Protein AF-A0AAD3XWM6-F1 (afdb_monomer_lite)

InterPro domains:
  IPR011012 Longin-like domain superfamily [SSF64356] (263-404)
  IPR022775 AP complex, mu/sigma subunit [PF01217] (263-402)
  IPR039652 Coatomer subunit zeta [PTHR11043] (258-432)
  IPR060290 BOS1/GOSR2/MEM11, N-terminal domain [PF27021] (9-122)

Foldseek 3Di:
DDDDLPPVLVVLLVVLVVLLVVLVVLLVVLVVCVVPPPDDDPCNVVSLVVSVVSLVVSVVSLVVLVVSLVVDPDPVSSVVSVVSSVVSNVSSVVSVVSSVVVVVVVVVVVVVVVVVVVVVVVVVCPPPVVPVVVCVVVVVVVVVVVVVVVVVVVVVVVVVVVVVVVVVVVVVVVVVVVVVVVCVVPDDDPPPVVPPVPPVVVVVVVVVVVVVVVVVVVVVVVVVVVVVCVVVVVPDDDDDDDDPPVVVVVVVVVVVVVPFFFWQWKFKAFLVLHGLDIDGLDCPQVDPVSVSVVSVVVCVVCVVPQQAPHWDWDADPQWIWIWHDHDGIIIIIIGGNPGDPVVSRLLSQLLVLLVCVLLVNPPHSVSCNVPVVLSVQLVCCQDDSRGGNDRHSVVSNVVSVVVPPPDDDDPPVVVCVVVVVVVVVVVVVVVVD

Structure (mmCIF, N/CA/C/O backbone):
data_AF-A0AAD3XWM6-F1
#
_entry.id   AF-A0AAD3XWM6-F1
#
loop_
_atom_site.group_PDB
_atom_site.id
_atom_site.type_symbol
_atom_site.label_atom_id
_atom_site.label_alt_id
_atom_site.label_comp_id
_atom_site.label_asym_id
_atom_site.label_entity_id
_atom_site.label_seq_id
_atom_site.pdbx_PDB_ins_code
_atom_site.Cartn_x
_atom_site.Cartn_y
_atom_site.Cartn_z
_atom_site.occupancy
_atom_site.B_iso_or_equiv
_atom_site.auth_seq_id
_atom_site.auth_comp_id
_atom_site.auth_asym_id
_atom_site.auth_atom_id
_atom_site.pdbx_PDB_model_num
ATOM 1 N N . MET A 1 1 ? -49.920 1.860 55.316 1.00 33.91 1 MET A N 1
ATOM 2 C CA . MET A 1 1 ? -49.590 0.446 55.047 1.00 33.91 1 MET A CA 1
ATOM 3 C C . MET A 1 1 ? -48.452 0.453 54.031 1.00 33.91 1 MET A C 1
ATOM 5 O O . MET A 1 1 ? -48.700 0.677 52.858 1.00 33.91 1 MET A O 1
ATOM 9 N N . ALA A 1 2 ? -47.203 0.439 54.498 1.00 43.81 2 ALA A N 1
ATOM 10 C CA . ALA A 1 2 ? -46.021 0.705 53.671 1.00 43.81 2 ALA A CA 1
ATOM 11 C C . ALA A 1 2 ? -44.886 -0.243 54.066 1.00 43.81 2 ALA A C 1
ATOM 13 O O . ALA A 1 2 ? -43.871 0.194 54.592 1.00 43.81 2 ALA A O 1
ATOM 14 N N . ILE A 1 3 ? -45.095 -1.548 53.903 1.00 47.62 3 ILE A N 1
ATOM 15 C CA . ILE A 1 3 ? -44.076 -2.574 54.141 1.00 47.62 3 ILE A CA 1
ATOM 16 C C . ILE A 1 3 ? -44.417 -3.737 53.206 1.00 47.62 3 ILE A C 1
ATOM 18 O O . ILE A 1 3 ? -45.406 -4.401 53.465 1.00 47.62 3 ILE A O 1
ATOM 22 N N . GLU A 1 4 ? -43.658 -3.913 52.116 1.00 46.25 4 GLU A N 1
ATOM 23 C CA . GLU A 1 4 ? -43.458 -5.221 51.441 1.00 46.25 4 GLU A CA 1
ATOM 24 C C . GLU A 1 4 ? -42.474 -5.171 50.250 1.00 46.25 4 GLU A C 1
ATOM 26 O O . GLU A 1 4 ? -41.913 -6.193 49.877 1.00 46.25 4 GLU A O 1
ATOM 31 N N . GLY A 1 5 ? -42.147 -3.997 49.692 1.00 51.00 5 GLY A N 1
ATOM 32 C CA . GLY A 1 5 ? -41.217 -3.903 48.545 1.00 51.00 5 GLY A CA 1
ATOM 33 C C . GLY A 1 5 ? -39.713 -4.038 48.859 1.00 51.00 5 GLY A C 1
ATOM 34 O O . GLY A 1 5 ? -38.901 -4.108 47.943 1.00 51.00 5 GLY A O 1
ATOM 35 N N . GLY A 1 6 ? -39.311 -4.030 50.137 1.00 53.88 6 GLY A N 1
ATOM 36 C CA . GLY A 1 6 ? -37.893 -4.028 50.533 1.00 53.88 6 GLY A CA 1
ATOM 37 C C . GLY A 1 6 ? -37.232 -5.412 50.581 1.00 53.88 6 GLY A C 1
ATOM 38 O O . GLY A 1 6 ? -36.026 -5.513 50.357 1.00 53.88 6 GLY A O 1
ATOM 39 N N . GLY A 1 7 ? -38.008 -6.467 50.857 1.00 63.25 7 GLY A N 1
ATOM 40 C CA . GLY A 1 7 ? -37.499 -7.842 50.960 1.00 63.25 7 GLY A CA 1
ATOM 41 C C . GLY A 1 7 ? -37.126 -8.419 49.598 1.00 63.25 7 GLY A C 1
ATOM 42 O O . GLY A 1 7 ? -35.996 -8.856 49.397 1.00 63.25 7 GLY A O 1
ATOM 43 N N . THR A 1 8 ? -38.028 -8.287 48.626 1.00 80.56 8 THR A N 1
ATOM 44 C CA . THR A 1 8 ? -37.851 -8.800 47.260 1.00 80.56 8 THR A CA 1
ATOM 45 C C . THR A 1 8 ? -36.663 -8.159 46.538 1.00 80.56 8 THR A C 1
ATOM 47 O O . THR A 1 8 ? -35.859 -8.857 45.927 1.00 80.56 8 THR A O 1
ATOM 50 N N . LEU A 1 9 ? -36.470 -6.841 46.669 1.00 85.19 9 LEU A N 1
ATOM 51 C CA . LEU A 1 9 ? -35.326 -6.132 46.077 1.00 85.19 9 LEU A CA 1
ATOM 52 C C . LEU A 1 9 ? -33.982 -6.607 46.664 1.00 85.19 9 LEU A C 1
ATOM 54 O O . LEU A 1 9 ? -33.001 -6.762 45.937 1.00 85.19 9 LEU A O 1
ATOM 58 N N . SER A 1 10 ? -33.934 -6.857 47.977 1.00 87.19 10 SER A N 1
ATOM 59 C CA . SER A 1 10 ? -32.720 -7.331 48.648 1.00 87.19 10 SER A CA 1
ATOM 60 C C . SER A 1 10 ? -32.379 -8.776 48.291 1.00 87.19 10 SER A C 1
ATOM 62 O O . SER A 1 10 ? -31.202 -9.087 48.113 1.00 87.19 10 SER A O 1
ATOM 64 N N . GLU A 1 11 ? -33.378 -9.645 48.155 1.00 89.25 11 GLU A N 1
ATOM 65 C CA . GLU A 1 11 ? -33.194 -11.036 47.728 1.00 89.25 11 GLU A CA 1
ATOM 66 C C . GLU A 1 11 ? -32.665 -11.121 46.292 1.00 89.25 11 GLU A C 1
ATOM 68 O O . GLU A 1 11 ? -31.664 -11.796 46.039 1.00 89.25 11 GLU A O 1
ATOM 73 N N . ILE A 1 12 ? -33.268 -10.369 45.363 1.00 89.62 12 ILE A N 1
ATOM 74 C CA . ILE A 1 12 ? -32.824 -10.313 43.961 1.00 89.62 12 ILE A CA 1
ATOM 75 C C . ILE A 1 12 ? -31.395 -9.762 43.879 1.00 89.62 12 ILE A C 1
ATOM 77 O O . ILE A 1 12 ? -30.562 -10.308 43.157 1.00 89.62 12 ILE A O 1
ATOM 81 N N . TYR A 1 13 ? -31.068 -8.738 44.670 1.00 91.88 13 TYR A N 1
ATOM 82 C CA . TYR A 1 13 ? -29.719 -8.175 44.729 1.00 91.88 13 TYR A CA 1
ATOM 83 C C . TYR A 1 13 ? -28.683 -9.171 45.266 1.00 91.88 13 TYR A C 1
ATOM 85 O O . TYR A 1 13 ? -27.588 -9.289 44.714 1.00 91.88 13 TYR A O 1
ATOM 93 N N . GLN A 1 14 ? -29.008 -9.915 46.327 1.00 93.25 14 GLN A N 1
ATOM 94 C CA . GLN A 1 14 ? -28.121 -10.954 46.856 1.00 93.25 14 GLN A CA 1
ATOM 95 C C . GLN A 1 14 ? -27.906 -12.083 45.843 1.00 93.25 14 GLN A C 1
ATOM 97 O O . GLN A 1 14 ? -26.777 -12.557 45.694 1.00 93.25 14 GLN A O 1
ATOM 102 N N . ASN A 1 15 ? -28.955 -12.472 45.113 1.00 93.06 15 ASN A N 1
ATOM 103 C CA . ASN A 1 15 ? -28.859 -13.461 44.045 1.00 93.06 15 ASN A CA 1
ATOM 104 C C . ASN A 1 15 ? -27.968 -12.963 42.893 1.00 93.06 15 ASN A C 1
ATOM 106 O O . ASN A 1 15 ? -27.024 -13.652 42.508 1.00 93.06 15 ASN A O 1
ATOM 110 N N . ALA A 1 16 ? -28.192 -11.732 42.418 1.00 93.38 16 ALA A N 1
ATOM 111 C CA . ALA A 1 16 ? -27.374 -11.101 41.382 1.00 93.38 16 ALA A CA 1
ATOM 112 C C . ALA A 1 16 ? -25.897 -11.025 41.798 1.00 93.38 16 ALA A C 1
ATOM 114 O O . ALA A 1 16 ? -25.019 -11.427 41.041 1.00 93.38 16 ALA A O 1
ATOM 115 N N . LYS A 1 17 ? -25.611 -10.615 43.039 1.00 94.56 17 LYS A N 1
ATOM 116 C CA . LYS A 1 17 ? -24.241 -10.547 43.564 1.00 94.56 17 LYS A CA 1
ATOM 117 C C . LYS A 1 17 ? -23.577 -11.925 43.668 1.00 94.56 17 LYS A C 1
ATOM 119 O O . LYS A 1 17 ? -22.400 -12.066 43.347 1.00 94.56 17 LYS A O 1
ATOM 124 N N . LYS A 1 18 ? -24.312 -12.952 44.109 1.00 94.56 18 LYS A N 1
ATOM 125 C CA . LYS A 1 18 ? -23.800 -14.330 44.176 1.00 94.56 18 LYS A CA 1
ATOM 126 C C . LYS A 1 18 ? -23.474 -14.865 42.781 1.00 94.56 18 LYS A C 1
ATOM 128 O O . LYS A 1 18 ? -22.431 -15.488 42.595 1.00 94.56 18 LYS A O 1
ATOM 133 N N . LEU A 1 19 ? -24.354 -14.606 41.817 1.00 93.12 19 LEU A N 1
ATOM 134 C CA . LEU A 1 19 ? -24.161 -15.003 40.430 1.00 93.12 19 LEU A CA 1
ATOM 135 C C . LEU A 1 19 ? -22.972 -14.277 39.799 1.00 93.12 19 LEU A C 1
ATOM 137 O O . LEU A 1 19 ? -22.142 -14.926 39.183 1.00 93.12 19 LEU A O 1
ATOM 141 N N . LEU A 1 20 ? -22.834 -12.972 40.030 1.00 95.00 20 LEU A N 1
ATOM 142 C CA . LEU A 1 20 ? -21.705 -12.172 39.561 1.00 95.00 20 LEU A CA 1
ATOM 143 C C . LEU A 1 20 ? -20.365 -12.752 40.023 1.00 95.00 20 LEU A C 1
ATOM 145 O O . LEU A 1 20 ? -19.479 -12.971 39.200 1.00 95.00 20 LEU A O 1
ATOM 149 N N . MET A 1 21 ? -20.227 -13.064 41.316 1.00 93.44 21 MET A N 1
ATOM 150 C CA . MET A 1 21 ? -18.985 -13.640 41.852 1.00 93.44 21 MET A CA 1
ATOM 151 C C . MET A 1 21 ? -18.682 -15.012 41.237 1.00 93.44 21 MET A C 1
ATOM 153 O O . MET A 1 21 ? -17.532 -15.302 40.919 1.00 93.44 21 MET A O 1
ATOM 157 N N . LYS A 1 22 ? -19.715 -15.837 41.020 1.00 93.94 22 LYS A N 1
ATOM 158 C CA . LYS A 1 22 ? -19.581 -17.138 40.350 1.00 93.94 22 LYS A CA 1
ATOM 159 C C . LYS A 1 22 ? -19.136 -16.979 38.890 1.00 93.94 22 LYS A C 1
ATOM 161 O O . LYS A 1 22 ? -18.253 -17.703 38.443 1.00 93.94 22 LYS A O 1
ATOM 166 N N . THR A 1 23 ? -19.736 -16.042 38.159 1.00 93.94 23 THR A N 1
ATOM 167 C CA . THR A 1 23 ? -19.404 -15.750 36.759 1.00 93.94 23 THR A CA 1
ATOM 168 C C . THR A 1 23 ? -17.978 -15.223 36.628 1.00 93.94 23 THR A C 1
ATOM 170 O O . THR A 1 23 ? -17.250 -15.658 35.741 1.00 93.94 23 THR A O 1
ATOM 173 N N . ARG A 1 24 ? -17.556 -14.338 37.539 1.00 94.88 24 ARG A N 1
ATOM 174 C CA . ARG A 1 24 ? -16.191 -13.809 37.589 1.00 94.88 24 ARG A CA 1
ATOM 175 C C . ARG A 1 24 ? -15.155 -14.906 37.840 1.00 94.88 24 ARG A C 1
ATOM 177 O O . ARG A 1 24 ? -14.197 -14.992 37.085 1.00 94.88 24 ARG A O 1
ATOM 184 N N . ASP A 1 25 ? -15.362 -15.762 38.842 1.00 93.38 25 ASP A N 1
ATOM 185 C CA . ASP A 1 25 ? -14.457 -16.894 39.110 1.00 93.38 25 ASP A CA 1
ATOM 186 C C . ASP A 1 25 ? -14.396 -17.861 37.917 1.00 93.38 25 ASP A C 1
ATOM 188 O O . ASP A 1 25 ? -13.323 -18.314 37.520 1.00 93.38 25 ASP A O 1
ATOM 192 N N . GLY A 1 26 ? -15.542 -18.122 37.277 1.00 90.75 26 GLY A N 1
ATOM 193 C CA . GLY A 1 26 ? -15.605 -18.906 36.045 1.00 90.75 26 GLY A CA 1
ATOM 194 C C . GLY A 1 26 ? -14.770 -18.301 34.913 1.00 90.75 26 GLY A C 1
ATOM 195 O O . GLY A 1 26 ? -14.035 -19.028 34.248 1.00 90.75 26 GLY A O 1
ATOM 196 N N . LEU A 1 27 ? -14.849 -16.982 34.723 1.00 92.00 27 LEU A N 1
ATOM 197 C CA . LEU A 1 27 ? -14.097 -16.259 33.699 1.00 92.00 27 LEU A CA 1
ATOM 198 C C . LEU A 1 27 ? -12.588 -16.246 33.994 1.00 92.00 27 LEU A C 1
ATOM 200 O O . LEU A 1 27 ? -11.800 -16.562 33.110 1.00 92.00 27 LEU A O 1
ATOM 204 N N . GLU A 1 28 ? -12.179 -15.991 35.240 1.00 90.19 28 GLU A N 1
ATOM 205 C CA . GLU A 1 28 ? -10.765 -16.050 35.645 1.00 90.19 28 GLU A CA 1
ATOM 206 C C . GLU A 1 28 ? -10.186 -17.467 35.450 1.00 90.19 28 GLU A C 1
ATOM 208 O O . GLU A 1 28 ? -9.041 -17.639 35.023 1.00 90.19 28 GLU A O 1
ATOM 213 N N . ARG A 1 29 ? -10.979 -18.515 35.711 1.00 88.38 29 ARG A N 1
ATOM 214 C CA . ARG A 1 29 ? -10.588 -19.907 35.434 1.00 88.38 29 ARG A CA 1
ATOM 215 C C . ARG A 1 29 ? -10.486 -20.195 33.937 1.00 88.38 29 ARG A C 1
ATOM 217 O O . ARG A 1 29 ? -9.564 -20.904 33.537 1.00 88.38 29 ARG A O 1
ATOM 224 N N . LEU A 1 30 ? -11.391 -19.648 33.126 1.00 87.12 30 LEU A N 1
ATOM 225 C CA . LEU A 1 30 ? -11.367 -19.775 31.667 1.00 87.12 30 LEU A CA 1
ATOM 226 C C . LEU A 1 30 ? -10.094 -19.146 31.075 1.00 87.12 30 LEU A C 1
ATOM 228 O O . LEU A 1 30 ? -9.419 -19.784 30.270 1.00 87.12 30 LEU A O 1
ATOM 232 N N . GLU A 1 31 ? -9.712 -17.955 31.539 1.00 84.62 31 GLU A N 1
ATOM 233 C CA . GLU A 1 31 ? -8.483 -17.267 31.111 1.00 84.62 31 GLU A CA 1
ATOM 234 C C . GLU A 1 31 ? -7.207 -18.012 31.546 1.00 84.62 31 GLU A C 1
ATOM 236 O O . GLU A 1 31 ? -6.223 -18.081 30.800 1.00 84.62 31 GLU A O 1
ATOM 241 N N . ARG A 1 32 ? -7.210 -18.637 32.735 1.00 83.00 32 ARG A N 1
ATOM 242 C CA . ARG A 1 32 ? -6.089 -19.478 33.198 1.00 83.00 32 ARG A CA 1
ATOM 243 C C . ARG A 1 32 ? -5.938 -20.754 32.372 1.00 83.00 32 ARG A C 1
ATOM 245 O O . ARG A 1 32 ? -4.812 -21.143 32.060 1.00 83.00 32 ARG A O 1
ATOM 252 N N . LEU A 1 33 ? -7.047 -21.407 32.021 1.00 77.56 33 LEU A N 1
ATOM 253 C CA . LEU A 1 33 ? -7.048 -22.586 31.146 1.00 77.56 33 LEU A CA 1
ATOM 254 C C . LEU A 1 33 ? -6.570 -22.236 29.730 1.00 77.56 33 LEU A C 1
ATOM 256 O O . LEU A 1 33 ? -5.799 -22.981 29.131 1.00 77.56 33 LEU A O 1
ATOM 260 N N . GLU A 1 34 ? -6.947 -21.067 29.216 1.00 71.94 34 GLU A N 1
ATOM 261 C CA . GLU A 1 34 ? -6.430 -20.555 27.945 1.00 71.94 34 GLU A CA 1
ATOM 262 C C . GLU A 1 34 ? -4.912 -20.311 27.994 1.00 71.94 34 GLU A C 1
ATOM 264 O O . GLU A 1 34 ? -4.185 -20.733 27.100 1.00 71.94 34 GLU A O 1
ATOM 269 N N . SER A 1 35 ? -4.414 -19.693 29.068 1.00 68.06 35 SER A N 1
ATOM 270 C CA . SER A 1 35 ? -2.983 -19.389 29.230 1.00 68.06 35 SER A CA 1
ATOM 271 C C . SER A 1 35 ? -2.104 -20.639 29.385 1.00 68.06 35 SER A C 1
ATOM 273 O O . SER A 1 35 ? -0.895 -20.574 29.179 1.00 68.06 35 SER A O 1
ATOM 275 N N . SER A 1 36 ? -2.694 -21.775 29.770 1.00 65.12 36 SER A N 1
ATOM 276 C CA . SER A 1 36 ? -1.982 -23.023 30.082 1.00 65.12 36 SER A CA 1
ATOM 277 C C . SER A 1 36 ? -2.018 -24.064 28.960 1.00 65.12 36 SER A C 1
ATOM 279 O O . SER A 1 36 ? -1.298 -25.062 29.028 1.00 65.12 36 SER A O 1
ATOM 281 N N . THR A 1 37 ? -2.806 -23.860 27.902 1.00 55.25 37 THR A N 1
ATOM 282 C CA . THR A 1 37 ? -3.054 -24.901 26.898 1.00 55.25 37 THR A CA 1
ATOM 283 C C . THR A 1 37 ? -2.115 -24.805 25.692 1.00 55.25 37 THR A C 1
ATOM 285 O O . THR A 1 37 ? -2.461 -24.349 24.609 1.00 55.25 37 THR A O 1
ATOM 288 N N . LEU A 1 38 ? -0.924 -25.380 25.893 1.00 50.16 38 LEU A N 1
ATOM 289 C CA . LEU A 1 38 ? -0.132 -26.099 24.879 1.00 50.16 38 LEU A CA 1
ATOM 290 C C . LEU A 1 38 ? -0.655 -27.539 24.647 1.00 50.16 38 LEU A C 1
ATOM 292 O O . LEU A 1 38 ? -0.020 -28.335 23.963 1.00 50.16 38 LEU A O 1
ATOM 296 N N . SER A 1 39 ? -1.804 -27.909 25.218 1.00 43.22 39 SER A N 1
ATOM 297 C CA . SER A 1 39 ? -2.416 -29.232 25.052 1.00 43.22 39 SER A CA 1
ATOM 298 C C . SER A 1 39 ? -3.939 -29.110 25.003 1.00 43.22 39 SER A C 1
ATOM 300 O O . SER A 1 39 ? -4.535 -28.389 25.797 1.00 43.22 39 SER A O 1
ATOM 302 N N . GLY A 1 40 ? -4.564 -29.751 24.013 1.00 52.06 40 GLY A N 1
ATOM 303 C CA . GLY A 1 40 ? -5.990 -29.621 23.720 1.00 52.06 40 GLY A CA 1
ATOM 304 C C . GLY A 1 40 ? -6.883 -30.002 24.902 1.00 52.06 40 GLY A C 1
ATOM 305 O O . GLY A 1 40 ? -6.862 -31.140 25.361 1.00 52.06 40 GLY A O 1
ATOM 306 N N . GLY A 1 41 ? -7.693 -29.047 25.361 1.00 47.22 41 GLY A N 1
ATOM 307 C CA . GLY A 1 41 ? -8.717 -29.255 26.381 1.00 47.22 41 GLY A CA 1
ATOM 308 C C . GLY A 1 41 ? -10.113 -29.192 25.770 1.00 47.22 41 GLY A C 1
ATOM 309 O O . GLY A 1 41 ? -10.584 -28.114 25.409 1.00 47.22 41 GLY A O 1
ATOM 310 N N . ALA A 1 42 ? -10.781 -30.343 25.684 1.00 49.22 42 ALA A N 1
ATOM 311 C CA . ALA A 1 42 ? -12.172 -30.476 25.242 1.00 49.22 42 ALA A CA 1
ATOM 312 C C . ALA A 1 42 ? -13.192 -29.796 26.187 1.00 49.22 42 ALA A C 1
ATOM 314 O O . ALA A 1 42 ? -14.327 -29.563 25.783 1.00 49.22 42 ALA A O 1
ATOM 315 N N . ASP A 1 43 ? -12.770 -29.409 27.398 1.00 53.62 43 ASP A N 1
ATOM 316 C CA . ASP A 1 43 ? -13.629 -28.841 28.453 1.00 53.62 43 ASP A CA 1
ATOM 317 C C . ASP A 1 43 ? -13.791 -27.304 28.374 1.00 53.62 43 ASP A C 1
ATOM 319 O O . ASP A 1 43 ? -14.653 -26.713 29.026 1.00 53.62 43 ASP A O 1
ATOM 323 N N . SER A 1 44 ? -12.969 -26.631 27.560 1.00 66.56 44 SER A N 1
ATOM 324 C CA . SER A 1 44 ? -12.978 -25.170 27.369 1.00 66.56 44 SER A CA 1
ATOM 325 C C . SER A 1 44 ? -14.303 -24.595 26.805 1.00 66.56 44 SER A C 1
ATOM 327 O O . SER A 1 44 ? -14.820 -23.614 27.358 1.00 66.56 44 SER A O 1
ATOM 329 N N . PRO A 1 45 ? -14.928 -25.183 25.758 1.00 74.56 45 PRO A N 1
ATOM 330 C CA . PRO A 1 45 ? -16.137 -24.614 25.160 1.00 74.56 45 PRO A CA 1
ATOM 331 C C . PRO A 1 45 ? -17.378 -24.734 26.057 1.00 74.56 45 PRO A C 1
ATOM 333 O O . PRO A 1 45 ? -18.197 -23.813 26.076 1.00 74.56 45 PRO A O 1
ATOM 336 N N . GLU A 1 46 ? -17.515 -25.810 26.839 1.00 82.06 46 GLU A N 1
ATOM 337 C CA . GLU A 1 46 ? -18.677 -26.019 27.714 1.00 82.06 46 GLU A CA 1
ATOM 338 C C . GLU A 1 46 ? -18.717 -24.992 28.859 1.00 82.06 46 GLU A C 1
ATOM 340 O O . GLU A 1 46 ? -19.760 -24.385 29.126 1.00 82.06 46 GLU A O 1
ATOM 345 N N . LEU A 1 47 ? -17.559 -24.706 29.467 1.00 86.75 47 LEU A N 1
ATOM 346 C CA . LEU A 1 47 ? -17.427 -23.678 30.500 1.00 86.75 47 LEU A CA 1
ATOM 347 C C . LEU A 1 47 ? -17.745 -22.276 29.952 1.00 86.75 47 LEU A C 1
ATOM 349 O O . LEU A 1 47 ? -18.484 -21.521 30.587 1.00 86.75 47 LEU A O 1
ATOM 353 N N . SER A 1 48 ? -17.249 -21.939 28.755 1.00 86.94 48 SER A N 1
ATOM 354 C CA . SER A 1 48 ? -17.517 -20.641 28.115 1.00 86.94 48 SER A CA 1
ATOM 355 C C . SER A 1 48 ? -19.016 -20.410 27.855 1.00 86.94 48 SER A C 1
ATOM 357 O O . SER A 1 48 ? -19.537 -19.311 28.074 1.00 86.94 48 SER A O 1
ATOM 359 N N . PHE A 1 49 ? -19.747 -21.461 27.466 1.00 89.00 49 PHE A N 1
ATOM 360 C CA . PHE A 1 49 ? -21.190 -21.400 27.243 1.00 89.00 49 PHE A CA 1
ATOM 361 C C . PHE A 1 49 ? -21.969 -21.266 28.558 1.00 89.00 49 PHE A C 1
ATOM 363 O O . PHE A 1 49 ? -22.920 -20.482 28.643 1.00 89.00 49 PHE A O 1
ATOM 370 N N . ALA A 1 50 ? -21.538 -21.969 29.611 1.00 90.69 50 ALA A N 1
ATOM 371 C CA . ALA A 1 50 ? -22.116 -21.831 30.945 1.00 90.69 50 ALA A CA 1
ATOM 372 C C . ALA A 1 50 ? -21.967 -20.397 31.488 1.00 90.69 50 ALA A C 1
ATOM 374 O O . ALA A 1 50 ? -22.943 -19.835 31.989 1.00 90.69 50 ALA A O 1
ATOM 375 N N . ILE A 1 51 ? -20.792 -19.777 31.318 1.00 92.94 51 ILE A N 1
ATOM 376 C CA . ILE A 1 51 ? -20.529 -18.381 31.709 1.00 92.94 51 ILE A CA 1
ATOM 377 C C . ILE A 1 51 ? -21.413 -17.421 30.903 1.00 92.94 51 ILE A C 1
ATOM 379 O O . ILE A 1 51 ? -22.050 -16.545 31.484 1.00 92.94 51 ILE A O 1
ATOM 383 N N . LYS A 1 52 ? -21.542 -17.617 29.584 1.00 93.88 52 LYS A N 1
ATOM 384 C CA . LYS A 1 52 ? -22.420 -16.800 28.724 1.00 93.88 52 LYS A CA 1
ATOM 385 C C . LYS A 1 52 ? -23.876 -16.803 29.199 1.00 93.88 52 LYS A C 1
ATOM 387 O O . LYS A 1 52 ? -24.546 -15.764 29.220 1.00 93.88 52 LYS A O 1
ATOM 392 N N . ARG A 1 53 ? -24.373 -17.976 29.592 1.00 94.38 53 ARG A N 1
ATOM 393 C CA . ARG A 1 53 ? -25.719 -18.142 30.150 1.00 94.38 53 ARG A CA 1
ATOM 394 C C . ARG A 1 53 ? -25.852 -17.440 31.504 1.00 94.38 53 ARG A C 1
ATOM 396 O O . ARG A 1 53 ? -26.839 -16.740 31.716 1.00 94.38 53 ARG A O 1
ATOM 403 N N . ASP A 1 54 ? -24.866 -17.588 32.387 1.00 93.75 54 ASP A N 1
ATOM 404 C CA . ASP A 1 54 ? -24.866 -16.949 33.707 1.00 93.75 54 ASP A CA 1
ATOM 405 C C . ASP A 1 54 ? -24.805 -15.404 33.583 1.00 93.75 54 ASP A C 1
ATOM 407 O O . ASP A 1 54 ? -25.518 -14.714 34.311 1.00 93.75 54 ASP A O 1
ATOM 411 N N . ILE A 1 55 ? -24.072 -14.846 32.604 1.00 94.31 55 ILE A N 1
ATOM 412 C CA . ILE A 1 55 ? -24.085 -13.403 32.265 1.00 94.31 55 ILE A CA 1
ATOM 413 C C . ILE A 1 55 ? -25.464 -12.955 31.774 1.00 94.31 55 ILE A C 1
ATOM 415 O O . ILE A 1 55 ? -25.970 -11.922 32.207 1.00 94.31 55 ILE A O 1
ATOM 419 N N . SER A 1 56 ? -26.101 -13.732 30.896 1.00 94.12 56 SER A N 1
ATOM 420 C CA . SER A 1 56 ? -27.438 -13.400 30.381 1.00 94.12 56 SER A CA 1
ATOM 421 C C . SER A 1 56 ? -28.477 -13.371 31.509 1.00 94.12 56 SER A C 1
ATOM 423 O O . SER A 1 56 ? -29.330 -12.483 31.564 1.00 94.12 56 SER A O 1
ATOM 425 N N . LEU A 1 57 ? -28.370 -14.308 32.458 1.00 94.88 57 LEU A N 1
ATOM 426 C CA . LEU A 1 57 ? -29.205 -14.330 33.655 1.00 94.88 57 LEU A CA 1
ATOM 427 C C . LEU A 1 57 ? -28.900 -13.125 34.559 1.00 94.88 57 LEU A C 1
ATOM 429 O O . LEU A 1 57 ? -29.834 -12.472 35.022 1.00 94.88 57 LEU A O 1
ATOM 433 N N . LEU A 1 58 ? -27.625 -12.765 34.745 1.00 93.81 58 LEU A N 1
ATOM 434 C CA . LEU A 1 58 ? -27.225 -11.577 35.505 1.00 93.81 58 LEU A CA 1
ATOM 435 C C . LEU A 1 58 ? -27.827 -10.292 34.916 1.00 93.81 58 LEU A C 1
ATOM 437 O O . LEU A 1 58 ? -28.402 -9.503 35.658 1.00 93.81 58 LEU A O 1
ATOM 441 N N . GLN A 1 59 ? -27.791 -10.123 33.591 1.00 94.19 59 GLN A N 1
ATOM 442 C CA . GLN A 1 59 ? -28.400 -8.975 32.908 1.00 94.19 59 GLN A CA 1
ATOM 443 C C . GLN A 1 59 ? -29.919 -8.915 33.104 1.00 94.19 59 GLN A C 1
ATOM 445 O O . GLN A 1 59 ? -30.474 -7.836 33.319 1.00 94.19 59 GLN A O 1
ATOM 450 N N . SER A 1 60 ? -30.596 -10.067 33.087 1.00 93.50 60 SER A N 1
ATOM 451 C CA . SER A 1 60 ? -32.035 -10.127 33.369 1.00 93.50 60 SER A CA 1
ATOM 452 C C . SER A 1 60 ? -32.367 -9.718 34.812 1.00 93.50 60 SER A C 1
ATOM 454 O O . SER A 1 60 ? -33.309 -8.953 35.025 1.00 93.50 60 SER A O 1
ATOM 456 N N . LEU A 1 61 ? -31.547 -10.127 35.791 1.00 92.00 61 LEU A N 1
ATOM 457 C CA . LEU A 1 61 ? -31.687 -9.708 37.190 1.00 92.00 61 LEU A CA 1
ATOM 458 C C . LEU A 1 61 ? -31.396 -8.211 37.367 1.00 92.00 61 LEU A C 1
ATOM 460 O O . LEU A 1 61 ? -32.104 -7.544 38.119 1.00 92.00 61 LEU A O 1
ATOM 464 N N . CYS A 1 62 ? -30.404 -7.660 36.656 1.00 90.75 62 CYS A N 1
ATOM 465 C CA . CYS A 1 62 ? -30.126 -6.220 36.649 1.00 90.75 62 CYS A CA 1
ATOM 466 C C . CYS A 1 62 ? -31.323 -5.418 36.129 1.00 90.75 62 CYS A C 1
ATOM 468 O O . CYS A 1 62 ? -31.712 -4.441 36.763 1.00 90.75 62 CYS A O 1
ATOM 470 N N . ALA A 1 63 ? -31.955 -5.857 35.036 1.00 91.12 63 ALA A N 1
ATOM 471 C CA . ALA A 1 63 ? -33.145 -5.206 34.487 1.00 91.12 63 ALA A CA 1
ATOM 472 C C . ALA A 1 63 ? -34.343 -5.256 35.456 1.00 91.12 63 ALA A C 1
ATOM 474 O O . ALA A 1 63 ? -35.104 -4.290 35.575 1.00 91.12 63 ALA A O 1
ATOM 475 N N . GLU A 1 64 ? -34.509 -6.365 36.183 1.00 90.12 64 GLU A N 1
ATOM 476 C CA . GLU A 1 64 ? -35.548 -6.492 37.206 1.00 90.12 64 GLU A CA 1
ATOM 477 C C . GLU A 1 64 ? -35.278 -5.590 38.418 1.00 90.12 64 GLU A C 1
ATOM 479 O O . GLU A 1 64 ? -36.178 -4.870 38.864 1.00 90.12 64 GLU A O 1
ATOM 484 N N . LEU A 1 65 ? -34.031 -5.550 38.898 1.00 89.62 65 LEU A N 1
ATOM 485 C CA . LEU A 1 65 ? -33.592 -4.615 39.933 1.00 89.62 65 LEU A CA 1
ATOM 486 C C . LEU A 1 65 ? -33.814 -3.163 39.504 1.00 89.62 65 LEU A C 1
ATOM 488 O O . LEU A 1 65 ? -34.301 -2.366 40.310 1.00 89.62 65 LEU A O 1
ATOM 492 N N . ASP A 1 66 ? -33.534 -2.839 38.238 1.00 89.25 66 ASP A N 1
ATOM 493 C CA . ASP A 1 66 ? -33.719 -1.511 37.652 1.00 89.25 66 ASP A CA 1
ATOM 494 C C . ASP A 1 66 ? -35.173 -1.037 37.695 1.00 89.25 66 ASP A C 1
ATOM 496 O O . ASP A 1 66 ? -35.477 0.127 37.979 1.00 89.25 66 ASP A O 1
ATOM 500 N N . ARG A 1 67 ? -36.099 -1.964 37.452 1.00 87.50 67 ARG A N 1
ATOM 501 C CA . ARG A 1 67 ? -37.534 -1.704 37.556 1.00 87.50 67 ARG A CA 1
ATOM 502 C C . ARG A 1 67 ? -37.959 -1.499 39.010 1.00 87.50 67 ARG A C 1
ATOM 504 O O . ARG A 1 67 ? -38.750 -0.600 39.298 1.00 87.50 67 ARG A O 1
ATOM 511 N N . LEU A 1 68 ? -37.444 -2.320 39.924 1.00 87.31 68 LEU A N 1
ATOM 512 C CA . LEU A 1 68 ? -37.864 -2.329 41.323 1.00 87.31 68 LEU A CA 1
ATOM 513 C C . LEU A 1 68 ? -37.316 -1.137 42.117 1.00 87.31 68 LEU A C 1
ATOM 515 O O . LEU A 1 68 ? -38.077 -0.538 42.880 1.00 87.31 68 LEU A O 1
ATOM 519 N N . TRP A 1 69 ? -36.062 -0.707 41.925 1.00 85.19 69 TRP A N 1
ATOM 520 C CA . TRP A 1 69 ? -35.539 0.438 42.689 1.00 85.19 69 TRP A CA 1
ATOM 521 C C . TRP A 1 69 ? -36.252 1.747 42.334 1.00 85.19 69 TRP A C 1
ATOM 523 O O . TRP A 1 69 ? -36.453 2.596 43.204 1.00 85.19 69 TRP A O 1
ATOM 533 N N . ARG A 1 70 ? -36.724 1.895 41.087 1.00 85.44 70 ARG A N 1
ATOM 534 C CA . ARG A 1 70 ? -37.543 3.043 40.658 1.00 85.44 70 ARG A CA 1
ATOM 535 C C . ARG A 1 70 ? -38.880 3.128 41.398 1.00 85.44 70 ARG A C 1
ATOM 537 O O . ARG A 1 70 ? -39.412 4.225 41.553 1.00 85.44 70 ARG A O 1
ATOM 544 N N . SER A 1 71 ? -39.396 1.998 41.888 1.00 83.19 71 SER A N 1
ATOM 545 C CA . SER A 1 71 ? -40.648 1.927 42.654 1.00 83.19 71 SER A CA 1
ATOM 546 C C . SER A 1 71 ? -40.496 2.283 44.144 1.00 83.19 71 SER A C 1
ATOM 548 O O . SER A 1 71 ? -41.491 2.453 44.846 1.00 83.19 71 SER A O 1
ATOM 550 N N . VAL A 1 72 ? -39.263 2.462 44.641 1.00 85.12 72 VAL A N 1
ATOM 551 C CA . VAL A 1 72 ? -38.992 2.809 46.046 1.00 85.12 72 VAL A CA 1
ATOM 552 C C . VAL A 1 72 ? -39.418 4.251 46.334 1.00 85.12 72 VAL A C 1
ATOM 554 O O . VAL A 1 72 ? -38.928 5.197 45.714 1.00 85.12 72 VAL A O 1
ATOM 557 N N . THR A 1 73 ? -40.315 4.453 47.302 1.00 78.44 73 THR A N 1
ATOM 558 C CA . THR A 1 73 ? -40.902 5.768 47.627 1.00 78.44 73 THR A CA 1
ATOM 559 C C . THR A 1 73 ? -39.943 6.694 48.382 1.00 78.44 73 THR A C 1
ATOM 561 O O . THR A 1 73 ? -39.960 7.905 48.162 1.00 78.44 73 THR A O 1
ATOM 564 N N . ALA A 1 74 ? -39.063 6.146 49.226 1.00 85.06 74 ALA A N 1
ATOM 565 C CA . ALA A 1 74 ? -38.090 6.911 50.002 1.00 85.06 74 ALA A CA 1
ATOM 566 C C . ALA A 1 74 ? -36.877 7.332 49.150 1.00 85.06 74 ALA A C 1
ATOM 568 O O . ALA A 1 74 ? -36.117 6.485 48.679 1.00 85.06 74 ALA A O 1
ATOM 569 N N . LYS A 1 75 ? -36.656 8.646 48.993 1.00 84.12 75 LYS A N 1
ATOM 570 C CA . LYS A 1 75 ? -35.596 9.216 48.133 1.00 84.12 75 LYS A CA 1
ATOM 571 C C . LYS A 1 75 ? -34.183 8.745 48.510 1.00 84.12 75 LYS A C 1
ATOM 573 O O . LYS A 1 75 ? -33.446 8.303 47.640 1.00 84.12 75 LYS A O 1
ATOM 578 N N . SER A 1 76 ? -33.829 8.758 49.796 1.00 84.75 76 SER A N 1
ATOM 579 C CA . SER A 1 76 ? -32.502 8.321 50.268 1.00 84.75 76 SER A CA 1
ATOM 580 C C . SER A 1 76 ? -32.231 6.835 50.007 1.00 84.75 76 SER A C 1
ATOM 582 O O . SER A 1 76 ? -31.130 6.460 49.610 1.00 84.75 76 SER A O 1
ATOM 584 N N . GLN A 1 77 ? -33.242 5.980 50.190 1.00 84.31 77 GLN A N 1
ATOM 585 C CA . GLN A 1 77 ? -33.142 4.551 49.891 1.00 84.31 77 GLN A CA 1
ATOM 586 C C . GLN A 1 77 ? -33.083 4.303 48.383 1.00 84.31 77 GLN A C 1
ATOM 588 O O . GLN A 1 77 ? -32.314 3.456 47.939 1.00 84.31 77 GLN A O 1
ATOM 593 N N . ARG A 1 78 ? -33.841 5.067 47.589 1.00 86.44 78 ARG A N 1
ATOM 594 C CA . ARG A 1 78 ? -33.809 5.013 46.124 1.00 86.44 78 ARG A CA 1
ATOM 595 C C . ARG A 1 78 ? -32.417 5.334 45.579 1.00 86.44 78 ARG A C 1
ATOM 597 O O . ARG A 1 78 ? -31.922 4.584 44.748 1.00 86.44 78 ARG A O 1
ATOM 604 N N . ASP A 1 79 ? -31.771 6.388 46.079 1.00 87.38 79 ASP A N 1
ATOM 605 C CA . ASP A 1 79 ? -30.418 6.776 45.654 1.00 87.38 79 ASP A CA 1
ATOM 606 C C . ASP A 1 79 ? -29.368 5.716 46.034 1.00 87.38 79 ASP A C 1
ATOM 608 O O . ASP A 1 79 ? -28.452 5.435 45.260 1.00 87.38 79 ASP A O 1
ATOM 612 N N . LEU A 1 80 ? -29.515 5.078 47.203 1.00 89.06 80 LEU A N 1
ATOM 613 C CA . LEU A 1 80 ? -28.658 3.964 47.619 1.00 89.06 80 LEU A CA 1
ATOM 614 C C . LEU A 1 80 ? -28.829 2.739 46.709 1.00 89.06 80 LEU A C 1
ATOM 616 O O . LEU A 1 80 ? -27.840 2.139 46.291 1.00 89.06 80 LEU A O 1
ATOM 620 N N . TRP A 1 81 ? -30.074 2.360 46.415 1.00 88.44 81 TRP A N 1
ATOM 621 C CA . TRP A 1 81 ? -30.370 1.225 45.542 1.00 88.44 81 TRP A CA 1
ATOM 622 C C . TRP A 1 81 ? -29.963 1.488 44.099 1.00 88.44 81 TRP A C 1
ATOM 624 O O . TRP A 1 81 ? -29.405 0.593 43.478 1.00 88.44 81 TRP A O 1
ATOM 634 N N . LYS A 1 82 ? -30.125 2.721 43.609 1.00 91.06 82 LYS A N 1
ATOM 635 C CA . LYS A 1 82 ? -29.619 3.135 42.301 1.00 91.06 82 LYS A CA 1
ATOM 636 C C . LYS A 1 82 ? -28.124 2.832 42.169 1.00 91.06 82 LYS A C 1
ATOM 638 O O . LYS A 1 82 ? -27.746 2.109 41.261 1.00 91.06 82 LYS A O 1
ATOM 643 N N . ARG A 1 83 ? -27.295 3.291 43.118 1.00 91.75 83 ARG A N 1
ATOM 644 C CA . ARG A 1 83 ? -25.838 3.041 43.092 1.00 91.75 83 ARG A CA 1
ATOM 645 C C . ARG A 1 83 ? -25.492 1.553 43.121 1.00 91.75 83 ARG A C 1
ATOM 647 O O . ARG A 1 83 ? -24.594 1.116 42.417 1.00 91.75 83 ARG A O 1
ATOM 654 N N . LYS A 1 84 ? -26.203 0.774 43.940 1.00 91.25 84 LYS A N 1
ATOM 655 C CA . LYS A 1 84 ? -26.001 -0.679 44.040 1.00 91.25 84 LYS A CA 1
ATOM 656 C C . LYS A 1 84 ? -26.318 -1.406 42.733 1.00 91.25 84 LYS A C 1
ATOM 658 O O . LYS A 1 84 ? -25.617 -2.347 42.383 1.00 91.25 84 LYS A O 1
ATOM 663 N N . VAL A 1 85 ? -27.385 -1.000 42.048 1.00 92.31 85 VAL A N 1
ATOM 664 C CA . VAL A 1 85 ? -27.801 -1.600 40.773 1.00 92.31 85 VAL A CA 1
ATOM 665 C C . VAL A 1 85 ? -26.874 -1.166 39.643 1.00 92.31 85 VAL A C 1
ATOM 667 O O . VAL A 1 85 ? -26.451 -2.014 38.870 1.00 92.31 85 VAL A O 1
ATOM 670 N N . GLU A 1 86 ? -26.486 0.110 39.611 1.00 92.19 86 GLU A N 1
ATOM 671 C CA . GLU A 1 86 ? -25.521 0.669 38.654 1.00 92.19 86 GLU A CA 1
ATOM 672 C C . GLU A 1 86 ? -24.161 -0.043 38.750 1.00 92.19 86 GLU A C 1
ATOM 674 O O . GLU A 1 86 ? -23.630 -0.471 37.731 1.00 92.19 86 GLU A O 1
ATOM 679 N N . GLN A 1 87 ? -23.678 -0.321 39.968 1.00 93.25 87 GLN A N 1
ATOM 680 C CA . GLN A 1 87 ? -22.455 -1.104 40.176 1.00 93.25 87 GLN A CA 1
ATOM 681 C C . GLN A 1 87 ? -22.555 -2.529 39.600 1.00 93.25 87 GLN A C 1
ATOM 683 O O . GLN A 1 87 ? -21.651 -2.978 38.902 1.00 93.25 87 GLN A O 1
ATOM 688 N N . ILE A 1 88 ? -23.639 -3.265 39.885 1.00 91.94 88 ILE A N 1
ATOM 689 C CA . ILE A 1 88 ? -23.802 -4.630 39.350 1.00 91.94 88 ILE A CA 1
ATOM 690 C C . ILE A 1 88 ? -23.970 -4.596 37.823 1.00 91.94 88 ILE A C 1
ATOM 692 O O . ILE A 1 88 ? -23.482 -5.495 37.140 1.00 91.94 88 ILE A O 1
ATOM 696 N N . ALA A 1 89 ? -24.632 -3.573 37.278 1.00 92.44 89 ALA A N 1
ATOM 697 C CA . ALA A 1 89 ? -24.801 -3.406 35.841 1.00 92.44 89 ALA A CA 1
ATOM 698 C C . ALA A 1 89 ? -23.451 -3.201 35.131 1.00 92.44 89 ALA A C 1
ATOM 700 O O . ALA A 1 89 ? -23.156 -3.962 34.208 1.00 92.44 89 ALA A O 1
ATOM 701 N N . GLU A 1 90 ? -22.609 -2.277 35.607 1.00 94.44 90 GLU A N 1
ATOM 702 C CA . GLU A 1 90 ? -21.252 -2.055 35.075 1.00 94.44 90 GLU A CA 1
ATOM 703 C C . GLU A 1 90 ? -20.376 -3.314 35.187 1.00 94.44 90 GLU A C 1
ATOM 705 O O . GLU A 1 90 ? -19.702 -3.711 34.232 1.00 94.44 90 GLU A O 1
ATOM 710 N N . GLU A 1 91 ? -20.418 -4.009 36.327 1.00 93.31 91 GLU A N 1
ATOM 711 C CA . GLU A 1 91 ? -19.679 -5.264 36.499 1.00 93.31 91 GLU A CA 1
ATOM 712 C C . GLU A 1 91 ? -20.205 -6.369 35.553 1.00 93.31 91 GLU A C 1
ATOM 714 O O . GLU A 1 91 ? -19.424 -7.145 35.005 1.00 93.31 91 GLU A O 1
ATOM 719 N N . SER A 1 92 ? -21.512 -6.425 35.277 1.00 92.56 92 SER A N 1
ATOM 720 C CA . SER A 1 92 ? -22.081 -7.389 34.322 1.00 92.56 92 SER A CA 1
ATOM 721 C C . SER A 1 92 ? -21.700 -7.095 32.867 1.00 92.56 92 SER A C 1
ATOM 723 O O . SER A 1 92 ? -21.476 -8.024 32.087 1.00 92.56 92 SER A O 1
ATOM 725 N N . GLU A 1 93 ? -21.610 -5.814 32.499 1.00 93.38 93 GLU A N 1
ATOM 726 C CA . GLU A 1 93 ? -21.216 -5.372 31.161 1.00 93.38 93 GLU A CA 1
ATOM 727 C C . GLU A 1 93 ? -19.725 -5.613 30.918 1.00 93.38 93 GLU A C 1
ATOM 729 O O . GLU A 1 93 ? -19.360 -6.172 29.884 1.00 93.38 93 GLU A O 1
ATOM 734 N N . SER A 1 94 ? -18.877 -5.319 31.906 1.00 94.75 94 SER A N 1
ATOM 735 C CA . SER A 1 94 ? -17.441 -5.610 31.821 1.00 94.75 94 SER A CA 1
ATOM 736 C C . SER A 1 94 ? -17.149 -7.113 31.712 1.00 94.75 94 SER A C 1
ATOM 738 O O . SER A 1 94 ? -16.341 -7.518 30.876 1.00 94.75 94 SER A O 1
ATOM 740 N N . LEU A 1 95 ? -17.848 -7.970 32.470 1.00 93.75 95 LEU A N 1
ATOM 741 C CA . LEU A 1 95 ? -17.730 -9.430 32.329 1.00 93.75 95 LEU A CA 1
ATOM 742 C C . LEU A 1 95 ? -18.154 -9.914 30.934 1.00 93.75 95 LEU A C 1
ATOM 744 O O . LEU A 1 95 ? -17.523 -10.815 30.377 1.00 93.75 95 LEU A O 1
ATOM 748 N N . LYS A 1 96 ? -19.205 -9.316 30.357 1.00 94.38 96 LYS A N 1
ATOM 749 C CA . LYS A 1 96 ? -19.652 -9.624 28.993 1.00 94.38 96 LYS A CA 1
ATOM 750 C C . LYS A 1 96 ? -18.597 -9.232 27.962 1.00 94.38 96 LYS A C 1
ATOM 752 O O . LYS A 1 96 ? -18.272 -10.048 27.106 1.00 94.38 96 LYS A O 1
ATOM 757 N N . GLU A 1 97 ? -18.045 -8.027 28.062 1.00 93.44 97 GLU A N 1
ATOM 758 C CA . GLU A 1 97 ? -17.020 -7.549 27.134 1.00 93.44 97 GLU A CA 1
ATOM 759 C C . GLU A 1 97 ? -15.767 -8.440 27.166 1.00 93.44 97 GLU A C 1
ATOM 761 O O . GLU A 1 97 ? -15.216 -8.788 26.119 1.00 93.44 97 GLU A O 1
ATOM 766 N N . SER A 1 98 ? -15.341 -8.869 28.357 1.00 91.25 98 SER A N 1
ATOM 767 C CA . SER A 1 98 ? -14.223 -9.805 28.512 1.00 91.25 98 SER A CA 1
ATOM 768 C C . SER A 1 98 ? -14.511 -11.171 27.879 1.00 91.25 98 SER A C 1
ATOM 770 O O . SER A 1 98 ? -13.653 -11.718 27.183 1.00 91.25 98 SER A O 1
ATOM 772 N N . LEU A 1 99 ? -15.729 -11.701 28.035 1.00 91.44 99 LEU A N 1
ATOM 773 C CA . LEU A 1 99 ? -16.132 -12.954 27.393 1.00 91.44 99 LEU A CA 1
ATOM 774 C C . LEU A 1 99 ? -16.225 -12.827 25.860 1.00 91.44 99 LEU A C 1
ATOM 776 O O . LEU A 1 99 ? -15.819 -13.739 25.140 1.00 91.44 99 LEU A O 1
ATOM 780 N N . ASP A 1 100 ? -16.718 -11.701 25.342 1.00 90.12 100 ASP A N 1
ATOM 781 C CA . ASP A 1 100 ? -16.785 -11.446 23.898 1.00 90.12 100 ASP A CA 1
ATOM 782 C C . ASP A 1 100 ? -15.371 -11.358 23.289 1.00 90.12 100 ASP A C 1
ATOM 784 O O . ASP A 1 100 ? -15.101 -11.954 22.242 1.00 90.12 100 ASP A O 1
ATOM 788 N N . LYS A 1 101 ? -14.423 -10.710 23.984 1.00 89.88 101 LYS A N 1
ATOM 789 C CA . LYS A 1 101 ? -12.997 -10.700 23.603 1.00 89.88 101 LYS A CA 1
ATOM 790 C C . LYS A 1 101 ? -12.394 -12.104 23.598 1.00 89.88 101 LYS A C 1
ATOM 792 O O . LYS A 1 101 ? -11.631 -12.428 22.685 1.00 89.88 101 LYS A O 1
ATOM 797 N N . TYR A 1 102 ? -12.740 -12.936 24.580 1.00 86.62 102 TYR A N 1
ATOM 798 C CA . TYR A 1 102 ? -12.337 -14.341 24.611 1.00 86.62 102 TYR A CA 1
ATOM 799 C C . TYR A 1 102 ? -12.851 -15.101 23.376 1.00 86.62 102 TYR A C 1
ATOM 801 O O . TYR A 1 102 ? -12.059 -15.742 22.684 1.00 86.62 102 TYR A O 1
ATOM 809 N N . PHE A 1 103 ? -14.139 -14.975 23.028 1.00 87.00 103 PHE A N 1
ATOM 810 C CA . PHE A 1 103 ? -14.705 -15.644 21.850 1.00 87.00 103 PHE A CA 1
ATOM 811 C C . PHE A 1 103 ? -14.055 -15.192 20.539 1.00 87.00 103 PHE A C 1
ATOM 813 O O . PHE A 1 103 ? -13.741 -16.040 19.705 1.00 87.00 103 PHE A O 1
ATOM 820 N N . LEU A 1 104 ? -13.799 -13.890 20.369 1.00 85.00 104 LEU A N 1
ATOM 821 C CA . LEU A 1 104 ? -13.124 -13.361 19.178 1.00 85.00 104 LEU A CA 1
ATOM 822 C C . LEU A 1 104 ? -11.710 -13.936 19.020 1.00 85.00 104 LEU A C 1
ATOM 824 O O . LEU A 1 104 ? -11.343 -14.385 17.934 1.00 85.00 104 LEU A O 1
ATOM 828 N N . ARG A 1 105 ? -10.926 -13.983 20.107 1.00 82.88 105 ARG A N 1
ATOM 829 C CA . ARG A 1 105 ? -9.577 -14.577 20.092 1.00 82.88 105 ARG A CA 1
ATOM 830 C C . ARG A 1 105 ? -9.620 -16.074 19.813 1.00 82.88 105 ARG A C 1
ATOM 832 O O . ARG A 1 105 ? -8.820 -16.572 19.024 1.00 82.88 105 ARG A O 1
ATOM 839 N N . HIS A 1 106 ? -10.549 -16.789 20.443 1.00 81.62 106 HIS A N 1
ATOM 840 C CA . HIS A 1 106 ? -10.710 -18.223 20.237 1.00 81.62 106 HIS A CA 1
ATOM 841 C C . HIS A 1 106 ? -11.101 -18.542 18.786 1.00 81.62 106 HIS A C 1
ATOM 843 O O . HIS A 1 106 ? -10.520 -19.437 18.173 1.00 81.62 106 HIS A O 1
ATOM 849 N N . GLN A 1 107 ? -12.026 -17.771 18.206 1.00 78.88 107 GLN A N 1
ATOM 850 C CA . GLN A 1 107 ? -12.449 -17.920 16.815 1.00 78.88 107 GLN A CA 1
ATOM 851 C C . GLN A 1 107 ? -11.308 -17.625 15.832 1.00 78.88 107 GLN A C 1
ATOM 853 O O . GLN A 1 107 ? -11.103 -18.412 14.909 1.00 78.88 107 GLN A O 1
ATOM 858 N N . ALA A 1 108 ? -10.536 -16.557 16.058 1.00 82.62 108 ALA A N 1
ATOM 859 C CA . ALA A 1 108 ? -9.375 -16.223 15.233 1.00 82.62 108 ALA A CA 1
ATOM 860 C C . ALA A 1 108 ? -8.331 -17.353 15.235 1.00 82.62 108 ALA A C 1
ATOM 862 O O . ALA A 1 108 ? -7.907 -17.801 14.175 1.00 82.62 108 ALA A O 1
ATOM 863 N N . ARG A 1 109 ? -7.993 -17.913 16.407 1.00 78.75 109 ARG A N 1
ATOM 864 C CA . ARG A 1 109 ? -7.056 -19.050 16.490 1.00 78.75 109 ARG A CA 1
ATOM 865 C C . ARG A 1 109 ? -7.596 -20.318 15.839 1.00 78.75 109 ARG A C 1
ATOM 867 O O . ARG A 1 109 ? -6.835 -21.045 15.210 1.00 78.75 109 ARG A O 1
ATOM 874 N N . MET A 1 110 ? -8.890 -20.600 15.989 1.00 71.88 110 MET A N 1
ATOM 875 C CA . MET A 1 110 ? -9.526 -21.738 15.319 1.00 71.88 110 MET A CA 1
ATOM 876 C C . MET A 1 110 ? -9.486 -21.589 13.796 1.00 71.88 110 MET A C 1
ATOM 878 O O . MET A 1 110 ? -9.335 -22.588 13.097 1.00 71.88 110 MET A O 1
ATOM 882 N N . GLN A 1 111 ? -9.587 -20.363 13.280 1.00 73.31 111 GLN A N 1
ATOM 883 C CA . GLN A 1 111 ? -9.434 -20.077 11.859 1.00 73.31 111 GLN A CA 1
ATOM 884 C C . GLN A 1 111 ? -7.978 -20.242 11.407 1.00 73.31 111 GLN A C 1
ATOM 886 O O . GLN A 1 111 ? -7.732 -21.004 10.477 1.00 73.31 111 GLN A O 1
ATOM 891 N N . GLU A 1 112 ? -7.012 -19.665 12.126 1.00 74.19 112 GLU A N 1
ATOM 892 C CA . GLU A 1 112 ? -5.589 -19.867 11.828 1.00 74.19 112 GLU A CA 1
ATOM 893 C C . GLU A 1 112 ? -5.190 -21.351 11.870 1.00 74.19 112 GLU A C 1
ATOM 895 O O . GLU A 1 112 ? -4.400 -21.815 11.055 1.00 74.19 112 GLU A O 1
ATOM 900 N N . ALA A 1 113 ? -5.713 -22.123 12.829 1.00 73.38 113 ALA A N 1
ATOM 901 C CA . ALA A 1 113 ? -5.439 -23.553 12.940 1.00 73.38 113 ALA A CA 1
ATOM 902 C C . ALA A 1 113 ? -6.053 -24.352 11.781 1.00 73.38 113 ALA A C 1
ATOM 904 O O . ALA A 1 113 ? -5.435 -25.307 11.314 1.00 73.38 113 ALA A O 1
ATOM 905 N N . ARG A 1 114 ? -7.239 -23.958 11.296 1.00 72.81 114 ARG A N 1
ATOM 906 C CA . ARG A 1 114 ? -7.862 -24.550 10.102 1.00 72.81 114 ARG A CA 1
ATOM 907 C C . ARG A 1 114 ? -7.070 -24.228 8.845 1.00 72.81 114 ARG A C 1
ATOM 909 O O . ARG A 1 114 ? -6.739 -25.149 8.114 1.00 72.81 114 ARG A O 1
ATOM 916 N N . GLU A 1 115 ? -6.691 -22.971 8.651 1.00 76.50 115 GLU A N 1
ATOM 917 C CA . GLU A 1 115 ? -5.854 -22.543 7.526 1.00 76.50 115 GLU A CA 1
ATOM 918 C C . GLU A 1 115 ? -4.503 -23.279 7.546 1.00 76.50 115 GLU A C 1
ATOM 920 O O . GLU A 1 115 ? -4.092 -23.860 6.544 1.00 76.50 115 GLU A O 1
ATOM 925 N N . ARG A 1 116 ? -3.850 -23.383 8.714 1.00 70.69 116 ARG A N 1
ATOM 926 C CA . ARG A 1 116 ? -2.632 -24.198 8.889 1.00 70.69 116 ARG A CA 1
ATOM 927 C C . ARG A 1 116 ? -2.870 -25.677 8.566 1.00 70.69 116 ARG A C 1
ATOM 929 O O . ARG A 1 116 ? -2.031 -26.289 7.911 1.00 70.69 116 ARG A O 1
ATOM 936 N N . ALA A 1 117 ? -3.985 -26.265 8.999 1.00 72.44 117 ALA A N 1
ATOM 937 C CA . ALA A 1 117 ? -4.310 -27.665 8.722 1.00 72.44 117 ALA A CA 1
ATOM 938 C C . ALA A 1 117 ? -4.621 -27.919 7.236 1.00 72.44 117 ALA A C 1
ATOM 940 O O . ALA A 1 117 ? -4.236 -28.958 6.707 1.00 72.44 117 ALA A O 1
ATOM 941 N N . GLU A 1 118 ? -5.261 -26.976 6.546 1.00 75.38 118 GLU A N 1
ATOM 942 C CA . GLU A 1 118 ? -5.500 -27.035 5.099 1.00 75.38 118 GLU A CA 1
ATOM 943 C C . GLU A 1 118 ? -4.188 -26.946 4.307 1.00 75.38 118 GLU A C 1
ATOM 945 O O . GLU A 1 118 ? -3.985 -27.692 3.345 1.00 75.38 118 GLU A O 1
ATOM 950 N N . LEU A 1 119 ? -3.256 -26.097 4.750 1.00 62.09 119 LEU A N 1
ATOM 951 C CA . LEU A 1 119 ? -1.918 -25.987 4.166 1.00 62.09 119 LEU A CA 1
ATOM 952 C C . LEU A 1 119 ? -1.072 -27.251 4.416 1.00 62.09 119 LEU A C 1
ATOM 954 O O . LEU A 1 119 ? -0.428 -27.752 3.493 1.00 62.09 119 LEU A O 1
ATOM 958 N N . LEU A 1 120 ? -1.132 -27.834 5.618 1.00 60.78 120 LEU A N 1
ATOM 959 C CA . LEU A 1 120 ? -0.473 -29.111 5.938 1.00 60.78 120 LEU A CA 1
ATOM 960 C C . LEU A 1 120 ? -1.115 -30.306 5.213 1.00 60.78 120 LEU A C 1
ATOM 962 O O . LEU A 1 120 ? -0.415 -31.225 4.789 1.00 60.78 120 LEU A O 1
ATOM 966 N N . GLY A 1 121 ? -2.435 -30.282 5.017 1.00 58.31 121 GLY A N 1
ATOM 967 C CA . GLY A 1 121 ? -3.169 -31.277 4.235 1.00 58.31 121 GLY A CA 1
ATOM 968 C C . GLY A 1 121 ? -2.795 -31.273 2.749 1.00 58.31 121 GLY A C 1
ATOM 969 O O . GLY A 1 121 ? -2.841 -32.320 2.103 1.00 58.31 121 GLY A O 1
ATOM 970 N N . ARG A 1 122 ? -2.365 -30.123 2.210 1.00 58.53 122 ARG A N 1
ATOM 971 C CA . ARG A 1 122 ? -1.753 -30.024 0.875 1.00 58.53 122 ARG A CA 1
ATOM 972 C C . ARG A 1 122 ? -0.318 -30.556 0.842 1.00 58.53 122 ARG A C 1
ATOM 974 O O . ARG A 1 122 ? 0.026 -31.255 -0.107 1.00 58.53 122 ARG A O 1
ATOM 981 N N . ALA A 1 123 ? 0.491 -30.278 1.866 1.00 46.22 123 ALA A N 1
ATOM 982 C CA . ALA A 1 123 ? 1.897 -30.693 1.923 1.00 46.22 123 ALA A CA 1
ATOM 983 C C . ALA A 1 123 ? 2.091 -32.213 2.108 1.00 46.22 123 ALA A C 1
ATOM 985 O O . ALA A 1 123 ? 3.025 -32.784 1.561 1.00 46.22 123 ALA A O 1
ATOM 986 N N . ASN A 1 124 ? 1.186 -32.902 2.811 1.00 43.34 124 ASN A N 1
ATOM 987 C CA . ASN A 1 124 ? 1.281 -34.354 3.040 1.00 43.34 124 ASN A CA 1
ATOM 988 C C . ASN A 1 124 ? 0.756 -35.211 1.857 1.00 43.34 124 ASN A C 1
ATOM 990 O O . ASN A 1 124 ? 0.516 -36.411 1.994 1.00 43.34 124 ASN A O 1
ATOM 994 N N . GLY A 1 125 ? 0.502 -34.587 0.700 1.00 48.88 125 GLY A N 1
ATOM 995 C CA . GLY A 1 125 ? -0.213 -35.160 -0.444 1.00 48.88 125 GLY A CA 1
ATOM 996 C C . GLY A 1 125 ? 0.635 -35.893 -1.488 1.00 48.88 125 GLY A C 1
ATOM 997 O O . GLY A 1 125 ? 0.071 -36.317 -2.495 1.00 48.88 125 GLY A O 1
ATOM 998 N N . GLU A 1 126 ? 1.940 -36.080 -1.281 1.00 44.78 126 GLU A N 1
ATOM 999 C CA . GLU A 1 126 ? 2.811 -36.726 -2.282 1.00 44.78 126 GLU A CA 1
ATOM 1000 C C . GLU A 1 126 ? 2.587 -38.252 -2.397 1.00 44.78 126 GLU A C 1
ATOM 1002 O O . GLU A 1 126 ? 2.962 -38.868 -3.386 1.00 44.78 126 GLU A O 1
ATOM 100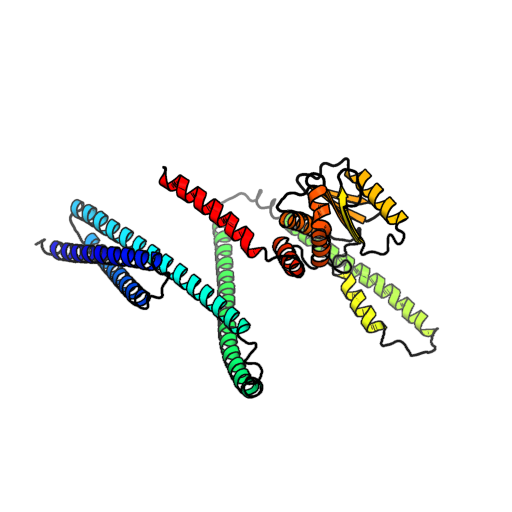7 N N . SER A 1 127 ? 1.860 -38.872 -1.455 1.00 46.53 127 SER A N 1
ATOM 1008 C CA . SER A 1 127 ? 1.441 -40.288 -1.546 1.00 46.53 127 SER A CA 1
ATOM 1009 C C . SER A 1 127 ? -0.030 -40.517 -1.935 1.00 46.53 127 SER A C 1
ATOM 1011 O O . SER A 1 127 ? -0.466 -41.663 -2.007 1.00 46.53 127 SER A O 1
ATOM 1013 N N . ALA A 1 128 ? -0.815 -39.471 -2.224 1.00 47.00 128 ALA A N 1
ATOM 1014 C CA . ALA A 1 128 ? -2.254 -39.603 -2.519 1.00 47.00 128 ALA A CA 1
ATOM 1015 C C . ALA A 1 128 ? -2.623 -39.467 -4.013 1.00 47.00 128 ALA A C 1
ATOM 1017 O O . ALA A 1 128 ? -3.796 -39.580 -4.374 1.00 47.00 128 ALA A O 1
ATOM 1018 N N . HIS A 1 129 ? -1.646 -39.242 -4.899 1.00 46.78 129 HIS A N 1
ATOM 1019 C CA . HIS A 1 129 ? -1.891 -38.956 -6.321 1.00 46.78 129 HIS A CA 1
ATOM 1020 C C . HIS A 1 129 ? -2.465 -40.155 -7.112 1.00 46.78 129 HIS A C 1
ATOM 1022 O O . HIS A 1 129 ? -3.036 -39.973 -8.184 1.00 46.78 129 HIS A O 1
ATOM 1028 N N . ILE A 1 130 ? -2.379 -41.384 -6.594 1.00 45.03 130 ILE A N 1
ATOM 1029 C CA . ILE A 1 130 ? -2.862 -42.580 -7.311 1.00 45.03 130 ILE A CA 1
ATOM 1030 C C . ILE A 1 130 ? -4.345 -42.883 -7.012 1.00 45.03 130 ILE A C 1
ATOM 1032 O O . ILE A 1 130 ? -5.009 -43.528 -7.817 1.00 45.03 130 ILE A O 1
ATOM 1036 N N . LEU A 1 131 ? -4.908 -42.366 -5.910 1.00 46.84 131 LEU A N 1
ATOM 1037 C CA . LEU A 1 131 ? -6.288 -42.674 -5.493 1.00 46.84 131 LEU A CA 1
ATOM 1038 C C . LEU A 1 131 ? -7.314 -41.598 -5.900 1.00 46.84 131 LEU A C 1
ATOM 1040 O O . LEU A 1 131 ? -8.508 -41.872 -5.930 1.00 46.84 131 LEU A O 1
ATOM 1044 N N . ARG A 1 132 ? -6.863 -40.391 -6.273 1.00 51.09 132 ARG A N 1
ATOM 1045 C CA . ARG A 1 132 ? -7.748 -39.269 -6.648 1.00 51.09 132 ARG A CA 1
ATOM 1046 C C . ARG A 1 132 ? -8.336 -39.346 -8.053 1.00 51.09 132 ARG A C 1
ATOM 1048 O O . ARG A 1 132 ? -9.350 -38.708 -8.303 1.00 51.09 132 ARG A O 1
ATOM 1055 N N . ILE A 1 133 ? -7.762 -40.161 -8.935 1.00 47.97 133 ILE A N 1
ATOM 1056 C CA . ILE A 1 133 ? -8.235 -40.285 -10.324 1.00 47.97 133 ILE A CA 1
ATOM 1057 C C . ILE A 1 133 ? -9.645 -40.916 -10.388 1.00 47.97 133 ILE A C 1
ATOM 1059 O O . ILE A 1 133 ? -10.341 -40.748 -11.382 1.00 47.97 133 ILE A O 1
ATOM 1063 N N . PHE A 1 134 ? -10.113 -41.581 -9.320 1.00 51.53 134 PHE A N 1
ATOM 1064 C CA . PHE A 1 134 ? -11.461 -42.166 -9.263 1.00 51.53 134 PHE A CA 1
ATOM 1065 C C . PHE A 1 134 ? -12.517 -41.337 -8.495 1.00 51.53 134 PHE A C 1
ATOM 1067 O O . PHE A 1 134 ? -13.696 -41.649 -8.626 1.00 51.53 134 PHE A O 1
ATOM 1074 N N . ASP A 1 135 ? -12.144 -40.275 -7.762 1.00 51.50 135 ASP A N 1
ATOM 1075 C CA . ASP A 1 135 ? -13.074 -39.463 -6.934 1.00 51.50 135 ASP A CA 1
ATOM 1076 C C . ASP A 1 135 ? -13.326 -38.033 -7.476 1.00 51.50 135 ASP A C 1
ATOM 1078 O O . ASP A 1 135 ? -14.172 -37.297 -6.957 1.00 51.50 135 ASP A O 1
ATOM 1082 N N . GLU A 1 136 ? -12.630 -37.629 -8.545 1.00 50.84 136 GLU A N 1
ATOM 1083 C CA . GLU A 1 136 ? -12.675 -36.271 -9.115 1.00 50.84 136 GLU A CA 1
ATOM 1084 C C . GLU A 1 136 ? -14.049 -35.902 -9.714 1.00 50.84 136 GLU A C 1
ATOM 1086 O O . GLU A 1 136 ? -14.487 -34.756 -9.606 1.00 50.84 136 GLU A O 1
ATOM 1091 N N . GLU A 1 137 ? -14.795 -36.871 -10.254 1.00 46.44 137 GLU A N 1
ATOM 1092 C CA . GLU A 1 137 ? -16.102 -36.613 -10.881 1.00 46.44 137 GLU A CA 1
ATOM 1093 C C . GLU A 1 137 ? -17.246 -36.465 -9.855 1.00 46.44 137 GLU A C 1
ATOM 1095 O O . GLU A 1 137 ? -18.145 -35.637 -10.025 1.00 46.44 137 GLU A O 1
ATOM 1100 N N . ALA A 1 138 ? -17.196 -37.200 -8.737 1.00 54.22 138 ALA A N 1
ATOM 1101 C CA . ALA A 1 138 ? -18.217 -37.129 -7.687 1.00 54.22 138 ALA A CA 1
ATOM 1102 C C . ALA A 1 138 ? -18.027 -35.906 -6.770 1.00 54.22 138 ALA A C 1
ATOM 1104 O O . ALA A 1 138 ? -19.000 -35.278 -6.338 1.00 54.22 138 ALA A O 1
ATOM 1105 N N . GLN A 1 139 ? -16.775 -35.522 -6.503 1.00 58.25 139 GLN A N 1
ATOM 1106 C CA . GLN A 1 139 ? -16.458 -34.385 -5.639 1.00 58.25 139 GLN A CA 1
ATOM 1107 C C . GLN A 1 139 ? -16.674 -33.035 -6.345 1.00 58.25 139 GLN A C 1
ATOM 1109 O O . GLN A 1 139 ? -17.079 -32.067 -5.694 1.00 58.25 139 GLN A O 1
ATOM 1114 N N . ALA A 1 140 ? -16.501 -32.977 -7.673 1.00 57.53 140 ALA A N 1
ATOM 1115 C CA . ALA A 1 140 ? -16.802 -31.794 -8.483 1.00 57.53 140 ALA A CA 1
ATOM 1116 C C . ALA A 1 140 ? -18.307 -31.460 -8.525 1.00 57.53 140 ALA A C 1
ATOM 1118 O O . ALA A 1 140 ? -18.696 -30.292 -8.531 1.00 57.53 140 ALA A O 1
ATOM 1119 N N . MET A 1 141 ? -19.180 -32.472 -8.495 1.00 60.44 141 MET A N 1
ATOM 1120 C CA . MET A 1 141 ? -20.629 -32.246 -8.487 1.00 60.44 141 MET A CA 1
ATOM 1121 C C . MET A 1 141 ? -21.136 -31.773 -7.111 1.00 60.44 141 MET A C 1
ATOM 1123 O O . MET A 1 141 ? -22.011 -30.907 -7.032 1.00 60.44 141 MET A O 1
ATOM 1127 N N . GLN A 1 142 ? -20.536 -32.261 -6.019 1.00 56.03 142 GLN A N 1
ATOM 1128 C CA . GLN A 1 142 ? -20.833 -31.797 -4.658 1.00 56.03 142 GLN A CA 1
ATOM 112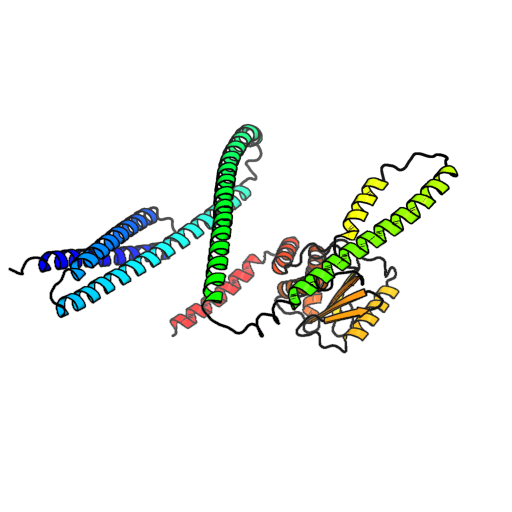9 C C . GLN A 1 142 ? -20.300 -30.373 -4.410 1.00 56.03 142 GLN A C 1
ATOM 1131 O O . GLN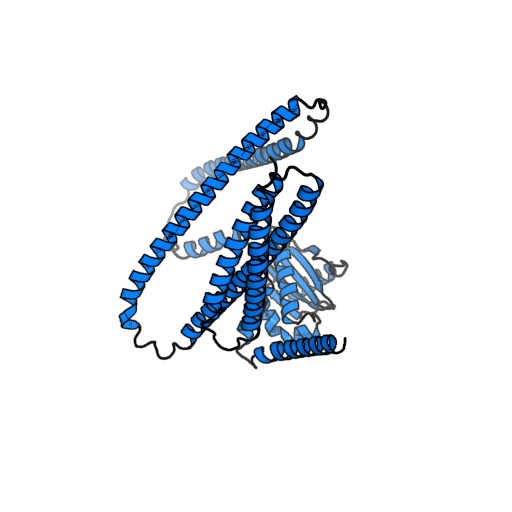 A 1 142 ? -20.962 -29.569 -3.747 1.00 56.03 142 GLN A O 1
ATOM 1136 N N . SER A 1 143 ? -19.128 -30.034 -4.961 1.00 58.69 143 SER A N 1
ATOM 1137 C CA . SER A 1 143 ? -18.567 -28.683 -4.864 1.00 58.69 143 SER A CA 1
ATOM 1138 C C . SER A 1 143 ? -19.399 -27.673 -5.654 1.00 58.69 143 SER A C 1
ATOM 1140 O O . SER A 1 143 ? -19.712 -26.617 -5.113 1.00 58.69 143 SER A O 1
ATOM 1142 N N . ALA A 1 144 ? -19.885 -28.027 -6.849 1.00 60.56 144 ALA A N 1
ATOM 1143 C CA . ALA A 1 144 ? -20.803 -27.183 -7.615 1.00 60.56 144 ALA A CA 1
ATOM 1144 C C . ALA A 1 144 ? -22.123 -26.914 -6.864 1.00 60.56 144 ALA A C 1
ATOM 1146 O O . ALA A 1 144 ? -22.622 -25.786 -6.872 1.00 60.56 144 ALA A O 1
ATOM 1147 N N . HIS A 1 145 ? -22.671 -27.910 -6.158 1.00 66.69 145 HIS A N 1
ATOM 1148 C CA . HIS A 1 145 ? -23.896 -27.736 -5.370 1.00 66.69 145 HIS A CA 1
ATOM 1149 C C . HIS A 1 145 ? -23.681 -26.859 -4.121 1.00 66.69 145 HIS A C 1
ATOM 1151 O O . HIS A 1 145 ? -24.508 -25.998 -3.809 1.00 66.69 145 HIS A O 1
ATOM 1157 N N . ASN A 1 146 ? -22.542 -27.016 -3.439 1.00 68.25 146 ASN A N 1
ATOM 1158 C CA . ASN A 1 146 ? -22.176 -26.176 -2.296 1.00 68.25 146 ASN A CA 1
ATOM 1159 C C . ASN A 1 146 ? -21.873 -24.728 -2.726 1.00 68.25 146 ASN A C 1
ATOM 1161 O O . ASN A 1 146 ? -22.291 -23.786 -2.050 1.00 68.25 146 ASN A O 1
ATOM 1165 N N . SER A 1 147 ? -21.228 -24.541 -3.882 1.00 56.16 147 SER A N 1
ATOM 1166 C CA . SER A 1 147 ? -20.976 -23.225 -4.477 1.00 56.16 147 SER A CA 1
ATOM 1167 C C . SER A 1 147 ? -22.263 -22.532 -4.922 1.00 56.16 147 SER A C 1
ATOM 1169 O O . SER A 1 147 ? -22.398 -21.332 -4.702 1.00 56.16 147 SER A O 1
ATOM 1171 N N . ALA A 1 148 ? -23.243 -23.261 -5.468 1.00 73.94 148 ALA A N 1
ATOM 1172 C CA . ALA A 1 148 ? -24.540 -22.686 -5.829 1.00 73.94 148 ALA A CA 1
ATOM 1173 C C . ALA A 1 148 ? -25.280 -22.129 -4.601 1.00 73.94 148 ALA A C 1
ATOM 1175 O O . ALA A 1 148 ? -25.846 -21.038 -4.655 1.00 73.94 148 ALA A O 1
ATOM 1176 N N . ARG A 1 149 ? -25.220 -22.837 -3.467 1.00 74.75 149 ARG A N 1
ATOM 1177 C CA . ARG A 1 149 ? -25.865 -22.397 -2.223 1.00 74.75 149 ARG A CA 1
ATOM 1178 C C . ARG A 1 149 ? -25.170 -21.184 -1.600 1.00 74.75 149 ARG A C 1
ATOM 1180 O O . ARG A 1 149 ? -25.857 -20.262 -1.171 1.00 74.75 149 ARG A O 1
ATOM 1187 N N . MET A 1 150 ? -23.834 -21.146 -1.616 1.00 65.62 150 MET A N 1
ATOM 1188 C CA . MET A 1 150 ? -23.074 -19.959 -1.197 1.00 65.62 150 MET A CA 1
ATOM 1189 C C . MET A 1 150 ? -23.311 -18.756 -2.117 1.00 65.62 150 MET A C 1
ATOM 1191 O O . MET A 1 150 ? -23.379 -17.627 -1.636 1.00 65.62 150 MET A O 1
ATOM 1195 N N . MET A 1 151 ? -23.458 -18.975 -3.427 1.00 64.62 151 MET A N 1
ATOM 1196 C CA . MET A 1 151 ? -23.709 -17.895 -4.384 1.00 64.62 151 MET A CA 1
ATOM 1197 C C . MET A 1 151 ? -25.110 -17.291 -4.209 1.00 64.62 151 MET A C 1
ATOM 1199 O O . MET A 1 151 ? -25.254 -16.074 -4.280 1.00 64.62 151 MET A O 1
ATOM 1203 N N . GLU A 1 152 ? -26.119 -18.106 -3.892 1.00 76.44 152 GLU A N 1
ATOM 1204 C CA . GLU A 1 152 ? -27.474 -17.633 -3.568 1.00 76.44 152 GLU A CA 1
ATOM 1205 C C . GLU A 1 152 ? -27.508 -16.826 -2.250 1.00 76.44 152 GLU A C 1
ATOM 1207 O O . GLU A 1 152 ? -28.179 -15.795 -2.135 1.00 76.44 152 GLU A O 1
ATOM 1212 N N . GLU A 1 153 ? -26.721 -17.238 -1.252 1.00 79.12 153 GLU A N 1
ATOM 1213 C CA . GLU A 1 153 ? -26.581 -16.525 0.025 1.00 79.12 153 GLU A CA 1
ATOM 1214 C C . GLU A 1 153 ? -25.818 -15.193 -0.135 1.00 79.12 153 GLU A C 1
ATOM 1216 O O . GLU A 1 153 ? -26.209 -14.166 0.429 1.00 79.12 153 GLU A O 1
ATOM 1221 N N . ALA A 1 154 ? -24.791 -15.160 -0.991 1.00 72.75 154 ALA A N 1
ATOM 1222 C CA . ALA A 1 154 ? -24.086 -13.933 -1.360 1.00 72.75 154 ALA A CA 1
ATOM 1223 C C . ALA A 1 154 ? -24.972 -12.980 -2.184 1.00 72.75 154 ALA A C 1
ATOM 1225 O O . ALA A 1 154 ? -24.969 -11.770 -1.944 1.00 72.75 154 ALA A O 1
ATOM 1226 N N . TYR A 1 155 ? -25.774 -13.513 -3.111 1.00 77.12 155 TYR A N 1
ATOM 1227 C CA . TYR A 1 155 ? -26.707 -12.735 -3.926 1.00 77.12 155 TYR A CA 1
ATOM 1228 C C . TYR A 1 155 ? -27.804 -12.089 -3.071 1.00 77.12 155 TYR A C 1
ATOM 1230 O O . TYR A 1 155 ? -28.028 -10.879 -3.149 1.00 77.12 155 TYR A O 1
ATOM 1238 N N . SER A 1 156 ? -28.434 -12.861 -2.183 1.00 84.00 156 SER A N 1
ATOM 1239 C CA . SER A 1 156 ? -29.463 -12.346 -1.271 1.00 84.00 156 SER A CA 1
ATOM 1240 C C . SER A 1 156 ? -28.909 -11.314 -0.279 1.00 84.00 156 SER A C 1
ATOM 1242 O O . SER A 1 156 ? -29.544 -10.281 -0.039 1.00 84.00 156 SER A O 1
ATOM 1244 N N . THR A 1 157 ? -27.688 -11.516 0.224 1.00 78.69 157 THR A N 1
ATOM 1245 C CA . THR A 1 157 ? -26.985 -10.530 1.061 1.00 78.69 157 THR A CA 1
ATOM 1246 C C . THR A 1 157 ? -26.668 -9.252 0.275 1.00 78.69 157 THR A C 1
ATOM 1248 O O . THR A 1 157 ? -26.890 -8.147 0.777 1.00 78.69 157 THR A O 1
ATOM 1251 N N . GLY A 1 158 ? -26.236 -9.369 -0.984 1.00 80.88 158 GLY A N 1
ATOM 1252 C CA . GLY A 1 158 ? -25.997 -8.230 -1.874 1.00 80.88 158 GLY A CA 1
ATOM 1253 C C . GLY A 1 158 ? -27.259 -7.402 -2.133 1.00 80.88 158 GLY A C 1
ATOM 1254 O O . GLY A 1 158 ? -27.230 -6.173 -2.045 1.00 80.88 158 GLY A O 1
ATOM 1255 N N . VAL A 1 159 ? -28.399 -8.062 -2.356 1.00 86.50 159 VAL A N 1
ATOM 1256 C CA . VAL A 1 159 ? -29.703 -7.398 -2.528 1.00 86.50 159 VAL A CA 1
ATOM 1257 C C . VAL A 1 159 ? -30.152 -6.695 -1.239 1.00 86.50 159 VAL A C 1
ATOM 1259 O O . VAL A 1 159 ? -30.672 -5.577 -1.295 1.00 86.50 159 VAL A O 1
ATOM 1262 N N . ALA A 1 160 ? -29.907 -7.286 -0.067 1.00 82.06 160 ALA A N 1
ATOM 1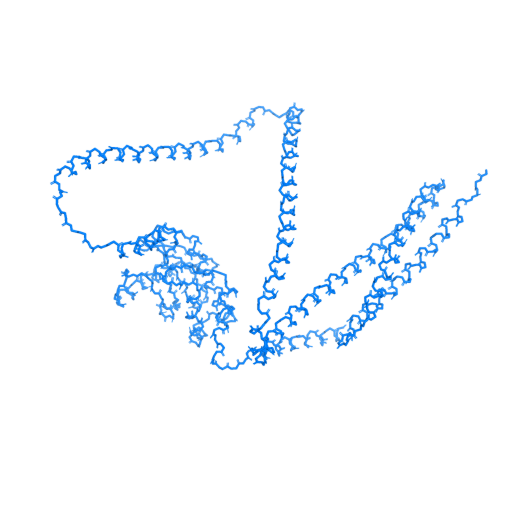263 C CA . ALA A 1 160 ? -30.206 -6.664 1.225 1.00 82.06 160 ALA A CA 1
ATOM 1264 C C . ALA A 1 160 ? -29.330 -5.429 1.516 1.00 82.06 160 ALA A C 1
ATOM 1266 O O . ALA A 1 160 ? -29.786 -4.464 2.132 1.00 82.06 160 ALA A O 1
ATOM 1267 N N . ILE A 1 161 ? -28.078 -5.425 1.056 1.00 76.69 161 ILE A N 1
ATOM 1268 C CA . ILE A 1 161 ? -27.176 -4.273 1.186 1.00 76.69 161 ILE A CA 1
ATOM 1269 C C . ILE A 1 161 ? -27.593 -3.153 0.222 1.00 76.69 161 ILE A C 1
ATOM 1271 O O . ILE A 1 161 ? -27.684 -1.991 0.624 1.00 76.69 161 ILE A O 1
ATOM 1275 N N . LEU A 1 162 ? -27.925 -3.490 -1.028 1.00 80.19 162 LEU A N 1
ATOM 1276 C CA . LEU A 1 162 ? -28.401 -2.525 -2.024 1.00 80.19 162 LEU A CA 1
ATOM 1277 C C . LEU A 1 162 ? -29.729 -1.876 -1.616 1.00 80.19 162 LEU A C 1
ATOM 1279 O O . LEU A 1 162 ? -29.895 -0.663 -1.772 1.00 80.19 162 LEU A O 1
ATOM 1283 N N . SER A 1 163 ? -30.655 -2.644 -1.036 1.00 84.19 163 SER A N 1
ATOM 1284 C CA . SER A 1 163 ? -31.910 -2.091 -0.522 1.00 84.19 163 SER A CA 1
ATOM 1285 C C . SER A 1 163 ? -31.662 -1.133 0.648 1.00 84.19 163 SER A C 1
ATOM 1287 O O . SER A 1 163 ? -32.221 -0.033 0.647 1.00 84.19 163 SER A O 1
ATOM 1289 N N . LYS A 1 164 ? -30.732 -1.454 1.561 1.00 75.31 164 LYS A N 1
ATOM 1290 C CA . LYS A 1 164 ? -30.319 -0.551 2.649 1.00 75.31 164 LYS A CA 1
ATOM 1291 C C . LYS A 1 164 ? -29.655 0.738 2.156 1.00 75.31 164 LYS A C 1
ATOM 1293 O O . LYS A 1 164 ? -29.958 1.805 2.694 1.00 75.31 164 LYS A O 1
ATOM 1298 N N . PHE A 1 165 ? -28.822 0.690 1.115 1.00 73.62 165 PHE A N 1
ATOM 1299 C CA . PHE A 1 165 ? -28.265 1.906 0.505 1.00 73.62 165 PHE A CA 1
ATOM 1300 C C . PHE A 1 165 ? -29.336 2.750 -0.198 1.00 73.62 165 PHE A C 1
ATOM 1302 O O . PHE A 1 165 ? -29.319 3.982 -0.112 1.00 73.62 165 PHE A O 1
ATOM 1309 N N . SER A 1 166 ? -30.311 2.106 -0.846 1.00 76.62 166 SER A N 1
ATOM 1310 C CA . SER A 1 166 ? -31.445 2.809 -1.456 1.00 76.62 166 SER A CA 1
ATOM 1311 C C . SER A 1 166 ? -32.319 3.513 -0.405 1.00 76.62 166 SER A C 1
ATOM 1313 O O . SER A 1 166 ? -32.747 4.650 -0.613 1.00 76.62 166 SER A O 1
ATOM 1315 N N . GLU A 1 167 ? -32.494 2.898 0.768 1.00 73.00 167 GLU A N 1
ATOM 1316 C CA . GLU A 1 167 ? -33.269 3.449 1.880 1.00 73.00 167 GLU A CA 1
ATOM 1317 C C . GLU A 1 167 ? -32.523 4.599 2.585 1.00 73.00 167 GLU A C 1
ATOM 1319 O O . GLU A 1 167 ? -33.117 5.627 2.924 1.00 73.00 167 GLU A O 1
ATOM 1324 N N . GLN A 1 168 ? -31.194 4.495 2.731 1.00 57.00 168 GLN A N 1
ATOM 1325 C CA . GLN A 1 168 ? -30.351 5.599 3.211 1.00 57.00 168 GLN A CA 1
ATOM 1326 C C . GLN A 1 168 ? -30.407 6.823 2.281 1.00 57.00 168 GLN A C 1
ATOM 1328 O O . GLN A 1 168 ? -30.392 7.963 2.756 1.00 57.00 168 GLN A O 1
ATOM 1333 N N . ARG A 1 169 ? -30.553 6.613 0.967 1.00 68.56 169 ARG A N 1
ATOM 1334 C CA . ARG A 1 169 ? -30.693 7.693 -0.021 1.00 68.56 169 ARG A CA 1
ATOM 1335 C C . ARG A 1 169 ? -32.015 8.456 0.118 1.00 68.56 169 ARG A C 1
ATOM 1337 O O . ARG A 1 169 ? -32.021 9.681 -0.004 1.00 68.56 169 ARG A O 1
ATOM 1344 N N . GLU A 1 170 ? -33.118 7.775 0.414 1.00 65.00 170 GLU A N 1
ATOM 1345 C CA . GLU A 1 170 ? -34.412 8.415 0.710 1.00 65.00 170 GLU A CA 1
ATOM 1346 C C . GLU A 1 170 ? -34.371 9.199 2.037 1.00 65.00 170 GLU A C 1
ATOM 1348 O O . GLU A 1 170 ? -34.865 10.329 2.117 1.00 65.00 170 GLU A O 1
ATOM 1353 N N . ARG A 1 171 ? -33.682 8.670 3.061 1.00 62.41 171 ARG A N 1
ATOM 1354 C CA . ARG A 1 171 ? -33.483 9.371 4.346 1.00 62.41 171 ARG A CA 1
ATOM 1355 C C . ARG A 1 171 ? -32.640 10.643 4.198 1.00 62.41 171 ARG A C 1
ATOM 1357 O O . ARG A 1 171 ? -32.996 11.662 4.789 1.00 62.41 171 ARG A O 1
ATOM 1364 N N . MET A 1 172 ? -31.603 10.640 3.354 1.00 56.53 172 MET A N 1
ATOM 1365 C CA . MET A 1 172 ? -30.839 11.855 3.020 1.00 56.53 172 MET A CA 1
ATOM 1366 C C . MET A 1 172 ? -31.668 12.896 2.264 1.00 56.53 172 MET A C 1
ATOM 1368 O O . MET A 1 172 ? -31.546 14.085 2.546 1.00 56.53 172 MET A O 1
ATOM 1372 N N . LYS A 1 173 ? -32.548 12.482 1.345 1.00 69.25 173 LYS A N 1
ATOM 1373 C CA . LYS A 1 173 ? -33.452 13.417 0.653 1.00 69.25 173 LYS A CA 1
ATOM 1374 C C . LYS A 1 173 ? -34.464 14.050 1.610 1.00 69.25 173 LYS A C 1
ATOM 1376 O O . LYS A 1 173 ? -34.778 15.230 1.475 1.00 69.25 173 LYS A O 1
ATOM 1381 N N . SER A 1 174 ? -34.950 13.296 2.596 1.00 66.38 174 SER A N 1
ATOM 1382 C CA . SER A 1 174 ? -35.819 13.815 3.662 1.00 66.38 174 SER A CA 1
ATOM 1383 C C . SER A 1 174 ? -35.069 14.773 4.598 1.00 66.38 174 SER A C 1
ATOM 1385 O O . SER A 1 174 ? -35.593 15.832 4.940 1.00 66.38 174 SER A O 1
ATOM 1387 N N . ALA A 1 175 ? -33.809 14.469 4.934 1.00 60.56 175 ALA A N 1
ATOM 1388 C CA . ALA A 1 175 ? -32.937 15.365 5.694 1.00 60.56 175 ALA A CA 1
ATOM 1389 C C . ALA A 1 175 ? -32.608 16.660 4.924 1.00 60.56 175 ALA A C 1
ATOM 1391 O O . ALA A 1 175 ? -32.654 17.737 5.512 1.00 60.56 175 ALA A O 1
ATOM 1392 N N . GLN A 1 176 ? -32.373 16.588 3.607 1.00 57.06 176 GLN A N 1
ATOM 1393 C CA . GLN A 1 176 ? -32.188 17.765 2.747 1.00 57.06 176 GLN A CA 1
ATOM 1394 C C . GLN A 1 176 ? -33.448 18.631 2.655 1.00 57.06 176 GLN A C 1
ATOM 1396 O O . GLN A 1 176 ? -33.339 19.852 2.712 1.00 57.06 176 GLN A O 1
ATOM 1401 N N . ARG A 1 177 ? -34.642 18.029 2.556 1.00 67.50 177 ARG A N 1
ATOM 1402 C CA . ARG A 1 177 ? -35.913 18.779 2.564 1.00 67.50 177 ARG A CA 1
ATOM 1403 C C . ARG A 1 177 ? -36.162 19.460 3.915 1.00 67.50 177 ARG A C 1
ATOM 1405 O O . ARG A 1 177 ? -36.522 20.628 3.937 1.00 67.50 177 ARG A O 1
ATOM 1412 N N . LYS A 1 178 ? -35.865 18.781 5.030 1.00 62.88 178 LYS A N 1
ATOM 1413 C CA . LYS A 1 178 ? -35.971 19.353 6.387 1.00 62.88 178 LYS A CA 1
ATOM 1414 C C . LYS A 1 178 ? -34.947 20.459 6.657 1.00 62.88 178 LYS A C 1
ATOM 1416 O O . LYS A 1 178 ? -35.271 21.423 7.339 1.00 62.88 178 LYS A O 1
ATOM 1421 N N . ALA A 1 179 ? -33.738 20.360 6.103 1.00 55.34 179 ALA A N 1
ATOM 1422 C CA . ALA A 1 179 ? -32.750 21.437 6.166 1.00 55.34 179 ALA A CA 1
ATOM 1423 C C . ALA A 1 179 ? -33.194 22.680 5.369 1.00 55.34 179 ALA A C 1
ATOM 1425 O O . ALA A 1 179 ? -32.919 23.803 5.785 1.00 55.34 179 ALA A O 1
ATOM 1426 N N . LEU A 1 180 ? -33.929 22.487 4.268 1.00 60.84 180 LEU A N 1
ATOM 1427 C CA . LEU A 1 180 ? -34.492 23.560 3.440 1.00 60.84 180 LEU A CA 1
ATOM 1428 C C . LEU A 1 180 ? -35.618 24.332 4.159 1.00 60.84 180 LEU A C 1
ATOM 1430 O O . LEU A 1 180 ? -35.688 25.553 4.039 1.00 60.84 180 LEU A O 1
ATOM 1434 N N . ASP A 1 181 ? -36.423 23.656 4.984 1.00 59.16 181 ASP A N 1
ATOM 1435 C CA . ASP A 1 181 ? -37.461 24.294 5.814 1.00 59.16 181 ASP A CA 1
ATOM 1436 C C . ASP A 1 181 ? -36.885 25.016 7.053 1.00 59.16 181 ASP A C 1
ATOM 1438 O O . ASP A 1 181 ? -37.402 26.052 7.483 1.00 59.16 181 ASP A O 1
ATOM 1442 N N . ILE A 1 182 ? -35.763 24.528 7.598 1.00 55.25 182 ILE A N 1
ATOM 1443 C CA . ILE A 1 182 ? -35.029 25.195 8.691 1.00 55.25 182 ILE A CA 1
ATOM 1444 C C . ILE A 1 182 ? -34.294 26.448 8.175 1.00 55.25 182 ILE A C 1
ATOM 1446 O O . ILE A 1 182 ? -34.171 27.443 8.887 1.00 55.25 182 ILE A O 1
ATOM 1450 N N . LEU A 1 183 ? -33.880 26.461 6.905 1.00 51.38 183 LEU A N 1
ATOM 1451 C CA . LEU A 1 183 ? -33.257 27.627 6.270 1.00 51.38 183 LEU A CA 1
ATOM 1452 C C . LEU A 1 183 ? -34.265 28.749 5.948 1.00 51.38 183 LEU A C 1
ATOM 1454 O O . LEU A 1 183 ? -33.883 29.913 5.877 1.00 51.38 183 LEU A O 1
ATOM 1458 N N . ASN A 1 184 ? -35.555 28.422 5.817 1.00 54.56 184 ASN A N 1
ATOM 1459 C CA . ASN A 1 184 ? -36.635 29.402 5.644 1.00 54.56 184 ASN A CA 1
ATOM 1460 C C . ASN A 1 184 ? -37.122 30.021 6.967 1.00 54.56 184 ASN A C 1
ATOM 1462 O O . ASN A 1 184 ? -37.858 31.005 6.954 1.00 54.56 184 ASN A O 1
ATOM 1466 N N . THR A 1 185 ? -36.720 29.460 8.110 1.00 54.91 185 THR A N 1
ATOM 1467 C CA . THR A 1 185 ? -37.100 29.950 9.446 1.00 54.91 185 THR A CA 1
ATOM 1468 C C . THR A 1 185 ? -35.955 30.649 10.177 1.00 54.91 185 THR A C 1
ATOM 1470 O O . THR A 1 185 ? -36.207 31.464 11.064 1.00 54.91 185 THR A O 1
ATOM 1473 N N . VAL A 1 186 ? -34.704 30.430 9.761 1.00 54.62 186 VAL A N 1
ATOM 1474 C CA . VAL A 1 186 ? -33.536 31.157 10.273 1.00 54.62 186 VAL A CA 1
ATOM 1475 C C . VAL A 1 186 ? -33.105 32.195 9.240 1.00 54.62 186 VAL A C 1
ATOM 1477 O O . VAL A 1 186 ? -32.299 31.929 8.352 1.00 54.62 186 VAL A O 1
ATOM 1480 N N . GLY A 1 187 ? -33.692 33.389 9.346 1.00 59.06 187 GLY A N 1
ATOM 1481 C CA . GLY A 1 187 ? -33.440 34.531 8.471 1.00 59.06 187 GLY A CA 1
ATOM 1482 C C . GLY A 1 187 ? -31.962 34.922 8.390 1.00 59.06 187 GLY A C 1
ATOM 1483 O O . GLY A 1 187 ? -31.470 35.716 9.189 1.00 59.06 187 GLY A O 1
ATOM 1484 N N . LEU A 1 188 ? -31.275 34.414 7.369 1.00 41.59 188 LEU A N 1
ATOM 1485 C CA . LEU A 1 188 ? -29.952 34.855 6.950 1.00 41.59 188 LEU A CA 1
ATOM 1486 C C . LEU A 1 188 ? -30.057 35.509 5.570 1.00 41.59 188 LEU A C 1
ATOM 1488 O O . LEU A 1 188 ? -30.579 34.953 4.608 1.00 41.59 188 LEU A O 1
ATOM 1492 N N . SER A 1 189 ? -29.599 36.755 5.529 1.00 42.50 189 SER A N 1
ATOM 1493 C CA . SER A 1 189 ? -29.787 37.731 4.459 1.00 42.50 189 SER A CA 1
ATOM 1494 C C . SER A 1 189 ? -29.359 37.238 3.065 1.00 42.50 189 SER A C 1
ATOM 1496 O O . SER A 1 189 ? -28.266 36.699 2.872 1.00 42.50 189 SER A O 1
ATOM 1498 N N . ASN A 1 190 ? -30.202 37.528 2.068 1.00 51.12 190 ASN A N 1
ATOM 1499 C CA . ASN A 1 190 ? -30.084 37.184 0.642 1.00 51.12 190 ASN A CA 1
ATOM 1500 C C . ASN A 1 190 ? -28.800 37.662 -0.079 1.00 51.12 190 ASN A C 1
ATOM 1502 O O . ASN A 1 190 ? -28.628 37.375 -1.265 1.00 51.12 190 ASN A O 1
ATOM 1506 N N . SER A 1 191 ? -27.887 38.368 0.593 1.00 57.00 191 SER A N 1
ATOM 1507 C CA . SER A 1 191 ? -26.652 38.872 -0.025 1.00 57.00 191 SER A CA 1
ATOM 1508 C C . SER A 1 191 ? -25.450 37.928 0.084 1.00 57.00 191 SER A C 1
ATOM 1510 O O . SER A 1 191 ? -24.551 38.028 -0.745 1.00 57.00 191 SER A O 1
ATOM 1512 N N . VAL A 1 192 ? -25.427 36.978 1.029 1.00 51.56 192 VAL A N 1
ATOM 1513 C CA . VAL A 1 192 ? -24.280 36.052 1.190 1.00 51.56 192 VAL A CA 1
ATOM 1514 C C . VAL A 1 192 ? -24.544 34.685 0.542 1.00 51.56 192 VAL A C 1
ATOM 1516 O O . VAL A 1 192 ? -23.624 34.064 0.010 1.00 51.56 192 VAL A O 1
ATOM 1519 N N . LEU A 1 193 ? -25.810 34.257 0.458 1.00 50.91 193 LEU A N 1
ATOM 1520 C CA . LEU A 1 193 ? -26.191 32.973 -0.152 1.00 50.91 193 LEU A CA 1
ATOM 1521 C C . LEU A 1 193 ? -25.953 32.930 -1.678 1.00 50.91 193 LEU A C 1
ATOM 1523 O O . LEU A 1 193 ? -25.710 31.870 -2.246 1.00 50.91 193 LEU A O 1
ATOM 1527 N N . ARG A 1 194 ? -25.944 34.086 -2.358 1.00 54.75 194 ARG A N 1
ATOM 1528 C CA . ARG A 1 194 ? -25.684 34.167 -3.810 1.00 54.75 194 ARG A CA 1
ATOM 1529 C C . ARG A 1 194 ? -24.206 34.112 -4.201 1.00 54.75 194 ARG A C 1
ATOM 1531 O O . ARG A 1 194 ? -23.913 33.946 -5.385 1.00 54.75 194 ARG A O 1
ATOM 1538 N N . LEU A 1 195 ? -23.280 34.243 -3.251 1.00 56.09 195 LEU A N 1
ATOM 1539 C CA . LEU A 1 195 ? -21.844 34.293 -3.552 1.00 56.09 195 LEU A CA 1
ATOM 1540 C C . LEU A 1 195 ? -21.156 32.921 -3.500 1.00 56.09 195 LEU A C 1
ATOM 1542 O O . LEU A 1 195 ? -20.104 32.758 -4.114 1.00 56.09 195 LEU A O 1
ATOM 1546 N N . ILE A 1 196 ? -21.768 31.917 -2.862 1.00 53.00 196 ILE A N 1
ATOM 1547 C CA . ILE A 1 196 ? -21.165 30.579 -2.705 1.00 53.00 196 ILE A CA 1
ATOM 1548 C C . ILE A 1 196 ? -21.674 29.579 -3.761 1.00 53.00 196 ILE A C 1
ATOM 1550 O O . ILE A 1 196 ? -20.941 28.684 -4.171 1.00 53.00 196 ILE A O 1
ATOM 1554 N N . GLU A 1 197 ? -22.867 29.773 -4.330 1.00 50.62 197 GLU A N 1
ATOM 1555 C CA . GLU A 1 197 ? -23.435 28.828 -5.310 1.00 50.62 197 GLU A CA 1
ATOM 1556 C C . GLU A 1 197 ? -23.001 29.077 -6.772 1.00 50.62 197 GLU A C 1
ATOM 1558 O O . GLU A 1 197 ? -23.374 28.331 -7.684 1.00 50.62 197 GLU A O 1
ATOM 1563 N N . ARG A 1 198 ? -22.214 30.134 -7.030 1.00 56.00 198 ARG A N 1
ATOM 1564 C CA . ARG A 1 198 ? -21.808 30.514 -8.396 1.00 56.00 198 ARG A CA 1
ATOM 1565 C C . ARG A 1 198 ? -20.497 29.883 -8.867 1.00 56.00 198 ARG A C 1
ATOM 1567 O O . ARG A 1 198 ? -20.319 29.760 -10.073 1.00 56.00 198 ARG A O 1
ATOM 1574 N N . ARG A 1 199 ? -19.607 29.443 -7.966 1.00 58.41 199 ARG A N 1
ATOM 1575 C CA . ARG A 1 199 ? -18.295 28.896 -8.371 1.00 58.41 199 ARG A CA 1
ATOM 1576 C C . ARG A 1 199 ? -18.384 27.480 -8.944 1.00 58.41 199 ARG A C 1
ATOM 1578 O O . ARG A 1 199 ? -17.777 27.206 -9.967 1.00 58.41 199 ARG A O 1
ATOM 1585 N N . ASN A 1 200 ? -19.238 26.622 -8.385 1.00 55.41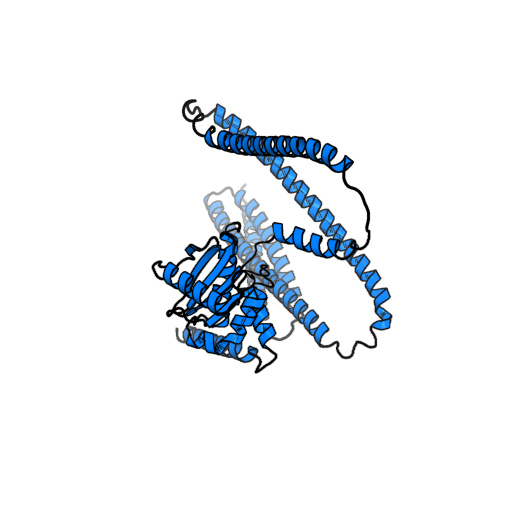 200 ASN A N 1
ATOM 1586 C CA . ASN A 1 200 ? -19.282 25.216 -8.802 1.00 55.41 200 ASN A CA 1
ATOM 1587 C C . ASN A 1 200 ? -20.120 24.969 -10.077 1.00 55.41 200 ASN A C 1
ATOM 1589 O O . ASN A 1 200 ? -19.860 24.037 -10.838 1.00 55.41 200 ASN A O 1
ATOM 1593 N N . ARG A 1 201 ? -21.115 25.829 -10.361 1.00 57.91 201 ARG A N 1
ATOM 1594 C CA . ARG A 1 201 ? -21.909 25.747 -11.604 1.00 57.91 201 ARG A CA 1
ATOM 1595 C C . ARG A 1 201 ? -21.159 26.264 -12.828 1.00 57.91 201 ARG A C 1
ATOM 1597 O O . ARG A 1 201 ? -21.352 25.715 -13.908 1.00 57.91 201 ARG A O 1
ATOM 1604 N N . LEU A 1 202 ? -20.306 27.278 -12.662 1.00 58.38 202 LEU A N 1
ATOM 1605 C CA . LEU A 1 202 ? -19.490 27.796 -13.761 1.00 58.38 202 LEU A CA 1
ATOM 1606 C C . LEU A 1 202 ? -18.405 26.795 -14.170 1.00 58.38 202 LEU A C 1
ATOM 1608 O O . LEU A 1 202 ? -18.291 26.517 -15.358 1.00 58.38 202 LEU A O 1
ATOM 1612 N N . ASP A 1 203 ? -17.720 26.158 -13.215 1.00 55.75 203 ASP A N 1
ATOM 1613 C CA . ASP A 1 203 ? -16.748 25.098 -13.531 1.00 55.75 203 ASP A CA 1
ATOM 1614 C C . ASP A 1 203 ? -17.398 23.898 -14.218 1.00 55.75 203 ASP A C 1
ATOM 1616 O O . ASP A 1 203 ? -16.844 23.321 -15.151 1.00 55.75 203 ASP A O 1
ATOM 1620 N N . THR A 1 204 ? -18.605 23.534 -13.791 1.00 72.56 204 THR A N 1
ATOM 1621 C CA . THR A 1 204 ? -19.355 22.445 -14.419 1.00 72.56 204 THR A CA 1
ATOM 1622 C C . THR A 1 204 ? -19.751 22.813 -15.852 1.00 72.56 204 THR A C 1
ATOM 1624 O O . THR A 1 204 ? -19.568 22.016 -16.768 1.00 72.56 204 THR A O 1
ATOM 1627 N N . TRP A 1 205 ? -20.238 24.037 -16.078 1.00 77.88 205 TRP A N 1
ATOM 1628 C CA . TRP A 1 205 ? -20.636 24.492 -17.410 1.00 77.88 205 TRP A CA 1
ATOM 1629 C C . TRP A 1 205 ? -19.448 24.619 -18.370 1.00 77.88 205 TRP A C 1
ATOM 1631 O O . TRP A 1 205 ? -19.568 24.193 -19.514 1.00 77.88 205 TRP A O 1
ATOM 1641 N N . ILE A 1 206 ? -18.292 25.111 -17.908 1.00 79.19 206 ILE A N 1
ATOM 1642 C CA . ILE A 1 206 ? -17.072 25.217 -18.727 1.00 79.19 206 ILE A CA 1
ATOM 1643 C C . ILE A 1 206 ? -16.585 23.830 -19.168 1.00 79.19 206 ILE A C 1
ATOM 1645 O O . ILE A 1 206 ? -16.242 23.651 -20.335 1.00 79.19 206 ILE A O 1
ATOM 1649 N N . LYS A 1 207 ? -16.628 22.824 -18.283 1.00 79.38 207 LYS A N 1
ATOM 1650 C CA . LYS A 1 207 ? -16.249 21.438 -18.617 1.00 79.38 207 LYS A CA 1
ATOM 1651 C C . LYS A 1 207 ? -17.152 20.838 -19.696 1.00 79.38 207 LYS A C 1
ATOM 1653 O O . LYS A 1 207 ? -16.657 20.276 -20.670 1.00 79.38 207 LYS A O 1
ATOM 1658 N N . TYR A 1 208 ? -18.471 20.988 -19.556 1.00 87.94 208 TYR A N 1
ATOM 1659 C CA . TYR A 1 208 ? -19.419 20.464 -20.546 1.00 87.94 208 TYR A CA 1
ATOM 1660 C C . TYR A 1 208 ? -19.412 21.256 -21.857 1.00 87.94 208 TYR A C 1
ATOM 1662 O O . TYR A 1 208 ? -19.537 20.658 -22.923 1.00 87.94 208 TYR A O 1
ATOM 1670 N N . ALA A 1 209 ? -19.203 22.574 -21.806 1.00 92.56 209 ALA A N 1
ATOM 1671 C CA . ALA A 1 209 ? -19.016 23.391 -23.000 1.00 92.56 209 ALA A CA 1
ATOM 1672 C C . ALA A 1 209 ? -17.735 22.994 -23.755 1.00 92.56 209 ALA A C 1
ATOM 1674 O O . ALA A 1 209 ? -17.768 22.880 -24.978 1.00 92.56 209 ALA A O 1
ATOM 1675 N N . GLY A 1 210 ? -16.643 22.713 -23.035 1.00 88.31 210 GLY A N 1
ATOM 1676 C CA . GLY A 1 210 ? -15.393 22.205 -23.604 1.00 88.31 210 GLY A CA 1
ATOM 1677 C C . GLY A 1 210 ? -15.562 20.844 -24.280 1.00 88.31 210 GLY A C 1
ATOM 1678 O O . GLY A 1 210 ? -15.172 20.696 -25.433 1.00 88.31 210 GLY A O 1
ATOM 1679 N N . MET A 1 211 ? -16.220 19.884 -23.617 1.00 89.31 211 MET A N 1
ATOM 1680 C CA . MET A 1 211 ? -16.523 18.569 -24.210 1.00 89.31 211 MET A CA 1
ATOM 1681 C C . MET A 1 211 ? -17.418 18.662 -25.454 1.00 89.31 211 MET A C 1
ATOM 1683 O O . MET A 1 211 ? -17.250 17.900 -26.404 1.00 89.31 211 MET A O 1
ATOM 1687 N N . LEU A 1 212 ? -18.377 19.592 -25.472 1.00 92.50 212 LEU A N 1
ATOM 1688 C CA . LEU A 1 212 ? -19.239 19.790 -26.636 1.00 92.50 212 LEU A CA 1
ATOM 1689 C C . LEU A 1 212 ? -18.468 20.424 -27.801 1.00 92.50 212 LEU A C 1
ATOM 1691 O O . LEU A 1 212 ? -18.633 20.007 -28.945 1.00 92.50 212 LEU A O 1
ATOM 1695 N N . LEU A 1 213 ? -17.611 21.407 -27.515 1.00 92.44 213 LEU A N 1
ATOM 1696 C CA . LEU A 1 213 ? -16.773 22.058 -28.519 1.00 92.44 213 LEU A CA 1
ATOM 1697 C C . LEU A 1 213 ? -15.814 21.054 -29.172 1.00 92.44 213 LEU A C 1
ATOM 1699 O O . LEU A 1 213 ? -15.705 21.037 -30.397 1.00 92.44 213 LEU A O 1
ATOM 1703 N N . THR A 1 214 ? -15.162 20.193 -28.384 1.00 87.06 214 THR A N 1
ATOM 1704 C CA . THR A 1 214 ? -14.248 19.174 -28.920 1.00 87.06 214 THR A CA 1
ATOM 1705 C C . THR A 1 214 ? -14.984 18.156 -29.786 1.00 87.06 214 THR A C 1
ATOM 1707 O O . THR A 1 214 ? -14.511 17.845 -30.877 1.00 87.06 214 THR A O 1
ATOM 1710 N N . LEU A 1 215 ? -16.179 17.711 -29.383 1.00 89.19 215 LEU A N 1
ATOM 1711 C CA . LEU A 1 215 ? -17.024 16.845 -30.214 1.00 89.19 215 LEU A CA 1
ATOM 1712 C C . LEU A 1 215 ? -17.423 17.508 -31.538 1.00 89.19 215 LEU A C 1
ATOM 1714 O O . LEU A 1 215 ? -17.373 16.860 -32.581 1.00 89.19 215 LEU A O 1
ATOM 1718 N N . VAL A 1 216 ? -17.780 18.795 -31.529 1.00 89.75 216 VAL A N 1
ATOM 1719 C CA . VAL A 1 216 ? -18.125 19.531 -32.757 1.00 89.75 216 VAL A CA 1
ATOM 1720 C C . VAL A 1 216 ? -16.913 19.663 -33.678 1.00 89.75 216 VAL A C 1
ATOM 1722 O O . VAL A 1 216 ? -17.047 19.435 -34.877 1.00 89.75 216 VAL A O 1
ATOM 1725 N N . VAL A 1 217 ? -15.730 19.975 -33.140 1.00 87.88 217 VAL A N 1
ATOM 1726 C CA . VAL A 1 217 ? -14.493 20.055 -33.933 1.00 87.88 217 VAL A CA 1
ATOM 1727 C C . VAL A 1 217 ? -14.164 18.704 -34.561 1.00 87.88 217 VAL A C 1
ATOM 1729 O O . VAL A 1 217 ? -13.899 18.657 -35.758 1.00 87.88 217 VAL A O 1
ATOM 1732 N N . ILE A 1 218 ? -14.263 17.608 -33.801 1.00 83.75 218 ILE A N 1
ATOM 1733 C CA . ILE A 1 218 ? -14.050 16.253 -34.323 1.00 83.75 218 ILE A CA 1
ATOM 1734 C C . ILE A 1 218 ? -15.051 15.954 -35.440 1.00 83.75 218 ILE A C 1
ATOM 1736 O O . ILE A 1 218 ? -14.640 15.535 -36.513 1.00 83.75 218 ILE A O 1
ATOM 1740 N N . VAL A 1 219 ? -16.345 16.230 -35.254 1.00 84.44 219 VAL A N 1
ATOM 1741 C CA . VAL A 1 219 ? -17.372 15.963 -36.278 1.00 84.44 219 VAL A CA 1
ATOM 1742 C C . VAL A 1 219 ? -17.171 16.815 -37.538 1.00 84.44 219 VAL A C 1
ATOM 1744 O O . VAL A 1 219 ? -17.339 16.315 -38.651 1.00 84.44 219 VAL A O 1
ATOM 1747 N N . VAL A 1 220 ? -16.777 18.083 -37.403 1.00 83.06 220 VAL A N 1
ATOM 1748 C CA . VAL A 1 220 ? -16.475 18.959 -38.549 1.00 83.06 220 VAL A CA 1
ATOM 1749 C C . VAL A 1 220 ? -15.227 18.477 -39.293 1.00 83.06 220 VAL A C 1
ATOM 1751 O O . VAL A 1 220 ? -15.225 18.430 -40.521 1.00 83.06 220 VAL A O 1
ATOM 1754 N N . PHE A 1 221 ? -14.194 18.047 -38.570 1.00 79.06 221 PHE A N 1
ATOM 1755 C CA . PHE A 1 221 ? -12.973 17.514 -39.173 1.00 79.06 221 PHE A CA 1
ATOM 1756 C C . PHE A 1 221 ? -13.234 16.179 -39.888 1.00 79.06 221 PHE A C 1
ATOM 1758 O O . PHE A 1 221 ? -12.852 15.994 -41.041 1.00 79.06 221 PHE A O 1
ATOM 1765 N N . TRP A 1 222 ? -13.994 15.285 -39.253 1.00 69.19 222 TRP A N 1
ATOM 1766 C CA . TRP A 1 222 ? -14.347 13.978 -39.810 1.00 69.19 222 TRP A CA 1
ATOM 1767 C C . TRP A 1 222 ? -15.308 14.080 -41.003 1.00 69.19 222 TRP A C 1
ATOM 1769 O O . TRP A 1 222 ? -15.182 13.328 -41.968 1.00 69.19 222 TRP A O 1
ATOM 1779 N N . SER A 1 223 ? -16.237 15.043 -40.990 1.00 66.62 223 SER A N 1
ATOM 1780 C CA . SER A 1 223 ? -17.110 15.318 -42.145 1.00 66.62 223 SER A CA 1
ATOM 1781 C C . SER A 1 223 ? -16.363 15.974 -43.315 1.00 66.62 223 SER A C 1
ATOM 1783 O O . SER A 1 223 ? -16.693 15.710 -44.477 1.00 66.62 223 SER A O 1
ATOM 1785 N N . GLY A 1 224 ? -15.313 16.754 -43.031 1.00 66.75 224 GLY A N 1
ATOM 1786 C CA . GLY A 1 224 ? -14.391 17.290 -44.034 1.00 66.75 224 GLY A CA 1
ATOM 1787 C C . GLY A 1 224 ? -13.572 16.200 -44.732 1.00 66.75 224 GLY A C 1
ATOM 1788 O O . GLY A 1 224 ? -13.514 16.161 -45.963 1.00 66.75 224 GLY A O 1
ATOM 1789 N N . GLU A 1 225 ? -13.004 15.261 -43.972 1.00 59.41 225 GLU A N 1
ATOM 1790 C CA . GLU A 1 225 ? -12.194 14.171 -44.532 1.00 59.41 225 GLU A CA 1
ATOM 1791 C C . GLU A 1 225 ? -13.022 13.086 -45.231 1.00 59.41 225 GLU A C 1
ATOM 1793 O O . GLU A 1 225 ? -12.588 12.554 -46.254 1.00 59.41 225 GLU A O 1
ATOM 1798 N N . ALA A 1 226 ? -14.244 12.801 -44.768 1.00 57.56 226 ALA A N 1
ATOM 1799 C CA . ALA A 1 226 ? -15.128 11.834 -45.424 1.00 57.56 226 ALA A CA 1
ATOM 1800 C C . ALA A 1 226 ? -15.476 12.242 -46.869 1.00 57.56 226 ALA A C 1
ATOM 1802 O O . ALA A 1 226 ? -15.576 11.388 -47.752 1.00 57.56 226 ALA A O 1
ATOM 1803 N N . THR A 1 227 ? -15.588 13.545 -47.143 1.00 57.91 227 THR A N 1
ATOM 1804 C CA . THR A 1 227 ? -15.857 14.059 -48.497 1.00 57.91 227 THR A CA 1
ATOM 1805 C C . THR A 1 227 ? -14.642 13.886 -49.422 1.00 57.91 227 THR A C 1
ATOM 1807 O O . THR A 1 227 ? -14.798 13.572 -50.603 1.00 57.91 227 THR A O 1
ATOM 1810 N N . ILE A 1 228 ? -13.424 14.001 -48.880 1.00 56.62 228 ILE A N 1
ATOM 1811 C CA . ILE A 1 228 ? -12.156 13.794 -49.601 1.00 56.62 228 ILE A CA 1
ATOM 1812 C C . ILE A 1 228 ? -11.895 12.298 -49.845 1.00 56.62 228 ILE A C 1
ATOM 1814 O O . ILE A 1 228 ? -11.516 11.909 -50.950 1.00 56.62 228 ILE A O 1
ATOM 1818 N N . PHE A 1 229 ? -12.171 11.436 -48.862 1.00 53.88 229 PHE A N 1
ATOM 1819 C CA . PHE A 1 229 ? -11.987 9.985 -48.980 1.00 53.88 229 PHE A CA 1
ATOM 1820 C C . PHE A 1 229 ? -12.958 9.335 -49.978 1.00 53.88 229 PHE A C 1
ATOM 1822 O O . PHE A 1 229 ? -12.573 8.392 -50.669 1.00 53.88 229 PHE A O 1
ATOM 1829 N N . ILE A 1 230 ? -14.191 9.841 -50.112 1.00 57.28 230 ILE A N 1
ATOM 1830 C CA . ILE A 1 230 ? -15.147 9.362 -51.129 1.00 57.28 230 ILE A CA 1
ATOM 1831 C C . ILE A 1 230 ? -14.679 9.737 -52.547 1.00 57.28 230 ILE A C 1
ATOM 1833 O O . ILE A 1 230 ? -14.797 8.919 -53.457 1.00 57.28 230 ILE A O 1
ATOM 1837 N N . TYR A 1 231 ? -14.069 10.914 -52.732 1.00 52.72 231 TYR A N 1
ATOM 1838 C CA . TYR A 1 231 ? -13.490 11.316 -54.021 1.00 52.72 231 TYR A CA 1
ATOM 1839 C C . TYR A 1 231 ? -12.196 10.556 -54.367 1.00 52.72 231 TYR A C 1
ATOM 1841 O O . TYR A 1 231 ? -11.993 10.198 -55.527 1.00 52.72 231 TYR A O 1
ATOM 1849 N N . LEU A 1 232 ? -11.342 10.243 -53.384 1.00 49.88 232 LEU A N 1
ATOM 1850 C CA . LEU A 1 232 ? -10.104 9.476 -53.604 1.00 49.88 232 LEU A CA 1
ATOM 1851 C C . LEU A 1 232 ? -10.326 7.961 -53.763 1.00 49.88 232 LEU A C 1
ATOM 1853 O O . LEU A 1 232 ? -9.545 7.295 -54.445 1.00 49.88 232 LEU A O 1
ATOM 1857 N N . ARG A 1 233 ? -11.405 7.396 -53.203 1.00 47.16 233 ARG A N 1
ATOM 1858 C CA . ARG A 1 233 ? -11.718 5.957 -53.312 1.00 47.16 233 ARG A CA 1
ATOM 1859 C C . ARG A 1 233 ? -12.226 5.535 -54.699 1.00 47.16 233 ARG A C 1
ATOM 1861 O O . ARG A 1 233 ? -12.213 4.344 -54.999 1.00 47.16 233 ARG A O 1
ATOM 1868 N N . GLN A 1 234 ? -12.600 6.477 -55.570 1.00 45.41 234 GLN A N 1
ATOM 1869 C CA . GLN A 1 234 ? -12.979 6.185 -56.960 1.00 45.41 234 GLN A CA 1
ATOM 1870 C C . GLN A 1 234 ? -11.761 5.884 -57.866 1.00 45.41 234 GLN A C 1
ATOM 1872 O O . GLN A 1 234 ? -11.949 5.354 -58.959 1.00 45.41 234 GLN A O 1
ATOM 1877 N N . PHE A 1 235 ? -10.523 6.194 -57.442 1.00 46.16 235 PHE A N 1
ATOM 1878 C CA . PHE A 1 235 ? -9.356 6.207 -58.344 1.00 46.16 235 PHE A CA 1
ATOM 1879 C C . PHE A 1 235 ? -8.296 5.112 -58.116 1.00 46.16 235 PHE A C 1
ATOM 1881 O O . PHE A 1 235 ? -7.418 4.956 -58.958 1.00 46.16 235 PHE A O 1
ATOM 1888 N N . CYS A 1 236 ? -8.357 4.319 -57.041 1.00 41.16 236 CYS A N 1
ATOM 1889 C CA . CYS A 1 236 ? -7.312 3.322 -56.762 1.00 41.16 236 CYS A CA 1
ATOM 1890 C C . CYS A 1 236 ? -7.864 2.003 -56.203 1.00 41.16 236 CYS A C 1
ATOM 1892 O O . CYS A 1 236 ? -8.041 1.843 -54.998 1.00 41.16 236 CYS A O 1
ATOM 1894 N N . ILE A 1 237 ? -8.071 1.027 -57.091 1.00 41.38 237 ILE A N 1
ATOM 1895 C CA . ILE A 1 237 ? -8.053 -0.411 -56.777 1.00 41.38 237 ILE A CA 1
ATOM 1896 C C . ILE A 1 237 ? -7.211 -1.067 -57.887 1.00 41.38 237 ILE A C 1
ATOM 1898 O O . ILE A 1 237 ? -7.564 -0.920 -59.057 1.00 41.38 237 ILE A O 1
ATOM 1902 N N . PRO A 1 238 ? -6.087 -1.740 -57.561 1.00 43.78 238 PRO A N 1
ATOM 1903 C CA . PRO A 1 238 ? -6.169 -3.196 -57.436 1.00 43.78 238 PRO A CA 1
ATOM 1904 C C . PRO A 1 238 ? -5.324 -3.838 -56.319 1.00 43.78 238 PRO A C 1
ATOM 1906 O O . PRO A 1 238 ? -4.156 -3.541 -56.114 1.00 43.78 238 PRO A O 1
ATOM 1909 N N . HIS A 1 239 ? -5.988 -4.787 -55.655 1.00 39.59 239 HIS A N 1
ATOM 1910 C CA . HIS A 1 239 ? -5.588 -6.178 -55.405 1.00 39.59 239 HIS A CA 1
ATOM 1911 C C . HIS A 1 239 ? -4.205 -6.500 -54.802 1.00 39.59 239 HIS A C 1
ATOM 1913 O O . HIS A 1 239 ? -3.192 -6.450 -55.484 1.00 39.59 239 HIS A O 1
ATOM 1919 N N . SER A 1 240 ? -4.208 -7.031 -53.572 1.00 33.47 240 SER A N 1
ATOM 1920 C CA . SER A 1 240 ? -3.560 -8.314 -53.240 1.00 33.47 240 SER A CA 1
ATOM 1921 C C . SER A 1 240 ? -3.818 -8.669 -51.771 1.00 33.47 240 SER A C 1
ATOM 1923 O O . SER A 1 240 ? -3.351 -8.003 -50.850 1.00 33.47 240 SER A O 1
ATOM 1925 N N . SER A 1 241 ? -4.591 -9.733 -51.571 1.00 44.78 241 SER A N 1
ATOM 1926 C CA . SER A 1 241 ? -4.869 -10.375 -50.287 1.00 44.78 241 SER A CA 1
ATOM 1927 C C . SER A 1 241 ? -3.681 -11.246 -49.883 1.00 44.78 241 SER A C 1
ATOM 1929 O O . SER A 1 241 ? -3.385 -12.170 -50.627 1.00 44.78 241 SER A O 1
ATOM 1931 N N . HIS A 1 242 ? -3.013 -10.964 -48.753 1.00 41.41 242 HIS A N 1
ATOM 1932 C CA . HIS A 1 242 ? -2.306 -11.955 -47.910 1.00 41.41 242 HIS A CA 1
ATOM 1933 C C . HIS A 1 242 ? -1.642 -11.288 -46.677 1.00 41.41 242 HIS A C 1
ATOM 1935 O O . HIS A 1 242 ? -0.422 -11.241 -46.555 1.00 41.41 242 HIS A O 1
ATOM 1941 N N . SER A 1 243 ? -2.415 -10.746 -45.728 1.00 42.75 243 SER A N 1
ATOM 1942 C CA . SER A 1 243 ? -1.835 -10.214 -44.470 1.00 42.75 243 SER A CA 1
ATOM 1943 C C . SER A 1 243 ? -2.815 -10.127 -43.288 1.00 42.75 243 SER A C 1
ATOM 1945 O O . SER A 1 243 ? -2.595 -9.374 -42.347 1.00 42.75 243 SER A O 1
ATOM 1947 N N . SER A 1 244 ? -3.889 -10.924 -43.271 1.00 44.47 244 SER A N 1
ATOM 1948 C CA . SER A 1 244 ? -4.950 -10.757 -42.261 1.00 44.47 244 SER A CA 1
ATOM 1949 C C . SER A 1 244 ? -4.636 -11.320 -40.862 1.00 44.47 244 SER A C 1
ATOM 1951 O O . SER A 1 244 ? -5.327 -10.950 -39.918 1.00 44.47 244 SER A O 1
ATOM 1953 N N . LEU A 1 245 ? -3.618 -12.179 -40.684 1.00 40.88 245 LEU A N 1
ATOM 1954 C CA . LEU A 1 245 ? -3.349 -12.811 -39.376 1.00 40.88 245 LEU A CA 1
ATOM 1955 C C . LEU A 1 245 ? -2.268 -12.132 -38.516 1.00 40.88 245 LEU A C 1
ATOM 1957 O O . LEU A 1 245 ? -2.278 -12.313 -37.305 1.00 40.88 245 LEU A O 1
ATOM 1961 N N . ARG A 1 246 ? -1.373 -11.309 -39.083 1.00 42.62 246 ARG A N 1
ATOM 1962 C CA . ARG A 1 246 ? -0.398 -10.534 -38.278 1.00 42.62 246 ARG A CA 1
ATOM 1963 C C . ARG A 1 246 ? -0.952 -9.202 -37.771 1.00 42.62 246 ARG A C 1
ATOM 1965 O O . ARG A 1 246 ? -0.475 -8.687 -36.766 1.00 42.62 246 ARG A O 1
ATOM 1972 N N . PHE A 1 247 ? -1.981 -8.668 -38.426 1.00 42.91 247 PHE A N 1
ATOM 1973 C CA . PHE A 1 247 ? -2.581 -7.391 -38.044 1.00 42.91 247 PHE A CA 1
ATOM 1974 C C . PHE A 1 247 ? -3.450 -7.479 -36.787 1.00 42.91 247 PHE A C 1
ATOM 1976 O O . PHE A 1 247 ? -3.463 -6.527 -36.020 1.00 42.91 247 PHE A O 1
ATOM 1983 N N . HIS A 1 248 ? -4.115 -8.607 -36.510 1.00 38.94 248 HIS A N 1
ATOM 1984 C CA . HIS A 1 248 ? -4.928 -8.732 -35.291 1.00 38.94 248 HIS A CA 1
ATOM 1985 C C . HIS A 1 248 ? -4.077 -8.797 -34.013 1.00 38.94 248 HIS A C 1
ATOM 1987 O O . HIS A 1 248 ? -4.428 -8.176 -33.013 1.00 38.94 248 HIS A O 1
ATOM 1993 N N . GLN A 1 249 ? -2.919 -9.463 -34.049 1.00 36.47 249 GLN A N 1
ATOM 1994 C CA . GLN A 1 249 ? -2.024 -9.536 -32.887 1.00 36.47 249 GLN A CA 1
ATOM 1995 C C . GLN A 1 249 ? -1.295 -8.202 -32.634 1.00 36.47 249 GLN A C 1
ATOM 1997 O O . GLN A 1 249 ? -1.114 -7.808 -31.487 1.00 36.47 249 GLN A O 1
ATOM 2002 N N . MET A 1 250 ? -0.965 -7.459 -33.697 1.00 39.62 250 MET A N 1
ATOM 2003 C CA . MET A 1 250 ? -0.378 -6.113 -33.607 1.00 39.62 250 MET A CA 1
ATOM 2004 C C . MET A 1 250 ? -1.405 -5.040 -33.206 1.00 39.62 250 MET A C 1
ATOM 2006 O O . MET A 1 250 ? -1.078 -4.144 -32.435 1.00 39.62 250 MET A O 1
ATOM 2010 N N . ALA A 1 251 ? -2.657 -5.140 -33.666 1.00 41.84 251 ALA A N 1
ATOM 2011 C CA . ALA A 1 251 ? -3.718 -4.188 -33.325 1.00 41.84 251 ALA A CA 1
ATOM 2012 C C . ALA A 1 251 ? -4.187 -4.316 -31.867 1.00 41.84 251 ALA A C 1
ATOM 2014 O O . ALA A 1 251 ? -4.534 -3.316 -31.248 1.00 41.84 251 ALA A O 1
ATOM 2015 N N . THR A 1 252 ? -4.146 -5.525 -31.297 1.00 42.81 252 THR A N 1
ATOM 2016 C CA . THR A 1 252 ? -4.511 -5.744 -29.886 1.00 42.81 252 THR A CA 1
ATOM 2017 C C . THR A 1 252 ? -3.428 -5.208 -28.935 1.00 42.81 252 THR A C 1
ATOM 2019 O O . THR A 1 252 ? -3.753 -4.645 -27.896 1.00 42.81 252 THR A O 1
ATOM 2022 N N . LEU A 1 253 ? -2.147 -5.295 -29.320 1.00 46.12 253 LEU A N 1
ATOM 2023 C CA . LEU A 1 253 ? -1.024 -4.673 -28.598 1.00 46.12 253 LEU A CA 1
ATOM 2024 C C . LEU A 1 253 ? -1.008 -3.141 -28.731 1.00 46.12 253 LEU A C 1
ATOM 2026 O O . LEU A 1 253 ? -0.703 -2.446 -27.766 1.00 46.12 253 LEU A O 1
ATOM 2030 N N . ALA A 1 254 ? -1.364 -2.608 -29.903 1.00 46.72 254 ALA A N 1
ATOM 2031 C CA . ALA A 1 254 ? -1.462 -1.165 -30.116 1.00 46.72 254 ALA A CA 1
ATOM 2032 C C . ALA A 1 254 ? -2.614 -0.537 -29.312 1.00 46.72 254 ALA A C 1
ATOM 2034 O O . ALA A 1 254 ? -2.428 0.513 -28.713 1.00 46.72 254 ALA A O 1
ATOM 2035 N N . ALA A 1 255 ? -3.766 -1.210 -29.216 1.00 43.81 255 ALA A N 1
ATOM 2036 C CA . ALA A 1 255 ? -4.902 -0.729 -28.425 1.00 43.81 255 ALA A CA 1
ATOM 2037 C C . ALA A 1 255 ? -4.664 -0.774 -26.901 1.00 43.81 255 ALA A C 1
ATOM 2039 O O . ALA A 1 255 ? -5.316 -0.038 -26.168 1.00 43.81 255 ALA A O 1
ATOM 2040 N N . TYR A 1 256 ? -3.740 -1.616 -26.418 1.00 42.56 256 TYR A N 1
ATOM 2041 C CA . TYR A 1 256 ? -3.338 -1.650 -25.004 1.00 42.56 256 TYR A CA 1
ATOM 2042 C C . TYR A 1 256 ? -2.305 -0.560 -24.659 1.00 42.56 256 TYR A C 1
ATOM 2044 O O . TYR A 1 256 ? -2.303 -0.046 -23.543 1.00 42.56 256 TYR A O 1
ATOM 2052 N N . ARG A 1 257 ? -1.460 -0.156 -25.625 1.00 45.00 257 ARG A N 1
ATOM 2053 C CA . ARG A 1 257 ? -0.454 0.909 -25.445 1.00 45.00 257 ARG A CA 1
ATOM 2054 C C . ARG A 1 257 ? -1.050 2.284 -25.138 1.00 45.00 257 ARG A C 1
ATOM 2056 O O . ARG A 1 257 ? -0.418 3.038 -24.419 1.00 45.00 257 ARG A O 1
ATOM 2063 N N . ASP A 1 258 ? -2.254 2.584 -25.618 1.00 49.59 258 ASP A N 1
ATOM 2064 C CA . ASP A 1 258 ? -2.872 3.907 -25.425 1.00 49.59 258 ASP A CA 1
ATOM 2065 C C . ASP A 1 258 ? -3.589 4.066 -24.066 1.00 49.59 258 ASP A C 1
ATOM 2067 O O . ASP A 1 258 ? -4.200 5.100 -23.804 1.00 49.59 258 ASP A O 1
ATOM 2071 N N . SER A 1 259 ? -3.597 3.043 -23.201 1.00 54.94 259 SER A N 1
ATOM 2072 C CA . SER A 1 259 ? -4.338 3.073 -21.922 1.00 54.94 259 SER A CA 1
ATOM 2073 C C . SER A 1 259 ? -3.510 2.721 -20.687 1.00 54.94 259 SER A C 1
ATOM 2075 O O . SER A 1 259 ? -4.015 2.862 -19.572 1.00 54.94 259 SER A O 1
ATOM 2077 N N . CYS A 1 260 ? -2.266 2.272 -20.854 1.00 60.28 260 CYS A N 1
ATOM 2078 C CA . CYS A 1 260 ? -1.408 1.874 -19.744 1.00 60.28 260 CYS A CA 1
ATOM 2079 C C . CYS A 1 260 ? -0.162 2.761 -19.688 1.00 60.28 260 CYS A C 1
ATOM 2081 O O . CYS A 1 260 ? 0.493 2.921 -20.715 1.00 60.28 260 CYS A O 1
ATOM 2083 N N . PRO A 1 261 ? 0.176 3.298 -18.506 1.00 77.38 261 PRO A N 1
ATOM 2084 C CA . PRO A 1 261 ? 1.306 4.198 -18.351 1.00 77.38 261 PRO A CA 1
ATOM 2085 C C . PRO A 1 261 ? 2.612 3.467 -18.655 1.00 77.38 261 PRO A C 1
ATOM 2087 O O . PRO A 1 261 ? 2.873 2.397 -18.091 1.00 77.38 261 PRO A O 1
ATOM 2090 N N . LEU A 1 262 ? 3.417 4.034 -19.552 1.00 88.31 262 LEU A N 1
ATOM 2091 C CA . LEU A 1 262 ? 4.641 3.425 -20.046 1.00 88.31 262 LEU A CA 1
ATOM 2092 C C . LEU A 1 262 ? 5.878 4.063 -19.409 1.00 88.31 262 LEU A C 1
ATOM 2094 O O . LEU A 1 262 ? 6.218 5.229 -19.622 1.00 88.31 262 LEU A O 1
ATOM 2098 N N . ILE A 1 263 ? 6.627 3.249 -18.675 1.00 94.31 263 ILE A N 1
ATOM 2099 C CA . ILE A 1 263 ? 7.922 3.637 -18.125 1.00 94.31 263 ILE A CA 1
ATOM 2100 C C . ILE A 1 263 ? 8.992 3.427 -19.184 1.00 94.31 263 ILE A C 1
ATOM 2102 O O . ILE A 1 263 ? 9.160 2.335 -19.722 1.00 94.31 263 ILE A O 1
ATOM 2106 N N . LYS A 1 264 ? 9.784 4.468 -19.440 1.00 94.25 264 LYS A N 1
ATOM 2107 C CA . LYS A 1 264 ? 10.891 4.423 -20.399 1.00 94.25 264 LYS A CA 1
ATOM 2108 C C . LYS A 1 264 ? 12.162 3.853 -19.785 1.00 94.25 264 LYS A C 1
ATOM 2110 O O . LYS A 1 264 ? 12.872 3.090 -20.445 1.00 94.25 264 LYS A O 1
ATOM 2115 N N . ASN A 1 265 ? 12.477 4.232 -18.546 1.00 94.88 265 ASN A N 1
ATOM 2116 C CA . ASN A 1 265 ? 13.628 3.710 -17.810 1.00 94.88 265 ASN A CA 1
ATOM 2117 C C . ASN A 1 265 ? 13.486 3.884 -16.292 1.00 94.88 265 ASN A C 1
ATOM 2119 O O . ASN A 1 265 ? 12.770 4.767 -15.820 1.00 94.88 265 ASN A O 1
ATOM 2123 N N . ILE A 1 266 ? 14.216 3.044 -15.558 1.00 96.25 266 ILE A N 1
ATOM 2124 C CA . ILE A 1 266 ? 14.452 3.170 -14.119 1.00 96.25 266 ILE A CA 1
ATOM 2125 C C . ILE A 1 266 ? 15.962 3.174 -13.894 1.00 96.25 266 ILE A C 1
ATOM 2127 O O . ILE A 1 266 ? 16.676 2.291 -14.384 1.00 96.25 266 ILE A O 1
ATOM 2131 N N . LEU A 1 267 ? 16.449 4.177 -13.164 1.00 95.62 267 LEU A N 1
ATOM 2132 C CA . LEU A 1 267 ? 17.866 4.356 -12.863 1.00 95.62 267 LEU A CA 1
ATOM 2133 C C . LEU A 1 267 ? 18.065 4.390 -11.346 1.00 95.62 267 LEU A C 1
ATOM 2135 O O . LEU A 1 267 ? 17.437 5.178 -10.644 1.00 95.62 267 LEU A O 1
ATOM 2139 N N . LEU A 1 268 ? 18.994 3.577 -10.862 1.00 95.50 268 LEU A N 1
ATOM 2140 C CA . LEU A 1 268 ? 19.560 3.651 -9.524 1.00 95.50 268 LEU A CA 1
ATOM 2141 C C . LEU A 1 268 ? 21.026 4.058 -9.663 1.00 95.50 268 LEU A C 1
ATOM 2143 O O . LEU A 1 268 ? 21.862 3.293 -10.164 1.00 95.50 268 LEU A O 1
ATOM 2147 N N . LEU A 1 269 ? 21.323 5.288 -9.256 1.00 94.69 269 LEU A N 1
ATOM 2148 C CA . LEU A 1 269 ? 22.657 5.871 -9.311 1.00 94.69 269 LEU A CA 1
ATOM 2149 C C . LEU A 1 269 ? 23.200 6.086 -7.900 1.00 94.69 269 LEU A C 1
ATOM 2151 O O . LEU A 1 269 ? 22.453 6.220 -6.940 1.00 94.69 269 LEU A O 1
ATOM 2155 N N . ASP A 1 270 ? 24.516 6.143 -7.791 1.00 92.81 270 ASP A N 1
ATOM 2156 C CA . ASP A 1 270 ? 25.213 6.575 -6.584 1.00 92.81 270 ASP A CA 1
ATOM 2157 C C . ASP A 1 270 ? 25.247 8.115 -6.488 1.00 92.81 270 ASP A C 1
ATOM 2159 O O . ASP A 1 270 ? 24.993 8.829 -7.464 1.00 92.81 270 ASP A O 1
ATOM 2163 N N . SER A 1 271 ? 25.653 8.621 -5.331 1.00 90.19 271 SER A N 1
ATOM 2164 C CA . SER A 1 271 ? 25.964 10.017 -5.014 1.00 90.19 271 SER A CA 1
ATOM 2165 C C . SER A 1 271 ? 26.920 10.699 -6.006 1.00 90.19 271 SER A C 1
ATOM 2167 O O . SER A 1 271 ? 26.883 11.919 -6.157 1.00 90.19 271 SER A O 1
ATOM 2169 N N . GLU A 1 272 ? 27.747 9.929 -6.723 1.00 90.12 272 GLU A N 1
ATOM 2170 C CA . GLU A 1 272 ? 28.662 10.407 -7.774 1.00 90.12 272 GLU A CA 1
ATOM 2171 C C . GLU A 1 272 ? 28.057 10.361 -9.194 1.00 90.12 272 GLU A C 1
ATOM 2173 O O . GLU A 1 272 ? 28.711 10.745 -10.166 1.00 90.12 272 GLU A O 1
ATOM 2178 N N . GLY A 1 273 ? 26.830 9.856 -9.348 1.00 88.31 273 GLY A N 1
ATOM 2179 C CA . GLY A 1 273 ? 26.175 9.655 -10.645 1.00 88.31 273 GLY A CA 1
ATOM 2180 C C . GLY A 1 273 ? 26.641 8.401 -11.389 1.00 88.31 273 GLY A C 1
ATOM 2181 O O . GLY A 1 273 ? 26.401 8.258 -12.588 1.00 88.31 273 GLY A O 1
ATOM 2182 N N . LYS A 1 274 ? 27.320 7.480 -10.696 1.00 91.44 274 LYS A N 1
ATOM 2183 C CA . LYS A 1 274 ? 27.713 6.175 -11.243 1.00 91.44 274 LYS A CA 1
ATOM 2184 C C . LYS A 1 274 ? 26.540 5.193 -11.175 1.00 91.44 274 LYS A C 1
ATOM 2186 O O . LYS A 1 274 ? 25.792 5.193 -10.203 1.00 91.44 274 LYS A O 1
ATOM 2191 N N . ARG A 1 275 ? 26.408 4.324 -12.182 1.00 93.06 275 ARG A N 1
ATOM 2192 C CA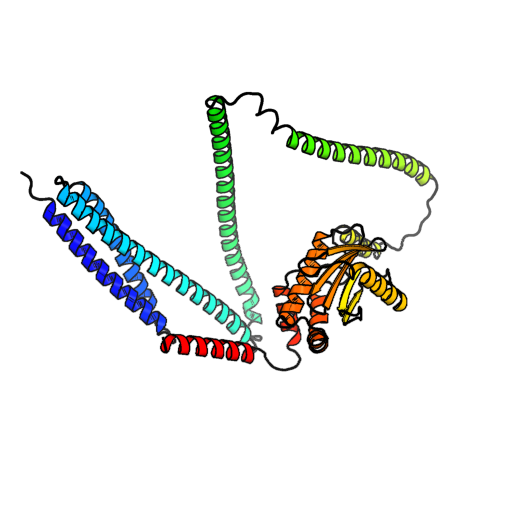 . ARG A 1 275 ? 25.378 3.273 -12.226 1.00 93.06 275 ARG A CA 1
ATOM 2193 C C . ARG A 1 275 ? 25.549 2.267 -11.085 1.00 93.06 275 ARG A C 1
ATOM 2195 O O . ARG A 1 275 ? 26.634 1.701 -10.943 1.00 93.06 275 ARG A O 1
ATOM 2202 N N . VAL A 1 276 ? 24.465 2.011 -10.356 1.00 92.06 276 VAL A N 1
ATOM 2203 C CA . VAL A 1 276 ? 24.320 0.860 -9.453 1.00 92.06 276 VAL A CA 1
ATOM 2204 C C . VAL A 1 276 ? 23.448 -0.194 -10.136 1.00 92.06 276 VAL A C 1
ATOM 2206 O O . VAL A 1 276 ? 23.934 -1.278 -10.438 1.00 92.06 276 VAL A O 1
ATOM 2209 N N . ALA A 1 277 ? 22.212 0.161 -10.497 1.00 92.81 277 ALA A N 1
ATOM 2210 C CA . ALA A 1 277 ? 21.306 -0.679 -11.280 1.00 92.81 277 ALA A CA 1
ATOM 2211 C C . ALA A 1 277 ? 20.547 0.189 -12.287 1.00 92.81 277 ALA A C 1
ATOM 2213 O O . ALA A 1 277 ? 20.074 1.269 -11.950 1.00 92.81 277 ALA A O 1
ATOM 2214 N N . VAL A 1 278 ? 20.462 -0.238 -13.545 1.00 94.00 278 VAL A N 1
ATOM 2215 C CA . VAL A 1 278 ? 19.843 0.565 -14.607 1.00 94.00 278 VAL A CA 1
ATOM 2216 C C . VAL A 1 278 ? 19.091 -0.344 -15.563 1.00 94.00 278 VAL A C 1
ATOM 2218 O O . VAL A 1 278 ? 19.670 -1.298 -16.084 1.00 94.00 278 VAL A O 1
ATOM 2221 N N . LYS A 1 279 ? 17.829 -0.011 -15.846 1.00 93.56 279 LYS A N 1
ATOM 2222 C CA . LYS A 1 279 ? 16.984 -0.754 -16.782 1.00 93.56 279 LYS A CA 1
ATOM 2223 C C . LYS A 1 279 ? 16.249 0.208 -17.711 1.00 93.56 279 LYS A C 1
ATOM 2225 O O . LYS A 1 279 ? 15.635 1.176 -17.270 1.00 93.56 279 LYS A O 1
ATOM 2230 N N . TYR A 1 280 ? 16.357 -0.047 -19.012 1.00 93.94 280 TYR A N 1
ATOM 2231 C CA . TYR A 1 280 ? 15.700 0.725 -20.066 1.00 93.94 280 TYR A CA 1
ATOM 2232 C C . TYR A 1 280 ? 14.675 -0.167 -20.756 1.00 93.94 280 TYR A C 1
ATOM 2234 O O . TYR A 1 280 ? 15.007 -1.292 -21.125 1.00 93.94 280 TYR A O 1
ATOM 2242 N N . TYR A 1 281 ? 13.471 0.361 -20.943 1.00 91.50 281 TYR A N 1
ATOM 2243 C CA . TYR A 1 281 ? 12.348 -0.314 -21.593 1.00 91.50 281 TYR A CA 1
ATOM 2244 C C . TYR A 1 281 ? 11.990 0.323 -22.943 1.00 91.50 281 TYR A C 1
ATOM 2246 O O . TYR A 1 281 ? 11.392 -0.334 -23.788 1.00 91.50 281 TYR A O 1
ATOM 2254 N N . SER A 1 282 ? 12.378 1.587 -23.155 1.00 87.88 282 SER A N 1
ATOM 2255 C CA . SER A 1 282 ? 12.241 2.286 -24.437 1.00 87.88 282 SER A CA 1
ATOM 2256 C C . SER A 1 282 ? 13.503 2.162 -25.299 1.00 87.88 282 SER A C 1
ATOM 2258 O O . SER A 1 282 ? 14.630 2.153 -24.790 1.00 87.88 282 SER A O 1
ATOM 2260 N N . ASP A 1 283 ? 13.302 2.159 -26.616 1.00 84.75 283 ASP A N 1
ATOM 2261 C CA . ASP A 1 283 ? 14.356 2.165 -27.635 1.00 84.75 283 ASP A CA 1
ATOM 2262 C C . ASP A 1 283 ? 14.893 3.579 -27.950 1.00 84.75 283 ASP A C 1
ATOM 2264 O O . ASP A 1 283 ? 15.737 3.734 -28.833 1.00 84.75 283 ASP A O 1
ATOM 2268 N N . ASP A 1 284 ? 14.461 4.610 -27.208 1.00 84.19 284 ASP A N 1
ATOM 2269 C CA . ASP A 1 284 ? 14.890 6.013 -27.378 1.00 84.19 284 ASP A CA 1
ATOM 2270 C C . ASP A 1 284 ? 16.420 6.195 -27.254 1.00 84.19 284 ASP A C 1
ATOM 2272 O O . ASP A 1 284 ? 17.013 7.078 -27.880 1.00 84.19 284 ASP A O 1
ATOM 2276 N N . TRP A 1 285 ? 17.089 5.324 -26.486 1.00 90.62 285 TRP A N 1
ATOM 2277 C CA . TRP A 1 285 ? 18.547 5.315 -26.311 1.00 90.62 285 TRP A CA 1
ATOM 2278 C C . TRP A 1 285 ? 19.152 3.966 -26.730 1.00 90.62 285 TRP A C 1
ATOM 2280 O O . TRP A 1 285 ? 19.495 3.145 -25.875 1.00 90.62 285 TRP A O 1
ATOM 2290 N N . PRO A 1 286 ? 19.348 3.713 -28.037 1.00 84.88 286 PRO A N 1
ATOM 2291 C CA . PRO A 1 286 ? 19.769 2.400 -28.530 1.00 84.88 286 PRO A CA 1
ATOM 2292 C C . PRO A 1 286 ? 21.249 2.095 -28.251 1.00 84.88 286 PRO A C 1
ATOM 2294 O O . PRO A 1 286 ? 21.643 0.937 -28.130 1.00 84.88 286 PRO A O 1
ATOM 2297 N N . THR A 1 287 ? 22.096 3.124 -28.124 1.00 90.69 287 THR A N 1
ATOM 2298 C CA . THR A 1 287 ? 23.537 2.956 -27.865 1.00 90.69 287 THR A CA 1
ATOM 2299 C C . THR A 1 287 ? 23.878 3.175 -26.394 1.00 90.69 287 THR A C 1
ATOM 2301 O O . THR A 1 287 ? 23.317 4.047 -25.731 1.00 90.69 287 THR A O 1
ATOM 2304 N N . ASN A 1 288 ? 24.859 2.430 -25.872 1.00 88.56 288 ASN A N 1
ATOM 2305 C CA . ASN A 1 288 ? 25.310 2.602 -24.485 1.00 88.56 288 ASN A CA 1
ATOM 2306 C C . ASN A 1 288 ? 25.893 4.009 -24.242 1.00 88.56 288 ASN A C 1
ATOM 2308 O O . ASN A 1 288 ? 25.689 4.592 -23.182 1.00 88.56 288 ASN A O 1
ATOM 2312 N N . THR A 1 289 ? 26.542 4.595 -25.252 1.00 92.94 289 THR A N 1
ATOM 2313 C CA . THR A 1 289 ? 27.034 5.979 -25.210 1.00 92.94 289 THR A CA 1
ATOM 2314 C C . THR A 1 289 ? 25.895 6.985 -25.037 1.00 92.94 289 THR A C 1
ATOM 2316 O O . THR A 1 289 ? 26.026 7.907 -24.236 1.00 92.94 289 THR A O 1
ATOM 2319 N N . ALA A 1 290 ? 24.763 6.794 -25.729 1.00 91.31 290 ALA A N 1
ATOM 2320 C CA . ALA A 1 290 ? 23.582 7.643 -25.566 1.00 91.31 290 ALA A CA 1
ATOM 2321 C C . ALA A 1 290 ? 22.950 7.485 -24.173 1.00 91.31 290 ALA A C 1
ATOM 2323 O O . ALA A 1 290 ? 22.626 8.490 -23.546 1.00 91.31 290 ALA A O 1
ATOM 2324 N N . LYS A 1 291 ? 22.863 6.252 -23.649 1.00 93.00 291 LYS A N 1
ATOM 2325 C CA . LYS A 1 291 ? 22.388 5.983 -22.277 1.00 93.00 291 LYS A CA 1
ATOM 2326 C C . LYS A 1 291 ? 23.249 6.694 -21.225 1.00 93.00 291 LYS A C 1
ATOM 2328 O O . LYS A 1 291 ? 22.730 7.366 -20.342 1.00 93.00 291 LYS A O 1
ATOM 2333 N N . LEU A 1 292 ? 24.576 6.606 -21.353 1.00 92.19 292 LEU A N 1
ATOM 2334 C CA . LEU A 1 292 ? 25.518 7.281 -20.448 1.00 92.19 292 LEU A CA 1
ATOM 2335 C C . LEU A 1 292 ? 25.417 8.811 -20.533 1.00 92.19 292 LEU A C 1
ATOM 2337 O O . LEU A 1 292 ? 25.514 9.497 -19.517 1.00 92.19 292 LEU A O 1
ATOM 2341 N N . ALA A 1 293 ? 25.230 9.355 -21.739 1.00 93.06 293 ALA A N 1
ATOM 2342 C CA . ALA A 1 293 ? 25.033 10.788 -21.925 1.00 93.06 293 ALA A CA 1
ATOM 2343 C C . ALA A 1 293 ? 23.731 11.265 -21.262 1.00 93.06 293 ALA A C 1
ATOM 2345 O O . ALA A 1 293 ? 23.747 12.281 -20.570 1.00 93.06 293 ALA A O 1
ATOM 2346 N N . TYR A 1 294 ? 22.640 10.507 -21.418 1.00 93.69 294 TYR A N 1
ATOM 2347 C CA . TYR A 1 294 ? 21.354 10.801 -20.788 1.00 93.69 294 TYR A CA 1
ATOM 2348 C C . TYR A 1 294 ? 21.442 10.783 -19.259 1.00 93.69 294 TYR A C 1
ATOM 2350 O O . TYR A 1 294 ? 21.069 11.759 -18.616 1.00 93.69 294 TYR A O 1
ATOM 2358 N N . GLU A 1 295 ? 22.020 9.739 -18.667 1.00 94.19 295 GLU A N 1
ATOM 2359 C CA . GLU A 1 295 ? 22.199 9.644 -17.210 1.00 94.19 295 GLU A CA 1
ATOM 2360 C C . GLU A 1 295 ? 23.012 10.804 -16.644 1.00 94.19 295 GLU A C 1
ATOM 2362 O O . GLU A 1 295 ? 22.661 11.370 -15.609 1.00 94.19 295 GLU A O 1
ATOM 2367 N N . LYS A 1 296 ? 24.075 11.210 -17.348 1.00 93.44 296 LYS A N 1
ATOM 2368 C CA . LYS A 1 296 ? 24.874 12.369 -16.954 1.00 93.44 296 LYS A CA 1
ATOM 2369 C C . LYS A 1 296 ? 24.050 13.657 -16.997 1.00 93.44 296 LYS A C 1
ATOM 2371 O O . LYS A 1 296 ? 24.187 14.490 -16.099 1.00 93.44 296 LYS A O 1
ATOM 2376 N N . SER A 1 297 ? 23.198 13.823 -18.007 1.00 92.81 297 SER A N 1
ATOM 2377 C CA . SER A 1 297 ? 22.283 14.963 -18.122 1.00 92.81 297 SER A CA 1
ATOM 2378 C C . SER A 1 297 ? 21.231 14.972 -17.009 1.00 92.81 297 SER A C 1
ATOM 2380 O O . SER A 1 297 ? 21.054 16.011 -16.372 1.00 92.81 297 SER A O 1
ATOM 2382 N N . VAL A 1 298 ? 20.601 13.824 -16.719 1.00 93.50 298 VAL A N 1
ATOM 2383 C CA . VAL A 1 298 ? 19.648 13.652 -15.607 1.00 93.50 298 VAL A CA 1
ATOM 2384 C C . VAL A 1 298 ? 20.314 14.031 -14.291 1.00 93.50 298 VAL A C 1
ATOM 2386 O O . VAL A 1 298 ? 19.855 14.946 -13.614 1.00 93.50 298 VAL A O 1
ATOM 2389 N N . PHE A 1 299 ? 21.448 13.407 -13.974 1.00 92.75 299 PHE A N 1
ATOM 2390 C CA . PHE A 1 299 ? 22.160 13.633 -12.720 1.00 92.75 299 PHE A CA 1
ATOM 2391 C C . PHE A 1 299 ? 22.604 15.093 -12.553 1.00 92.75 299 PHE A C 1
ATOM 2393 O O . PHE A 1 299 ? 22.412 15.694 -11.499 1.00 92.75 299 PHE A O 1
ATOM 2400 N N . THR A 1 300 ? 23.144 15.711 -13.608 1.00 92.19 300 THR A N 1
ATOM 2401 C CA . THR A 1 300 ? 23.575 17.121 -13.560 1.00 92.19 300 THR A CA 1
ATOM 2402 C C . THR A 1 300 ? 22.398 18.068 -13.314 1.00 92.19 300 THR A C 1
ATOM 2404 O O . THR A 1 300 ? 22.551 19.093 -12.644 1.00 92.19 300 THR A O 1
ATOM 2407 N N . LYS A 1 301 ? 21.220 17.745 -13.858 1.00 90.44 301 LYS A N 1
ATOM 2408 C CA . LYS A 1 301 ? 20.014 18.562 -13.715 1.00 90.44 301 LYS A CA 1
ATOM 2409 C C . LYS A 1 301 ? 19.382 18.426 -12.330 1.00 90.44 301 LYS A C 1
ATOM 2411 O O . LYS A 1 301 ? 18.916 19.426 -11.792 1.00 90.44 301 LYS A O 1
ATOM 2416 N N . THR A 1 302 ? 19.407 17.231 -11.745 1.00 89.94 302 THR A N 1
ATOM 2417 C CA . THR A 1 302 ? 18.772 16.939 -10.451 1.00 89.94 302 THR A CA 1
ATOM 2418 C C . THR A 1 302 ? 19.669 17.220 -9.246 1.00 89.94 302 THR A C 1
ATOM 2420 O O . THR A 1 302 ? 19.154 17.482 -8.164 1.00 89.94 302 THR A O 1
ATOM 2423 N N . GLN A 1 303 ? 20.996 17.282 -9.418 1.00 83.06 303 GLN A N 1
ATOM 2424 C CA . GLN A 1 303 ? 21.959 17.531 -8.331 1.00 83.06 303 GLN A CA 1
ATOM 2425 C C . GLN A 1 303 ? 21.704 18.834 -7.548 1.00 83.06 303 GLN A C 1
ATOM 2427 O O . GLN A 1 303 ? 22.079 18.944 -6.382 1.00 83.06 303 GLN A O 1
ATOM 2432 N N . LYS A 1 304 ? 21.096 19.845 -8.180 1.00 78.00 304 LYS A N 1
ATOM 2433 C CA . LYS A 1 304 ? 20.849 21.156 -7.554 1.00 78.00 304 LYS A CA 1
ATOM 2434 C C . LYS A 1 304 ? 19.593 21.194 -6.679 1.00 78.00 304 LYS A C 1
ATOM 2436 O O . LYS A 1 304 ? 19.417 22.162 -5.942 1.00 78.00 304 LYS A O 1
ATOM 2441 N N . THR A 1 305 ? 18.742 20.176 -6.753 1.00 78.12 305 THR A N 1
ATOM 2442 C CA . THR A 1 305 ? 17.441 20.132 -6.079 1.00 78.12 305 THR A CA 1
ATOM 2443 C C . THR A 1 305 ? 17.503 19.156 -4.906 1.00 78.12 305 THR A C 1
ATOM 2445 O O . THR A 1 305 ? 18.068 18.072 -5.021 1.00 78.12 305 THR A O 1
ATOM 2448 N N . ASN A 1 306 ? 16.954 19.529 -3.748 1.00 71.50 306 ASN A N 1
ATOM 2449 C CA . ASN A 1 306 ? 17.048 18.713 -2.535 1.00 71.50 306 ASN A CA 1
ATOM 2450 C C . ASN A 1 306 ? 15.873 17.722 -2.419 1.00 71.50 306 ASN A C 1
ATOM 2452 O O . ASN A 1 306 ? 14.976 17.924 -1.607 1.00 71.50 306 ASN A O 1
ATOM 2456 N N . ALA A 1 307 ? 15.903 16.640 -3.202 1.00 80.62 307 ALA A N 1
ATOM 2457 C CA . ALA A 1 307 ? 14.867 15.595 -3.234 1.00 80.62 307 ALA A CA 1
ATOM 2458 C C . ALA A 1 307 ? 15.034 14.521 -2.133 1.00 80.62 307 ALA A C 1
ATOM 2460 O O . ALA A 1 307 ? 14.947 13.323 -2.399 1.00 80.62 307 ALA A O 1
ATOM 2461 N N . ARG A 1 308 ? 15.377 14.922 -0.898 1.00 81.44 308 ARG A N 1
ATOM 2462 C CA . ARG A 1 308 ? 15.657 13.982 0.214 1.00 81.44 308 ARG A CA 1
ATOM 2463 C C . ARG A 1 308 ? 14.425 13.570 1.015 1.00 81.44 308 ARG A C 1
ATOM 2465 O O . ARG A 1 308 ? 14.400 12.476 1.571 1.00 81.44 308 ARG A O 1
ATOM 2472 N N . THR A 1 309 ? 13.439 14.454 1.124 1.00 78.25 309 THR A N 1
ATOM 2473 C CA . THR A 1 309 ? 12.230 14.202 1.926 1.00 78.25 309 THR A CA 1
ATOM 2474 C C . THR A 1 309 ? 11.108 13.642 1.060 1.00 78.25 309 THR A C 1
ATOM 2476 O O . THR A 1 309 ? 10.460 12.669 1.437 1.00 78.25 309 THR A O 1
ATOM 2479 N N . GLU A 1 310 ? 10.917 14.231 -0.116 1.00 83.44 310 GLU A N 1
ATOM 2480 C CA . GLU A 1 310 ? 9.840 13.921 -1.053 1.00 83.44 310 GLU A CA 1
ATOM 2481 C C . GLU A 1 310 ? 10.422 13.722 -2.454 1.00 83.44 310 GLU A C 1
ATOM 2483 O O . GLU A 1 310 ? 11.549 14.143 -2.737 1.00 83.44 310 GLU A O 1
ATOM 2488 N N . ALA A 1 311 ? 9.666 13.026 -3.299 1.00 88.88 311 ALA A N 1
ATOM 2489 C CA . ALA A 1 311 ? 10.013 12.868 -4.698 1.00 88.88 311 ALA A CA 1
ATOM 2490 C C . ALA A 1 311 ? 9.804 14.191 -5.445 1.00 88.88 311 ALA A C 1
ATOM 2492 O O . ALA A 1 311 ? 8.815 14.893 -5.244 1.00 88.88 311 ALA A O 1
ATOM 2493 N N . GLU A 1 312 ? 10.751 14.524 -6.312 1.00 92.31 312 GLU A N 1
ATOM 2494 C CA . GLU A 1 312 ? 10.742 15.736 -7.125 1.00 92.31 312 GLU A CA 1
ATOM 2495 C C . GLU A 1 312 ? 10.566 15.376 -8.599 1.00 92.31 312 GLU A C 1
ATOM 2497 O O . GLU A 1 312 ? 11.000 14.317 -9.058 1.00 92.31 312 GLU A O 1
ATOM 2502 N N . ILE A 1 313 ? 9.959 16.286 -9.359 1.00 92.75 313 ILE A N 1
ATOM 2503 C CA . ILE A 1 313 ? 9.617 16.068 -10.766 1.00 92.75 313 ILE A CA 1
ATOM 2504 C C . ILE A 1 313 ? 10.373 17.081 -11.623 1.00 92.75 313 ILE A C 1
ATOM 2506 O O . ILE A 1 313 ? 10.438 18.274 -11.322 1.00 92.75 313 ILE A O 1
ATOM 2510 N N . THR A 1 314 ? 10.978 16.621 -12.716 1.00 92.50 314 THR A N 1
ATOM 2511 C CA . THR A 1 314 ? 11.606 17.504 -13.698 1.00 92.50 314 THR A CA 1
ATOM 2512 C C . THR A 1 314 ? 11.373 17.012 -15.117 1.00 92.50 314 THR A C 1
ATOM 2514 O O . THR A 1 314 ? 11.384 15.818 -15.386 1.00 92.50 314 THR A O 1
ATOM 2517 N N . LEU A 1 315 ? 11.206 17.945 -16.050 1.00 91.44 315 LEU A N 1
ATOM 2518 C CA . LEU A 1 315 ? 11.086 17.639 -17.472 1.00 91.44 315 LEU A CA 1
ATOM 2519 C C . LEU A 1 315 ? 12.470 17.692 -18.128 1.00 91.44 315 LEU A C 1
ATOM 2521 O O . LEU A 1 315 ? 13.131 18.731 -18.064 1.00 91.44 315 LEU A O 1
ATOM 2525 N N . LEU A 1 316 ? 12.923 16.623 -18.781 1.00 90.19 316 LEU A N 1
ATOM 2526 C CA . LEU A 1 316 ? 14.192 16.556 -19.514 1.00 90.19 316 LEU A CA 1
ATOM 2527 C C . LEU A 1 316 ? 13.992 15.905 -20.888 1.00 90.19 316 LEU A C 1
ATOM 2529 O O . LEU A 1 316 ? 13.537 14.773 -20.966 1.00 90.19 316 LEU A O 1
ATOM 2533 N N . ASP A 1 317 ? 14.370 16.607 -21.961 1.00 86.44 317 ASP A N 1
ATOM 2534 C CA . ASP A 1 317 ? 14.304 16.111 -23.347 1.00 86.44 317 ASP A CA 1
ATOM 2535 C C . ASP A 1 317 ? 12.936 15.506 -23.721 1.00 86.44 317 ASP A C 1
ATOM 2537 O O . ASP A 1 317 ? 12.864 14.421 -24.290 1.00 86.44 317 ASP A O 1
ATOM 2541 N N . ASN A 1 318 ? 11.851 16.205 -23.364 1.00 88.31 318 ASN A N 1
ATOM 2542 C CA . ASN A 1 318 ? 10.461 15.751 -23.517 1.00 88.31 318 ASN A CA 1
ATOM 2543 C C . ASN A 1 318 ? 10.153 14.432 -22.786 1.00 88.31 318 ASN A C 1
ATOM 2545 O O . ASN A 1 318 ? 9.321 13.645 -23.217 1.00 88.31 318 ASN A O 1
ATOM 2549 N N . ASN A 1 319 ? 10.834 14.184 -21.672 1.00 91.31 319 ASN A N 1
ATOM 2550 C CA . ASN A 1 319 ? 10.526 13.089 -20.767 1.00 91.31 319 ASN A CA 1
ATOM 2551 C C . ASN A 1 319 ? 10.325 13.634 -19.360 1.00 91.31 319 ASN A C 1
ATOM 2553 O O . ASN A 1 319 ? 11.086 14.490 -18.895 1.00 91.31 319 ASN A O 1
ATOM 2557 N N . ILE A 1 320 ? 9.315 13.121 -18.675 1.00 93.12 320 ILE A N 1
ATOM 2558 C CA . ILE A 1 320 ? 9.087 13.410 -17.266 1.00 93.12 320 ILE A CA 1
ATOM 2559 C C . ILE A 1 320 ? 10.007 12.497 -16.460 1.00 93.12 320 ILE A C 1
ATOM 2561 O O . ILE A 1 320 ? 9.985 11.279 -16.621 1.00 93.12 320 ILE A O 1
ATOM 2565 N N . VAL A 1 321 ? 10.821 13.088 -15.591 1.00 94.81 321 VAL A N 1
ATOM 2566 C CA . VAL A 1 321 ? 11.729 12.379 -14.691 1.00 94.81 321 VAL A CA 1
ATOM 2567 C C . VAL A 1 321 ? 11.306 12.661 -13.259 1.00 94.81 321 VAL A C 1
ATOM 2569 O O . VAL A 1 321 ? 11.390 13.801 -12.798 1.00 94.81 321 VAL A O 1
ATOM 2572 N N . VAL A 1 322 ? 10.889 11.615 -12.553 1.00 95.31 322 VAL A N 1
ATOM 2573 C CA . VAL A 1 322 ? 10.584 11.658 -11.121 1.00 95.31 322 VAL A CA 1
ATOM 2574 C C . VAL A 1 322 ? 11.752 11.042 -10.366 1.00 95.31 322 VAL A C 1
ATOM 2576 O O . VAL A 1 322 ? 12.269 9.995 -10.766 1.00 95.31 322 VAL A O 1
ATOM 2579 N N . TYR A 1 323 ? 12.220 11.700 -9.308 1.00 95.50 323 TYR A N 1
ATOM 2580 C CA . TYR A 1 323 ? 13.420 11.272 -8.597 1.00 95.50 323 TYR A CA 1
ATOM 2581 C C . TYR A 1 323 ? 13.380 11.546 -7.099 1.00 95.50 323 TYR A C 1
ATOM 2583 O O . TYR A 1 323 ? 12.753 12.494 -6.634 1.00 95.50 323 TYR A O 1
ATOM 2591 N N . LYS A 1 324 ? 14.095 10.709 -6.346 1.00 94.62 324 LYS A N 1
ATOM 2592 C CA . LYS A 1 324 ? 14.219 10.794 -4.887 1.00 94.62 324 LYS A CA 1
ATOM 2593 C C . LYS A 1 324 ? 15.610 10.348 -4.455 1.00 94.62 324 LYS A C 1
ATOM 2595 O O . LYS A 1 324 ? 16.180 9.412 -5.017 1.00 94.62 324 LYS A O 1
ATOM 2600 N N . PHE A 1 325 ? 16.168 11.017 -3.455 1.00 92.94 325 PHE A N 1
ATOM 2601 C CA . PHE A 1 325 ? 17.495 10.732 -2.918 1.00 92.94 325 PHE A CA 1
ATOM 2602 C C . PHE A 1 325 ? 17.378 10.132 -1.519 1.00 92.94 325 PHE A C 1
ATOM 2604 O O . PHE A 1 325 ? 16.838 10.763 -0.611 1.00 92.94 325 PHE A O 1
ATOM 2611 N N . VAL A 1 326 ? 17.919 8.929 -1.335 1.00 91.50 326 VAL A N 1
ATOM 2612 C CA . VAL A 1 326 ? 17.946 8.227 -0.049 1.00 91.50 326 VAL A CA 1
ATOM 2613 C C . VAL A 1 326 ? 19.398 7.911 0.286 1.00 91.50 326 VAL A C 1
ATOM 2615 O O . VAL A 1 326 ? 20.022 7.084 -0.369 1.00 91.50 326 VAL A O 1
ATOM 2618 N N . GLN A 1 327 ? 19.931 8.581 1.311 1.00 89.44 327 GLN A N 1
ATOM 2619 C CA . GLN A 1 327 ? 21.339 8.467 1.717 1.00 89.44 327 GLN A CA 1
ATOM 2620 C C . GLN A 1 327 ? 22.290 8.712 0.527 1.00 89.44 327 GLN A C 1
ATOM 2622 O O . GLN A 1 327 ? 22.303 9.827 -0.000 1.00 89.44 327 GLN A O 1
ATOM 2627 N N . ASP A 1 328 ? 23.042 7.690 0.111 1.00 88.56 328 ASP A N 1
ATOM 2628 C CA . ASP A 1 328 ? 24.018 7.750 -0.983 1.00 88.56 328 ASP A CA 1
ATOM 2629 C C . ASP A 1 328 ? 23.450 7.242 -2.318 1.00 88.56 328 ASP A C 1
ATOM 2631 O O . ASP A 1 328 ? 24.153 7.234 -3.328 1.00 88.56 328 ASP A O 1
ATOM 2635 N N . LEU A 1 329 ? 22.185 6.813 -2.346 1.00 93.25 329 LEU A N 1
ATOM 2636 C CA . LEU A 1 329 ? 21.526 6.292 -3.537 1.00 93.25 329 LEU A CA 1
ATOM 2637 C C . LEU A 1 329 ? 20.480 7.264 -4.073 1.00 93.25 329 LEU A C 1
ATOM 2639 O O . LEU A 1 329 ? 19.653 7.826 -3.351 1.00 93.25 329 LEU A O 1
ATOM 2643 N N . HIS A 1 330 ? 20.515 7.453 -5.383 1.00 94.12 330 HIS A N 1
ATOM 2644 C CA . HIS A 1 330 ? 19.627 8.328 -6.124 1.00 94.12 330 HIS A CA 1
ATOM 2645 C C . HIS A 1 330 ? 18.744 7.492 -7.050 1.00 94.12 330 HIS A C 1
ATOM 2647 O O . HIS A 1 330 ? 19.235 6.794 -7.942 1.00 94.12 330 HIS A O 1
ATOM 2653 N N . PHE A 1 331 ? 17.437 7.586 -6.837 1.00 96.00 331 PHE A N 1
ATOM 2654 C CA . PHE A 1 331 ? 16.414 6.822 -7.532 1.00 96.00 331 PHE A CA 1
ATOM 2655 C C . PHE A 1 331 ? 15.756 7.705 -8.590 1.00 96.00 331 PHE A C 1
ATOM 2657 O O . PHE A 1 331 ? 15.384 8.840 -8.294 1.00 96.00 331 PHE A O 1
ATOM 2664 N N . PHE A 1 332 ? 15.600 7.185 -9.807 1.00 96.00 332 PHE A N 1
ATOM 2665 C CA . PHE A 1 332 ? 14.985 7.888 -10.931 1.00 96.00 332 PHE A CA 1
ATOM 2666 C C . PHE A 1 332 ? 14.028 6.971 -11.688 1.00 96.00 332 PHE A C 1
ATOM 2668 O O . PHE A 1 332 ? 14.373 5.830 -12.001 1.00 96.00 332 PHE A O 1
ATOM 2675 N N . VAL A 1 333 ? 12.872 7.507 -12.064 1.00 96.81 333 VAL A N 1
ATOM 2676 C CA . VAL A 1 333 ? 11.919 6.891 -12.990 1.00 96.81 333 VAL A CA 1
ATOM 2677 C C . VAL A 1 333 ? 11.624 7.898 -14.096 1.00 96.81 333 VAL A C 1
ATOM 2679 O O . VAL A 1 333 ? 11.293 9.049 -13.820 1.00 96.81 333 VAL A O 1
ATOM 2682 N N . THR A 1 334 ? 11.763 7.474 -15.352 1.00 95.44 334 THR A N 1
ATOM 2683 C CA . THR A 1 334 ? 11.473 8.310 -16.524 1.00 95.44 334 THR A CA 1
ATOM 2684 C C . THR A 1 334 ? 10.245 7.783 -17.265 1.00 95.44 334 THR A C 1
ATOM 2686 O O . THR A 1 334 ? 10.214 6.604 -17.629 1.00 95.44 334 THR A O 1
ATOM 2689 N N . GLY A 1 335 ? 9.290 8.662 -17.563 1.00 94.44 335 GLY A N 1
ATOM 2690 C CA . GLY A 1 335 ? 8.156 8.426 -18.465 1.00 94.44 335 GLY A CA 1
ATOM 2691 C C . GLY A 1 335 ? 8.144 9.391 -19.658 1.00 94.44 335 GLY A C 1
ATOM 2692 O O . GLY A 1 335 ? 9.015 10.258 -19.773 1.00 94.44 335 GLY A O 1
ATOM 2693 N N . GLY A 1 336 ? 7.178 9.224 -20.564 1.00 89.75 336 GLY A N 1
ATOM 2694 C CA . GLY A 1 336 ? 6.895 10.200 -21.628 1.00 89.75 336 GLY A CA 1
ATOM 2695 C C . GLY A 1 336 ? 6.419 11.550 -21.078 1.00 89.75 336 GLY A C 1
ATOM 2696 O O . GLY A 1 336 ? 6.131 11.673 -19.891 1.00 89.75 336 GLY A O 1
ATOM 2697 N N . ASP A 1 337 ? 6.370 12.580 -21.921 1.00 89.62 337 ASP A N 1
ATOM 2698 C CA . ASP A 1 337 ? 5.779 13.885 -21.587 1.00 89.62 337 ASP A CA 1
ATOM 2699 C C . ASP A 1 337 ? 4.241 13.879 -21.575 1.00 89.62 337 ASP A C 1
ATOM 2701 O O . ASP A 1 337 ? 3.616 14.805 -21.061 1.00 89.62 337 ASP A O 1
ATOM 2705 N N . ASP A 1 338 ? 3.643 12.820 -22.108 1.00 88.19 338 ASP A N 1
ATOM 2706 C CA . ASP A 1 338 ? 2.218 12.506 -22.115 1.00 88.19 338 ASP A CA 1
ATOM 2707 C C . ASP A 1 338 ? 1.765 11.642 -20.923 1.00 88.19 338 ASP A C 1
ATOM 2709 O O . ASP A 1 338 ? 0.564 11.457 -20.711 1.00 88.19 338 ASP A O 1
ATOM 2713 N N . GLU A 1 339 ? 2.708 11.148 -20.118 1.00 88.81 339 GLU A N 1
ATOM 2714 C CA . GLU A 1 339 ? 2.440 10.243 -19.003 1.00 88.81 339 GLU A CA 1
ATOM 2715 C C . GLU A 1 339 ? 1.998 10.956 -17.720 1.00 88.81 339 GLU A C 1
ATOM 2717 O O . GLU A 1 339 ? 2.339 12.108 -17.445 1.00 88.81 339 GLU A O 1
ATOM 2722 N N . ASN A 1 340 ? 1.252 10.240 -16.875 1.00 89.19 340 ASN A N 1
ATOM 2723 C CA . ASN A 1 340 ? 0.816 10.777 -15.588 1.00 89.19 340 ASN A CA 1
ATOM 2724 C C . ASN A 1 340 ? 1.941 10.709 -14.542 1.00 89.19 340 ASN A C 1
ATOM 2726 O O . ASN A 1 340 ? 2.293 9.632 -14.055 1.00 89.19 340 ASN A O 1
ATOM 2730 N N . GLU A 1 341 ? 2.424 11.881 -14.130 1.00 89.50 341 GLU A N 1
ATOM 2731 C CA . GLU A 1 341 ? 3.450 12.072 -13.096 1.00 89.50 341 GLU A CA 1
ATOM 2732 C C . GLU A 1 341 ? 3.161 11.301 -11.797 1.00 89.50 341 GLU A C 1
ATOM 2734 O O . GLU A 1 341 ? 4.073 10.723 -11.212 1.00 89.50 341 GLU A O 1
ATOM 2739 N N . LEU A 1 342 ? 1.890 11.224 -11.375 1.00 90.06 342 LEU A N 1
ATOM 2740 C CA . LEU A 1 342 ? 1.491 10.533 -10.140 1.00 90.06 342 LEU A CA 1
ATOM 2741 C C . LEU A 1 342 ? 1.736 9.024 -10.199 1.00 90.06 342 LEU A C 1
ATOM 2743 O O . LEU A 1 342 ? 1.951 8.385 -9.172 1.00 90.06 342 LEU A O 1
ATOM 2747 N N . ILE A 1 343 ? 1.678 8.436 -11.394 1.00 91.00 343 ILE A N 1
ATOM 2748 C CA . ILE A 1 343 ? 1.923 7.004 -11.563 1.00 91.00 343 ILE A CA 1
ATOM 2749 C C . ILE A 1 343 ? 3.424 6.727 -11.517 1.00 91.00 343 ILE A C 1
ATOM 2751 O O . ILE A 1 343 ? 3.854 5.772 -10.873 1.00 91.00 343 ILE A O 1
ATOM 2755 N N . LEU A 1 344 ? 4.223 7.586 -12.154 1.00 93.56 344 LEU A N 1
ATOM 2756 C CA . LEU A 1 344 ? 5.683 7.505 -12.094 1.00 93.56 344 LEU A CA 1
ATOM 2757 C C . LEU A 1 344 ? 6.184 7.679 -10.653 1.00 93.56 344 LEU A C 1
ATOM 2759 O O . LEU A 1 344 ? 7.075 6.946 -10.226 1.00 93.56 344 LEU A O 1
ATOM 2763 N N . ASP A 1 345 ? 5.571 8.590 -9.895 1.00 94.38 345 ASP A N 1
ATOM 2764 C CA . ASP A 1 345 ? 5.828 8.771 -8.465 1.00 94.38 345 ASP A CA 1
ATOM 2765 C C . ASP A 1 345 ? 5.469 7.524 -7.644 1.00 94.38 345 ASP A C 1
ATOM 2767 O O . ASP A 1 345 ? 6.290 7.040 -6.868 1.00 94.38 345 ASP A O 1
ATOM 2771 N N . ALA A 1 346 ? 4.296 6.923 -7.875 1.00 93.56 346 ALA A N 1
ATOM 2772 C CA . ALA A 1 346 ? 3.904 5.687 -7.196 1.00 93.56 346 ALA A CA 1
ATOM 2773 C C . ALA A 1 346 ? 4.898 4.537 -7.446 1.00 93.56 346 ALA A C 1
ATOM 2775 O O . ALA A 1 346 ? 5.212 3.774 -6.533 1.00 93.56 346 ALA A O 1
ATOM 2776 N N . VAL A 1 347 ? 5.426 4.431 -8.667 1.00 95.38 347 VAL A N 1
ATOM 2777 C CA . VAL A 1 347 ? 6.436 3.428 -9.030 1.00 95.38 347 VAL A CA 1
ATOM 2778 C C . VAL A 1 347 ? 7.778 3.724 -8.369 1.00 95.38 347 VAL A C 1
ATOM 2780 O O . VAL A 1 347 ? 8.407 2.819 -7.822 1.00 95.38 347 VAL A O 1
ATOM 2783 N N . LEU A 1 348 ? 8.212 4.986 -8.380 1.00 95.81 348 LEU A N 1
ATOM 2784 C CA . LEU A 1 348 ? 9.434 5.411 -7.704 1.00 95.81 348 LEU A CA 1
ATOM 2785 C C . LEU A 1 348 ? 9.351 5.121 -6.202 1.00 95.81 348 LEU A C 1
ATOM 2787 O O . LEU A 1 348 ? 10.297 4.576 -5.635 1.00 95.81 348 LEU A O 1
ATOM 2791 N N . GLN A 1 349 ? 8.229 5.456 -5.566 1.00 94.62 349 GLN A N 1
ATOM 2792 C CA . GLN A 1 349 ? 8.017 5.251 -4.139 1.00 94.62 349 GLN A CA 1
ATOM 2793 C C . GLN A 1 349 ? 7.987 3.756 -3.799 1.00 94.62 349 GLN A C 1
ATOM 2795 O O . GLN A 1 349 ? 8.703 3.333 -2.892 1.00 94.62 349 GLN A O 1
ATOM 2800 N N . GLY A 1 350 ? 7.258 2.948 -4.578 1.00 94.00 350 GLY A N 1
ATOM 2801 C CA . GLY A 1 350 ? 7.253 1.489 -4.451 1.00 94.00 350 GLY A CA 1
ATOM 2802 C C . GLY A 1 350 ? 8.652 0.882 -4.569 1.00 94.00 350 GLY A C 1
ATOM 2803 O O . GLY A 1 350 ? 9.041 0.059 -3.742 1.00 94.00 350 GLY A O 1
ATOM 2804 N N . PHE A 1 351 ? 9.451 1.350 -5.534 1.00 95.62 351 PHE A N 1
ATOM 2805 C CA . PHE A 1 351 ? 10.840 0.923 -5.707 1.00 95.62 351 PHE A CA 1
ATOM 2806 C C . PHE A 1 351 ? 11.738 1.330 -4.529 1.00 95.62 351 PHE A C 1
ATOM 2808 O O . PHE A 1 351 ? 12.468 0.492 -3.997 1.00 95.62 351 PHE A O 1
ATOM 2815 N N . CYS A 1 352 ? 11.670 2.591 -4.085 1.00 94.69 352 CYS A N 1
ATOM 2816 C CA . CYS A 1 352 ? 12.447 3.092 -2.945 1.00 94.69 352 CYS A CA 1
ATOM 2817 C C . CYS A 1 352 ? 12.161 2.290 -1.672 1.00 94.69 352 CYS A C 1
ATOM 2819 O O . CYS A 1 352 ? 13.084 1.868 -0.971 1.00 94.69 352 CYS A O 1
ATOM 2821 N N . ASP A 1 353 ? 10.882 2.073 -1.379 1.00 94.50 353 ASP A N 1
ATOM 2822 C CA . ASP A 1 353 ? 10.446 1.400 -0.163 1.00 94.50 353 ASP A CA 1
ATOM 2823 C C . ASP A 1 353 ? 10.761 -0.104 -0.229 1.00 94.50 353 ASP A C 1
ATOM 2825 O O . ASP A 1 353 ? 11.255 -0.665 0.749 1.00 94.50 353 ASP A O 1
ATOM 2829 N N . ALA A 1 354 ? 10.585 -0.753 -1.388 1.00 94.44 354 ALA A N 1
ATOM 2830 C CA . ALA A 1 354 ? 10.926 -2.166 -1.569 1.00 94.44 354 ALA A CA 1
ATOM 2831 C C . ALA A 1 354 ? 12.431 -2.413 -1.402 1.00 94.44 354 ALA A C 1
ATOM 2833 O O . ALA A 1 354 ? 12.833 -3.326 -0.679 1.00 94.44 354 ALA A O 1
ATOM 2834 N N . VAL A 1 355 ? 13.277 -1.572 -2.007 1.00 93.25 355 VAL A N 1
ATOM 2835 C CA . VAL A 1 355 ? 14.736 -1.645 -1.824 1.00 93.25 355 VAL A CA 1
ATOM 2836 C C . VAL A 1 355 ? 15.111 -1.378 -0.366 1.00 93.25 355 VAL A C 1
ATOM 2838 O O . VAL A 1 355 ? 15.942 -2.092 0.189 1.00 93.25 355 VAL A O 1
ATOM 2841 N N . SER A 1 356 ? 14.461 -0.418 0.297 1.00 92.44 356 SER A N 1
ATOM 2842 C CA . SER A 1 356 ? 14.693 -0.154 1.723 1.00 92.44 356 SER A CA 1
ATOM 2843 C C . SER A 1 356 ? 14.363 -1.368 2.596 1.00 92.44 356 SER A C 1
ATOM 2845 O O . SER A 1 356 ? 15.139 -1.704 3.490 1.00 92.44 356 SER A O 1
ATOM 2847 N N . LEU A 1 357 ? 13.263 -2.073 2.313 1.00 91.94 357 LEU A N 1
ATOM 2848 C CA . LEU A 1 357 ? 12.890 -3.303 3.015 1.00 91.94 357 LEU A CA 1
ATOM 2849 C C . LEU A 1 357 ? 13.901 -4.433 2.776 1.00 91.94 357 LEU A C 1
ATOM 2851 O O . LEU A 1 357 ? 14.352 -5.060 3.738 1.00 91.94 357 LEU A O 1
ATOM 2855 N N . LEU A 1 358 ? 14.293 -4.663 1.519 1.00 90.00 358 LEU A N 1
ATOM 2856 C CA . LEU A 1 358 ? 15.246 -5.714 1.142 1.00 90.00 358 LEU A CA 1
ATOM 2857 C C . LEU A 1 358 ? 16.635 -5.479 1.757 1.00 90.00 358 LEU A C 1
ATOM 2859 O O . LEU A 1 358 ? 17.259 -6.422 2.239 1.00 90.00 358 LEU A O 1
ATOM 2863 N N . LEU A 1 359 ? 17.078 -4.220 1.832 1.00 88.50 359 LEU A N 1
ATOM 2864 C CA . LEU A 1 359 ? 18.358 -3.820 2.431 1.00 88.50 359 LEU A CA 1
ATOM 2865 C C . LEU A 1 359 ? 18.266 -3.525 3.941 1.00 88.50 359 LEU A C 1
ATOM 2867 O O . LEU A 1 359 ? 19.176 -2.931 4.522 1.00 88.50 359 LEU A O 1
ATOM 2871 N N . ARG A 1 360 ? 17.168 -3.903 4.614 1.00 87.62 360 ARG A N 1
ATOM 2872 C CA . ARG A 1 360 ? 16.976 -3.720 6.070 1.00 87.62 360 ARG A CA 1
ATOM 2873 C C . ARG A 1 360 ? 17.199 -2.270 6.539 1.00 87.62 360 ARG A C 1
ATOM 2875 O O . ARG A 1 360 ? 17.802 -2.032 7.587 1.00 87.62 360 ARG A O 1
ATOM 2882 N N . ASN A 1 361 ? 16.705 -1.308 5.763 1.00 87.44 361 ASN A N 1
ATOM 2883 C CA . ASN A 1 361 ? 16.840 0.143 5.944 1.00 87.44 361 ASN A CA 1
ATOM 2884 C C . ASN A 1 361 ? 18.279 0.692 5.877 1.00 87.44 361 ASN A C 1
ATOM 2886 O O . ASN A 1 361 ? 18.521 1.831 6.284 1.00 87.44 361 ASN A O 1
ATOM 2890 N N . LYS A 1 362 ? 19.232 -0.078 5.341 1.00 87.31 362 LYS A N 1
ATOM 2891 C CA . LYS A 1 362 ? 20.591 0.385 5.031 1.00 87.31 362 LYS A CA 1
ATOM 2892 C C . LYS A 1 362 ? 20.724 0.656 3.536 1.00 87.31 362 LYS A C 1
ATOM 2894 O O . LYS A 1 362 ? 21.234 -0.163 2.779 1.00 87.31 362 LYS A O 1
ATOM 2899 N N . VAL A 1 363 ? 20.235 1.811 3.101 1.00 87.00 363 VAL A N 1
ATOM 2900 C CA . VAL A 1 363 ? 20.187 2.200 1.681 1.00 87.00 363 VAL A CA 1
ATOM 2901 C C . VAL A 1 363 ? 21.505 2.877 1.274 1.00 87.00 363 VAL A C 1
ATOM 2903 O O . VAL A 1 363 ? 21.536 3.981 0.738 1.00 87.00 363 VAL A O 1
ATOM 2906 N N . GLU A 1 364 ? 22.619 2.205 1.564 1.00 91.31 364 GLU A N 1
ATOM 2907 C CA . GLU A 1 364 ? 23.973 2.671 1.261 1.00 91.31 364 GLU A CA 1
ATOM 2908 C C . GLU A 1 364 ? 24.532 1.933 0.040 1.00 91.31 364 GLU A C 1
ATOM 2910 O O . GLU A 1 364 ? 24.185 0.782 -0.236 1.00 91.31 364 GLU A O 1
ATOM 2915 N N . LYS A 1 365 ? 25.461 2.574 -0.678 1.00 90.75 365 LYS A N 1
ATOM 2916 C CA . LYS A 1 365 ? 26.095 2.016 -1.884 1.00 90.75 365 LYS A CA 1
ATOM 2917 C C . LYS A 1 365 ? 26.661 0.610 -1.674 1.00 90.75 365 LYS A C 1
ATOM 2919 O O . LYS A 1 365 ? 26.519 -0.239 -2.547 1.00 90.75 365 LYS A O 1
ATOM 2924 N N . TYR A 1 366 ? 27.341 0.381 -0.552 1.00 90.62 366 TYR A N 1
ATOM 2925 C CA . TYR A 1 366 ? 27.996 -0.897 -0.274 1.00 90.62 366 TYR A CA 1
ATOM 2926 C C . TYR A 1 366 ? 26.973 -2.035 -0.136 1.00 90.62 366 TYR A C 1
ATOM 2928 O O . TYR A 1 366 ? 27.077 -3.037 -0.838 1.00 90.62 366 TYR A O 1
ATOM 2936 N N . GLU A 1 367 ? 25.939 -1.833 0.683 1.00 90.38 367 GLU A N 1
ATOM 2937 C CA . GLU A 1 367 ? 24.880 -2.823 0.920 1.00 90.38 367 GLU A CA 1
ATOM 2938 C C . GLU A 1 367 ? 24.063 -3.101 -0.354 1.00 90.38 367 GLU A C 1
ATOM 2940 O O . GLU A 1 367 ? 23.719 -4.248 -0.642 1.00 90.38 367 GLU A O 1
ATOM 2945 N N . ALA A 1 368 ? 23.798 -2.068 -1.162 1.00 90.38 368 ALA A N 1
ATOM 2946 C CA . ALA A 1 368 ? 23.102 -2.224 -2.437 1.00 90.38 368 ALA A CA 1
ATOM 2947 C C . ALA A 1 368 ? 23.917 -3.002 -3.483 1.00 90.38 368 ALA A C 1
ATOM 2949 O O . ALA A 1 368 ? 23.339 -3.708 -4.306 1.00 90.38 368 ALA A O 1
ATOM 2950 N N . LEU A 1 369 ? 25.249 -2.886 -3.459 1.00 90.62 369 LEU A N 1
ATOM 2951 C CA . LEU A 1 369 ? 26.129 -3.660 -4.338 1.00 90.62 369 LEU A CA 1
ATOM 2952 C C . LEU A 1 369 ? 26.274 -5.116 -3.883 1.00 90.62 369 LEU A C 1
ATOM 2954 O O . LEU A 1 369 ? 26.357 -5.992 -4.739 1.00 90.62 369 LEU A O 1
ATOM 2958 N N . GLU A 1 370 ? 26.290 -5.384 -2.573 1.00 91.00 370 GLU A N 1
ATOM 2959 C CA . GLU A 1 370 ? 26.294 -6.759 -2.050 1.00 91.00 370 GLU A CA 1
ATOM 2960 C C . GLU A 1 370 ? 24.990 -7.498 -2.375 1.00 91.00 370 GLU A C 1
ATOM 2962 O O . GLU A 1 370 ? 25.019 -8.687 -2.679 1.00 91.00 370 GLU A O 1
ATOM 2967 N N . ASN A 1 371 ? 23.858 -6.788 -2.374 1.00 90.75 371 ASN A N 1
ATOM 2968 C CA . ASN A 1 371 ? 22.528 -7.354 -2.608 1.00 90.75 371 ASN A CA 1
ATOM 2969 C C . ASN A 1 371 ? 21.935 -6.944 -3.970 1.00 90.75 371 ASN A C 1
ATOM 2971 O O . ASN A 1 371 ? 20.719 -6.778 -4.106 1.00 90.75 371 ASN A O 1
ATOM 2975 N N . LEU A 1 372 ? 22.782 -6.768 -4.990 1.00 91.88 372 LEU A N 1
ATOM 2976 C CA . LEU A 1 372 ? 22.357 -6.279 -6.305 1.00 91.88 372 LEU A CA 1
ATOM 2977 C C . LEU A 1 372 ? 21.319 -7.196 -6.970 1.00 91.88 372 LEU A C 1
ATOM 2979 O O . LEU A 1 372 ? 20.386 -6.706 -7.605 1.00 91.88 372 LEU A O 1
ATOM 2983 N N . ASP A 1 373 ? 21.445 -8.510 -6.786 1.00 90.38 373 ASP A N 1
ATOM 2984 C CA . ASP A 1 373 ? 20.526 -9.496 -7.361 1.00 90.38 373 ASP A CA 1
ATOM 2985 C C . ASP A 1 373 ? 19.085 -9.288 -6.866 1.00 90.38 373 ASP A C 1
ATOM 2987 O O . ASP A 1 373 ? 18.139 -9.342 -7.653 1.00 90.38 373 ASP A O 1
ATOM 2991 N N . LEU A 1 374 ? 18.909 -8.944 -5.583 1.00 90.94 374 LEU A N 1
ATOM 2992 C CA . LEU A 1 374 ? 17.597 -8.626 -5.010 1.00 90.94 374 LEU A CA 1
ATOM 2993 C C . LEU A 1 374 ? 17.016 -7.340 -5.607 1.00 90.94 374 LEU A C 1
ATOM 2995 O O . LEU A 1 374 ? 15.812 -7.254 -5.838 1.00 90.94 374 LEU A O 1
ATOM 2999 N N . ILE A 1 375 ? 17.861 -6.343 -5.882 1.00 92.88 375 ILE A N 1
ATOM 3000 C CA . ILE A 1 375 ? 17.438 -5.080 -6.501 1.00 92.88 375 ILE A CA 1
ATOM 3001 C C . ILE A 1 375 ? 17.006 -5.307 -7.955 1.00 92.88 375 ILE A C 1
ATOM 3003 O O . ILE A 1 375 ? 16.023 -4.716 -8.396 1.00 92.88 375 ILE A O 1
ATOM 3007 N N . LEU A 1 376 ? 17.699 -6.172 -8.700 1.00 91.62 376 LEU A N 1
ATOM 3008 C CA . LEU A 1 376 ? 17.324 -6.514 -10.075 1.00 91.62 376 LEU A CA 1
ATOM 3009 C C . LEU A 1 376 ? 16.004 -7.295 -10.128 1.00 91.62 376 LEU A C 1
ATOM 3011 O O . LEU A 1 376 ? 15.131 -6.931 -10.911 1.00 91.62 376 LEU A O 1
ATOM 3015 N N . LEU A 1 377 ? 15.816 -8.278 -9.243 1.00 91.75 377 LEU A N 1
ATOM 3016 C CA . LEU A 1 377 ? 14.537 -8.982 -9.102 1.00 91.75 377 LEU A CA 1
ATOM 3017 C C . LEU A 1 377 ? 13.404 -8.027 -8.699 1.00 91.75 377 LEU A C 1
ATOM 3019 O O . LEU A 1 377 ? 12.301 -8.113 -9.223 1.00 91.75 377 LEU A O 1
ATOM 3023 N N . CYS A 1 378 ? 13.681 -7.072 -7.808 1.00 93.62 378 CYS A N 1
ATOM 3024 C CA . CYS A 1 378 ? 12.732 -6.023 -7.438 1.00 93.62 378 CYS A CA 1
ATOM 3025 C C . CYS A 1 378 ? 12.301 -5.193 -8.658 1.00 93.62 378 CYS A C 1
ATOM 3027 O O . CYS A 1 378 ? 11.112 -4.955 -8.846 1.00 93.62 378 CYS A O 1
ATOM 3029 N N . LEU A 1 379 ? 13.234 -4.811 -9.536 1.00 93.31 379 LEU A N 1
ATOM 3030 C CA . LEU A 1 379 ? 12.900 -4.105 -10.778 1.00 93.31 379 LEU A CA 1
ATOM 3031 C C . LEU A 1 379 ? 12.022 -4.937 -11.723 1.00 93.31 379 LEU A C 1
ATOM 3033 O O . LEU A 1 379 ? 11.175 -4.356 -12.400 1.00 93.31 379 LEU A O 1
ATOM 3037 N N . ASP A 1 380 ? 12.226 -6.256 -11.780 1.00 91.88 380 ASP A N 1
ATOM 3038 C CA . ASP A 1 380 ? 11.420 -7.171 -12.599 1.00 91.88 380 ASP A CA 1
ATOM 3039 C C . ASP A 1 380 ? 9.982 -7.311 -12.070 1.00 91.88 380 ASP A C 1
ATOM 3041 O O . ASP A 1 380 ? 9.042 -7.340 -12.859 1.00 91.88 380 ASP A O 1
ATOM 3045 N N . GLU A 1 381 ? 9.791 -7.329 -10.748 1.00 93.12 381 GLU A N 1
ATOM 3046 C CA . GLU A 1 381 ? 8.458 -7.393 -10.127 1.00 93.12 381 GLU A CA 1
ATOM 3047 C C . GLU A 1 381 ? 7.677 -6.072 -10.235 1.00 93.12 381 GLU A C 1
ATOM 3049 O O . GLU A 1 381 ? 6.446 -6.077 -10.234 1.00 93.12 381 GLU A O 1
ATOM 3054 N N . ILE A 1 382 ? 8.372 -4.933 -10.323 1.00 92.50 382 ILE A N 1
ATOM 3055 C CA . ILE A 1 382 ? 7.740 -3.608 -10.431 1.00 92.50 382 ILE A CA 1
ATOM 3056 C C . ILE A 1 382 ? 7.330 -3.313 -11.875 1.00 92.50 382 ILE A C 1
ATOM 3058 O O . ILE A 1 382 ? 6.221 -2.829 -12.116 1.00 92.50 382 ILE A O 1
ATOM 3062 N N . VAL A 1 383 ? 8.222 -3.566 -12.840 1.00 92.94 383 VAL A N 1
ATOM 3063 C CA . VAL A 1 383 ? 8.009 -3.209 -14.248 1.00 92.94 383 VAL A CA 1
ATOM 3064 C C . VAL A 1 383 ? 8.477 -4.314 -15.182 1.00 92.94 383 VAL A C 1
ATOM 3066 O O . VAL A 1 383 ? 9.657 -4.677 -15.205 1.00 92.94 383 VAL A O 1
ATOM 3069 N N . ASP A 1 384 ? 7.580 -4.723 -16.076 1.00 88.88 384 ASP A N 1
ATOM 3070 C CA . ASP A 1 384 ? 7.895 -5.626 -17.180 1.00 88.88 384 ASP A CA 1
ATOM 3071 C C . ASP A 1 384 ? 7.557 -4.984 -18.530 1.00 88.88 384 ASP A C 1
ATOM 3073 O O . ASP A 1 384 ? 6.458 -4.476 -18.752 1.00 88.88 384 ASP A O 1
ATOM 3077 N N . GLY A 1 385 ? 8.535 -4.948 -19.437 1.00 84.62 385 GLY A N 1
ATOM 3078 C CA . GLY A 1 385 ? 8.376 -4.344 -20.765 1.00 84.62 385 GLY A CA 1
ATOM 3079 C C . GLY A 1 385 ? 7.952 -2.865 -20.766 1.00 84.62 385 GLY A C 1
ATOM 3080 O O . GLY A 1 385 ? 7.366 -2.406 -21.744 1.00 84.62 385 GLY A O 1
ATOM 3081 N N . GLY A 1 386 ? 8.218 -2.129 -19.681 1.00 85.62 386 GLY A N 1
ATOM 3082 C CA . GLY A 1 386 ? 7.772 -0.745 -19.484 1.00 85.62 386 GLY A CA 1
ATOM 3083 C C . GLY A 1 386 ? 6.366 -0.614 -18.889 1.00 85.62 386 GLY A C 1
ATOM 3084 O O . GLY A 1 386 ? 5.946 0.499 -18.594 1.00 85.62 386 GLY A O 1
ATOM 3085 N N . MET A 1 387 ? 5.651 -1.720 -18.673 1.00 88.19 387 MET A N 1
ATOM 3086 C CA . MET A 1 387 ? 4.341 -1.733 -18.023 1.00 88.19 387 MET A CA 1
ATOM 3087 C C . MET A 1 387 ? 4.496 -1.920 -16.517 1.00 88.19 387 MET A C 1
ATOM 3089 O O . MET A 1 387 ? 5.229 -2.798 -16.063 1.00 88.19 387 MET A O 1
ATOM 3093 N N . VAL A 1 388 ? 3.775 -1.111 -15.746 1.00 91.00 388 VAL A N 1
ATOM 3094 C CA . VAL A 1 388 ? 3.730 -1.235 -14.285 1.00 91.00 388 VAL A CA 1
ATOM 3095 C C . VAL A 1 388 ? 2.957 -2.496 -13.903 1.00 91.00 388 VAL A C 1
ATOM 3097 O O . VAL A 1 388 ? 1.803 -2.654 -14.302 1.00 91.00 388 VAL A O 1
ATOM 3100 N N . LEU A 1 389 ? 3.589 -3.375 -13.126 1.00 90.19 389 LEU A N 1
ATOM 3101 C CA . LEU A 1 389 ? 2.978 -4.593 -12.594 1.00 90.19 389 LEU A CA 1
ATOM 3102 C C . LEU A 1 389 ? 2.522 -4.399 -11.147 1.00 90.19 389 LEU A C 1
ATOM 3104 O O . LEU A 1 389 ? 1.365 -4.661 -10.828 1.00 90.19 389 LEU A O 1
ATOM 3108 N N . GLU A 1 390 ? 3.422 -3.920 -10.289 1.00 90.56 390 GLU A N 1
ATOM 3109 C CA . GLU A 1 390 ? 3.179 -3.723 -8.861 1.00 90.56 390 GLU A CA 1
ATOM 3110 C C . GLU A 1 390 ? 3.835 -2.442 -8.356 1.00 90.56 390 GLU A C 1
ATOM 3112 O O . GLU A 1 390 ? 4.913 -2.049 -8.799 1.00 90.56 390 GLU A O 1
ATOM 3117 N N . THR A 1 391 ? 3.190 -1.810 -7.379 1.00 92.31 391 THR A N 1
ATOM 3118 C CA . THR A 1 391 ? 3.695 -0.598 -6.716 1.00 92.31 391 THR A CA 1
ATOM 3119 C C . THR A 1 391 ? 3.775 -0.734 -5.194 1.00 92.31 391 THR A C 1
ATOM 3121 O O . THR A 1 391 ? 4.409 0.098 -4.548 1.00 92.31 391 THR A O 1
ATOM 3124 N N . ASP A 1 392 ? 3.183 -1.777 -4.594 1.00 92.06 392 ASP A N 1
ATOM 3125 C CA . ASP A 1 392 ? 3.250 -2.003 -3.145 1.00 92.06 392 ASP A CA 1
ATOM 3126 C C . ASP A 1 392 ? 4.566 -2.678 -2.743 1.00 92.06 392 ASP A C 1
ATOM 3128 O O . ASP A 1 392 ? 4.842 -3.832 -3.083 1.00 92.06 392 ASP A O 1
ATOM 3132 N N . ALA A 1 393 ? 5.365 -1.961 -1.957 1.00 92.00 393 ALA A N 1
ATOM 3133 C CA . ALA A 1 393 ? 6.687 -2.396 -1.535 1.00 92.00 393 ALA A CA 1
ATOM 3134 C C . ALA A 1 393 ? 6.705 -3.704 -0.730 1.00 92.00 393 ALA A C 1
ATOM 3136 O O . ALA A 1 393 ? 7.647 -4.486 -0.868 1.00 92.00 393 ALA A O 1
ATOM 3137 N N . ASN A 1 394 ? 5.688 -3.974 0.095 1.00 92.31 394 ASN A N 1
ATOM 3138 C CA . ASN A 1 394 ? 5.637 -5.199 0.897 1.00 92.31 394 ASN A CA 1
ATOM 3139 C C . ASN A 1 394 ? 5.353 -6.411 0.012 1.00 92.31 394 ASN A C 1
ATOM 3141 O O . ASN A 1 394 ? 5.934 -7.479 0.213 1.00 92.31 394 ASN A O 1
ATOM 3145 N N . VAL A 1 395 ? 4.474 -6.236 -0.977 1.00 91.31 395 VAL A N 1
ATOM 3146 C CA . VAL A 1 395 ? 4.151 -7.277 -1.958 1.00 91.31 395 VAL A CA 1
ATOM 3147 C C . VAL A 1 395 ? 5.373 -7.579 -2.820 1.00 91.31 395 VAL A C 1
ATOM 3149 O O . VAL A 1 395 ? 5.735 -8.746 -2.966 1.00 91.31 395 VAL A O 1
ATOM 3152 N N . ILE A 1 396 ? 6.049 -6.542 -3.325 1.00 91.31 396 ILE A N 1
ATOM 3153 C CA . ILE A 1 396 ? 7.272 -6.677 -4.125 1.00 91.31 396 ILE A CA 1
ATOM 3154 C C . ILE A 1 396 ? 8.363 -7.388 -3.314 1.00 91.31 396 ILE A C 1
ATOM 3156 O O . ILE A 1 396 ? 8.867 -8.427 -3.734 1.00 91.31 396 ILE A O 1
ATOM 3160 N N . ALA A 1 397 ? 8.691 -6.888 -2.118 1.00 90.19 397 ALA A N 1
ATOM 3161 C CA . ALA A 1 397 ? 9.731 -7.477 -1.278 1.00 90.19 397 ALA A CA 1
ATOM 3162 C C . ALA A 1 397 ? 9.405 -8.927 -0.877 1.00 90.19 397 ALA A C 1
ATOM 3164 O O . ALA A 1 397 ? 10.300 -9.769 -0.843 1.00 90.19 397 ALA A O 1
ATOM 3165 N N . GLY A 1 398 ? 8.129 -9.246 -0.627 1.00 86.50 398 GLY A N 1
ATOM 3166 C CA . GLY A 1 398 ? 7.680 -10.610 -0.346 1.00 86.50 398 GLY A CA 1
ATOM 3167 C C . GLY A 1 398 ? 7.867 -11.565 -1.531 1.00 86.50 398 GLY A C 1
ATOM 3168 O O . GLY A 1 398 ? 8.349 -12.687 -1.345 1.00 86.50 398 GLY A O 1
ATOM 3169 N N . LYS A 1 399 ? 7.544 -11.121 -2.754 1.00 87.19 399 LYS A N 1
ATOM 3170 C CA . LYS A 1 399 ? 7.761 -11.898 -3.988 1.00 87.19 399 LYS A CA 1
ATOM 3171 C C . LYS A 1 399 ? 9.254 -12.121 -4.247 1.00 87.19 399 LYS A C 1
ATOM 3173 O O . LYS A 1 399 ? 9.681 -13.263 -4.416 1.00 87.19 399 LYS A O 1
ATOM 3178 N N . VAL A 1 400 ? 10.063 -11.063 -4.152 1.00 86.56 400 VAL A N 1
ATOM 3179 C CA . VAL A 1 400 ? 11.524 -11.121 -4.337 1.00 86.56 400 VAL A CA 1
ATOM 3180 C C . VAL A 1 400 ? 12.191 -12.039 -3.308 1.00 86.56 400 VAL A C 1
ATOM 3182 O O . VAL A 1 400 ? 13.011 -12.878 -3.677 1.00 86.56 400 VAL A O 1
ATOM 3185 N N . ALA A 1 401 ? 11.802 -11.947 -2.032 1.00 79.19 401 ALA A N 1
ATOM 3186 C CA . ALA A 1 401 ? 12.341 -12.800 -0.971 1.00 79.19 401 ALA A CA 1
ATOM 3187 C C . ALA A 1 401 ? 12.005 -14.286 -1.174 1.00 79.19 401 ALA A C 1
ATOM 3189 O O . ALA A 1 401 ? 12.777 -15.152 -0.770 1.00 79.19 401 ALA A O 1
ATOM 3190 N N . THR A 1 402 ? 10.877 -14.592 -1.821 1.00 71.31 402 THR A N 1
ATOM 3191 C CA . THR A 1 402 ? 10.490 -15.972 -2.147 1.00 71.31 402 THR A CA 1
ATOM 3192 C C . THR A 1 402 ? 11.273 -16.495 -3.355 1.00 71.31 402 THR A C 1
ATOM 3194 O O . THR A 1 402 ? 11.716 -17.641 -3.340 1.00 71.31 402 THR A O 1
ATOM 3197 N N . ASN A 1 403 ? 11.532 -15.642 -4.352 1.00 61.38 403 ASN A N 1
ATOM 3198 C CA . ASN A 1 403 ? 12.353 -15.976 -5.522 1.00 61.38 403 ASN A CA 1
ATOM 3199 C C . ASN A 1 403 ? 13.853 -16.131 -5.190 1.00 61.38 403 ASN A C 1
ATOM 3201 O O . ASN A 1 403 ? 14.558 -16.852 -5.889 1.00 61.38 403 ASN A O 1
ATOM 3205 N N . SER A 1 404 ? 14.355 -15.521 -4.107 1.00 55.12 404 SER A N 1
ATOM 3206 C CA . SER A 1 404 ? 15.754 -15.680 -3.664 1.00 55.12 404 SER A CA 1
ATOM 3207 C C . SER A 1 404 ? 16.072 -17.010 -2.952 1.00 55.12 404 SER A C 1
ATOM 3209 O O . SER A 1 404 ? 17.226 -17.257 -2.608 1.00 55.12 404 SER A O 1
ATOM 3211 N N . ILE A 1 405 ? 15.082 -17.880 -2.709 1.00 49.41 405 ILE A N 1
ATOM 3212 C CA . ILE A 1 405 ? 15.235 -19.080 -1.855 1.00 49.41 405 ILE A CA 1
ATOM 3213 C C . ILE A 1 405 ? 15.940 -20.266 -2.550 1.00 49.41 405 ILE A C 1
ATOM 3215 O O . ILE A 1 405 ? 16.309 -21.228 -1.876 1.00 49.41 405 ILE A O 1
ATOM 3219 N N . ASP A 1 406 ? 16.267 -20.185 -3.842 1.00 40.56 406 ASP A N 1
ATOM 3220 C CA . ASP A 1 406 ? 16.997 -21.262 -4.535 1.00 40.56 406 ASP A CA 1
ATOM 3221 C C . ASP A 1 406 ? 18.524 -21.258 -4.315 1.00 40.56 406 ASP A C 1
ATOM 3223 O O . ASP A 1 406 ? 19.228 -22.144 -4.805 1.00 40.56 406 ASP A O 1
ATOM 3227 N N . SER A 1 407 ? 19.092 -20.321 -3.548 1.00 41.25 407 SER A N 1
ATOM 3228 C CA . SER A 1 407 ? 20.511 -20.385 -3.168 1.00 41.25 407 SER A CA 1
ATOM 3229 C C . SER A 1 407 ? 20.788 -19.778 -1.791 1.00 41.25 407 SER A C 1
ATOM 3231 O O . SER A 1 407 ? 20.798 -18.569 -1.613 1.00 41.25 407 SER A O 1
ATOM 3233 N N . ALA A 1 408 ? 21.116 -20.673 -0.853 1.00 39.78 408 ALA A N 1
ATOM 3234 C CA . ALA A 1 408 ? 21.659 -20.448 0.491 1.00 39.78 408 ALA A CA 1
ATOM 3235 C C . ALA A 1 408 ? 20.673 -20.072 1.626 1.00 39.78 408 ALA A C 1
ATOM 3237 O O . ALA A 1 408 ? 20.389 -18.913 1.891 1.00 39.78 408 ALA A O 1
ATOM 3238 N N . ALA A 1 409 ? 20.337 -21.113 2.402 1.00 43.19 409 ALA A N 1
ATOM 3239 C CA . ALA A 1 409 ? 19.866 -21.131 3.795 1.00 43.19 409 ALA A CA 1
ATOM 3240 C C . ALA A 1 409 ? 18.482 -20.504 4.118 1.00 43.19 409 ALA A C 1
ATOM 3242 O O . ALA A 1 409 ? 18.222 -19.344 3.808 1.00 43.19 409 ALA A O 1
ATOM 3243 N N . PRO A 1 410 ? 17.594 -21.222 4.843 1.00 39.75 410 PRO A N 1
ATOM 3244 C CA . PRO A 1 410 ? 16.301 -20.678 5.229 1.00 39.75 410 PRO A CA 1
ATOM 3245 C C . PRO A 1 410 ? 16.463 -19.607 6.318 1.00 39.75 410 PRO A C 1
ATOM 3247 O O . PRO A 1 410 ? 16.804 -19.886 7.467 1.00 39.75 410 PRO A O 1
ATOM 3250 N N . LEU A 1 411 ? 16.128 -18.368 5.958 1.00 39.91 411 LEU A N 1
ATOM 3251 C CA . LEU A 1 411 ? 16.012 -17.186 6.825 1.00 39.91 411 LEU A CA 1
ATOM 3252 C C . LEU A 1 411 ? 14.941 -17.304 7.934 1.00 39.91 411 LEU A C 1
ATOM 3254 O O . LEU A 1 411 ? 14.755 -16.365 8.709 1.00 39.91 411 LEU A O 1
ATOM 3258 N N . SER A 1 412 ? 14.257 -18.445 8.071 1.00 47.91 412 SER A N 1
ATOM 3259 C CA . SER A 1 412 ? 13.290 -18.685 9.149 1.00 47.91 412 SER A CA 1
ATOM 3260 C C . SER A 1 412 ? 13.942 -18.776 10.533 1.00 47.91 412 SER A C 1
ATOM 3262 O O . SER A 1 412 ? 13.284 -18.498 11.532 1.00 47.91 412 SER A O 1
ATOM 3264 N N . GLU A 1 413 ? 15.232 -19.114 10.628 1.00 40.34 413 GLU A N 1
ATOM 3265 C CA . GLU A 1 413 ? 15.910 -19.249 11.927 1.00 40.34 413 GLU A CA 1
ATOM 3266 C C . GLU A 1 413 ? 16.423 -17.915 12.502 1.00 40.34 413 GLU A C 1
ATOM 3268 O O . GLU A 1 413 ? 16.524 -17.766 13.725 1.00 40.34 413 GLU A O 1
ATOM 3273 N N . GLN A 1 414 ? 16.697 -16.905 11.667 1.00 45.75 414 GLN A N 1
ATOM 3274 C CA . GLN A 1 414 ? 17.292 -15.643 12.133 1.00 45.75 414 GLN A CA 1
ATOM 3275 C C . GLN A 1 414 ? 16.261 -14.657 12.698 1.00 45.75 414 GLN A C 1
ATOM 3277 O O . GLN A 1 414 ? 16.516 -14.058 13.745 1.00 45.75 414 GLN A O 1
ATOM 3282 N N . THR A 1 415 ? 15.071 -14.547 12.102 1.00 53.28 415 THR A N 1
ATOM 3283 C CA . THR A 1 415 ? 14.010 -13.664 12.624 1.00 53.28 415 THR A CA 1
ATOM 3284 C C . THR A 1 415 ? 13.429 -14.193 13.938 1.00 53.28 415 THR A C 1
ATOM 3286 O O . THR A 1 415 ? 13.135 -13.410 14.839 1.00 53.28 415 THR A O 1
ATOM 3289 N N . ILE A 1 416 ? 13.343 -15.520 14.109 1.00 51.28 416 ILE A N 1
ATOM 3290 C CA . ILE A 1 416 ? 12.875 -16.137 15.361 1.00 51.28 416 ILE A CA 1
ATOM 3291 C C . ILE A 1 416 ? 13.920 -15.964 16.467 1.00 51.28 416 ILE A C 1
ATOM 3293 O O . ILE A 1 416 ? 13.567 -15.591 17.582 1.00 51.28 416 ILE A O 1
ATOM 3297 N N . SER A 1 417 ? 15.207 -16.159 16.167 1.00 50.34 417 SER A N 1
ATOM 3298 C CA . SER A 1 417 ? 16.283 -15.981 17.152 1.00 50.34 417 SER A CA 1
ATOM 3299 C C . SER A 1 417 ? 16.419 -14.523 17.606 1.00 50.34 417 SER A C 1
ATOM 3301 O O . SER A 1 417 ? 16.620 -14.266 18.794 1.00 50.34 417 SER A O 1
ATOM 3303 N N . GLN A 1 418 ? 16.250 -13.560 16.691 1.00 60.22 418 GLN A N 1
ATOM 3304 C CA . GLN A 1 418 ? 16.262 -12.130 17.015 1.00 60.22 418 GLN A CA 1
ATOM 3305 C C . GLN A 1 418 ? 15.003 -11.695 17.776 1.00 60.22 418 GLN A C 1
ATOM 3307 O O . GLN A 1 418 ? 15.119 -11.006 18.790 1.00 60.22 418 GLN A O 1
ATOM 3312 N N . ALA A 1 419 ? 13.813 -12.153 17.374 1.00 50.53 419 ALA A N 1
ATOM 3313 C CA . ALA A 1 419 ? 12.574 -11.879 18.103 1.00 50.53 419 ALA A CA 1
ATOM 3314 C C . ALA A 1 419 ? 12.579 -12.506 19.510 1.00 50.53 419 ALA A C 1
ATOM 3316 O O . ALA A 1 419 ? 12.134 -11.875 20.468 1.00 50.53 419 ALA A O 1
ATOM 3317 N N . LEU A 1 420 ? 13.143 -13.710 19.663 1.00 59.59 420 LEU A N 1
ATOM 3318 C CA . LEU A 1 420 ? 13.292 -14.393 20.950 1.00 59.59 420 LEU A CA 1
ATOM 3319 C C . LEU A 1 420 ? 14.314 -13.692 21.856 1.00 59.59 420 LEU A C 1
ATOM 3321 O O . LEU A 1 420 ? 14.091 -13.594 23.062 1.00 59.59 420 LEU A O 1
ATOM 3325 N N . ALA A 1 421 ? 15.410 -13.170 21.298 1.00 62.91 421 ALA A N 1
ATOM 3326 C CA . ALA A 1 421 ? 16.389 -12.388 22.052 1.00 62.91 421 ALA A CA 1
ATOM 3327 C C . ALA A 1 421 ? 15.785 -11.071 22.574 1.00 62.91 421 ALA A C 1
ATOM 3329 O O . ALA A 1 421 ? 15.943 -10.756 23.754 1.00 62.91 421 ALA A O 1
ATOM 3330 N N . ILE A 1 422 ? 15.020 -10.363 21.735 1.00 72.00 422 ILE A N 1
ATOM 3331 C CA . ILE A 1 422 ? 14.319 -9.121 22.103 1.00 72.00 422 ILE A CA 1
ATOM 3332 C C . ILE A 1 422 ? 13.228 -9.401 23.147 1.00 72.00 422 ILE A C 1
ATOM 3334 O O . ILE A 1 422 ? 13.126 -8.689 24.147 1.00 72.00 422 ILE A O 1
ATOM 3338 N N . ALA A 1 423 ? 12.454 -10.477 22.972 1.00 54.00 423 ALA A N 1
ATOM 3339 C CA . ALA A 1 423 ? 11.445 -10.897 23.941 1.00 54.00 423 ALA A CA 1
ATOM 3340 C C . ALA A 1 423 ? 12.072 -11.274 25.293 1.00 54.00 423 ALA A C 1
ATOM 3342 O O . ALA A 1 423 ? 11.536 -10.915 26.342 1.00 54.00 423 ALA A O 1
ATOM 3343 N N . ARG A 1 424 ? 13.237 -11.939 25.293 1.00 67.81 424 ARG A N 1
ATOM 3344 C CA . ARG A 1 424 ? 13.956 -12.294 26.525 1.00 67.81 424 ARG A CA 1
ATOM 3345 C C . ARG A 1 424 ? 14.466 -11.060 27.264 1.00 67.81 424 ARG A C 1
ATOM 3347 O O . ARG A 1 424 ? 14.389 -11.029 28.487 1.00 67.81 424 ARG A O 1
ATOM 3354 N N . GLU A 1 425 ? 14.948 -10.048 26.546 1.00 69.75 425 GLU A N 1
ATOM 3355 C CA . GLU A 1 425 ? 15.428 -8.799 27.147 1.00 69.75 425 GLU A CA 1
ATOM 3356 C C . GLU A 1 425 ? 14.283 -7.939 27.714 1.00 69.75 425 GLU A C 1
ATOM 3358 O O . GLU A 1 425 ? 14.419 -7.328 28.775 1.00 69.75 425 GLU A O 1
ATOM 3363 N N . HIS A 1 426 ? 13.116 -7.948 27.064 1.00 59.22 426 HIS A N 1
ATOM 3364 C CA . HIS A 1 426 ? 11.916 -7.288 27.586 1.00 59.22 426 HIS A CA 1
ATOM 3365 C C . HIS A 1 426 ? 11.373 -7.969 28.850 1.00 59.22 426 HIS A C 1
ATOM 3367 O O . HIS A 1 426 ? 10.918 -7.298 29.777 1.00 59.22 426 HIS A O 1
ATOM 3373 N N . LEU A 1 427 ? 11.459 -9.298 28.913 1.00 64.06 427 LEU A N 1
ATOM 3374 C CA . LEU A 1 427 ? 10.959 -10.085 30.037 1.00 64.06 427 LEU A CA 1
ATOM 3375 C C . LEU A 1 427 ? 11.882 -9.984 31.264 1.00 64.06 427 LEU A C 1
ATOM 3377 O O . LEU A 1 427 ? 11.394 -9.886 32.387 1.00 64.06 427 LEU A O 1
ATOM 3381 N N . THR A 1 428 ? 13.206 -9.907 31.077 1.00 68.19 428 THR A N 1
ATOM 3382 C CA . THR A 1 428 ? 14.146 -9.671 32.189 1.00 68.19 428 THR A CA 1
ATOM 3383 C C . THR A 1 428 ? 14.057 -8.253 32.745 1.00 68.19 428 THR A C 1
ATOM 3385 O O . THR A 1 428 ? 14.142 -8.081 33.960 1.00 68.19 428 THR A O 1
ATOM 3388 N N . ARG A 1 429 ? 13.821 -7.237 31.902 1.00 65.25 429 ARG A N 1
ATOM 3389 C CA . ARG A 1 429 ? 13.580 -5.859 32.372 1.00 65.25 429 ARG A CA 1
ATOM 3390 C C . ARG A 1 429 ? 12.257 -5.712 33.125 1.00 65.25 429 ARG A C 1
ATOM 3392 O O . ARG A 1 429 ? 12.200 -4.941 34.073 1.00 65.25 429 ARG A O 1
ATOM 3399 N N . SER A 1 430 ? 11.228 -6.475 32.756 1.00 59.84 430 SER A N 1
ATOM 3400 C CA . SER A 1 430 ? 9.932 -6.472 33.450 1.00 59.84 430 SER A CA 1
ATOM 3401 C C . SER A 1 430 ? 9.918 -7.256 34.770 1.00 59.84 430 SER A C 1
ATOM 3403 O O . SER A 1 430 ? 8.957 -7.115 35.517 1.00 59.84 430 SER A O 1
ATOM 3405 N N . LEU A 1 431 ? 10.918 -8.104 35.039 1.00 54.50 431 LEU A N 1
ATOM 3406 C CA . LEU A 1 431 ? 11.025 -8.879 36.287 1.00 54.50 431 LEU A CA 1
ATOM 3407 C C . LEU A 1 431 ? 12.010 -8.277 37.305 1.00 54.50 431 LEU A C 1
ATOM 3409 O O . LEU A 1 431 ? 12.018 -8.699 38.458 1.00 54.50 431 LEU A O 1
ATOM 3413 N N . LEU A 1 432 ? 12.865 -7.339 36.881 1.00 52.78 432 LEU A N 1
ATOM 3414 C CA . LEU A 1 432 ? 13.806 -6.604 37.745 1.00 52.78 432 LEU A CA 1
ATOM 3415 C C . LEU A 1 432 ? 13.328 -5.181 38.099 1.00 52.78 432 LEU A C 1
ATOM 3417 O O . LEU A 1 432 ? 14.005 -4.484 38.855 1.00 52.78 432 LEU A O 1
ATOM 3421 N N . SER A 1 433 ? 12.173 -4.777 37.568 1.00 44.31 433 SER A N 1
ATOM 3422 C CA . SER A 1 433 ? 11.328 -3.674 38.042 1.00 44.31 433 SER A CA 1
ATOM 3423 C C . SER A 1 433 ? 10.158 -4.258 38.818 1.00 44.31 433 SER A C 1
ATOM 3425 O O . SER A 1 433 ? 9.612 -3.494 39.645 1.00 44.31 433 SER A O 1
#

Sequence (433 aa):
MAIEGGGTLSEIYQNAKKLLMKTRDGLERLERLESSTLSGGADSPELSFAIKRDISLLQSLCAELDRLWRSVTAKSQRDLWKRKVEQIAEESESLKESLDKYFLRHQARMQEARERAELLGRANGESAHILRIFDEEAQAMQSAHNSARMMEEAYSTGVAILSKFSEQRERMKSAQRKALDILNTVGLSNSVLRLIERRNRLDTWIKYAGMLLTLVVIVVFWSGEATIFIYLRQFCIPHSSHSSLRFHQMATLAAYRDSCPLIKNILLLDSEGKRVAVKYYSDDWPTNTAKLAYEKSVFTKTQKTNARTEAEITLLDNNIVVYKFVQDLHFFVTGGDDENELILDAVLQGFCDAVSLLLRNKVEKYEALENLDLILLCLDEIVDGGMVLETDANVIAGKVATNSIDSAAPLSEQTISQALAIAREHLTRSLLS

Organism: Nepenthes gracilis (NCBI:txid150966)

pLDDT: mean 75.8, std 18.43, range [33.47, 96.81]

Radius of gyration: 36.04 Å; chains: 1; bounding box: 78×82×113 Å

Secondary structure (DSSP, 8-state):
---SHHHHHHHHHHHHHHHHHHHHHHHHHHHHHHHH-SS--TTHHHHHHHHHHHHHHHHHHHHHHHHHHHT---HHHHHHHHHHHHHHHHHHHHHHHHHHHHHHHHHHHHHHHHHHHHHHHHHGGGG-TTTGGGTHHHHHHHHHHHHHHHHHHHHHHHHHHHHHHHHHHHHHHHHHHHHHHHHTTS---TTTHHHHSHHHHHHHHHHHHHHHHHHHHHHHHHHHHHHHHHHHTTS--------HHHHHHHHHHHHHHTTSPBEEEEEEEETTS-EEEEEE-STT--SHHHHHHHHHHHHHHHTTS-TTSS-EEEEETTEEEEEEEETTEEEEEEEETTS-HHHHHHHHHHHHHHHHHHTTT---HHHHHHTHHHHHHHHHHHEETTEE----HHHHHHHHHHHGGGSS--THHHHHHHHHHHHHHHHHHHH--